Protein 6XGP (pdb70)

Sequence (657 aa):
LYTTYQLLEVQRKLKTLPAFFLQWFPRQINFQEDMIAFDKVIQDVTRVAPFVAPNVQGRVIKESGYNTKTFKPAYVKPKHVIDPNMIIPRIAQRRDRVIAYLLMKHRAMHENTWEWMAAQAAQYGYVDVQGQDYPLVRVDFGRDAALTMTTDWTAAGVTLMDMIADLRDGQRLVSDKSMSGTVIRDYVFGGDAWDQFVKVGGKELWGKDGLMDSTNVTRLWDDVEGVQYMGELVGAGRMRIWVNTQKYRDQEQFLMKQKAVMGISSAIEGVRCFGAILDKGAGYQALDYFPKMWDQEDPSVEYLMSQGAPLMVPADPNASFLLTVMSLYTTYQLLEVQRKLKTLPAFFLQWFPRQINFQEDMIAFDKVIQDVTRVAPFVAPNVQGRVIKESGYNTKTFKPAYVKPKHVIDPNMIIPRSIAQRRDRVIAYLLMKHRAMHENTWEWMAAQAAQYGYVDVQGQDYPLVRVDFGRDAALTMTTDWTAAGVTLMDMIADLRDGQRLVSDKSMSGTVIRDYVFGGDAWDQFVKVGGKELWGKDGLMDSTNVTRLWDDVEGVQYMGELVGAGRMRIWVNTQKYRDQDQEQFLMKQKAVMGISSAIEGVRCFGAILDKGAGYQALDYFPKMWDQEDPSVEYLMSQGAPLMVPADPNASFLLTVMS

Nearest PDB structures (foldseek):
  6xgp-assembly2_B  TM=1.003E+00  e=5.594E-76  Bacteriophage sp.
  6xgp-assembly1_A  TM=9.980E-01  e=1.077E-72  Bacteriophage sp.
  8vji-assembly1_F  TM=7.699E-01  e=3.061E-51  Chivirus chi
  8vji-assembly1_G  TM=7.759E-01  e=3.727E-49  Chivirus chi
  6xgq-assembly1_A  TM=7.649E-01  e=3.892E-51  Bacteriophage sp.

Structure (mmCIF, N/CA/C/O backbone):
data_6XGP
#
_entry.id   6XGP
#
_cell.length_a   54.396
_cell.length_b   91.994
_cell.length_c   89.032
_cell.angle_alpha   90.000
_cell.angle_beta   102.420
_cell.angle_gamma   90.000
#
_symmetry.space_group_name_H-M   'P 1 21 1'
#
loop_
_entity.id
_entity.type
_entity.pdbx_description
1 polymer 'YSD1_17 major capsid protein'
2 water water
#
loop_
_atom_site.group_PDB
_atom_site.id
_atom_site.type_symbol
_atom_site.label_atom_id
_atom_site.label_alt_id
_atom_site.label_comp_id
_atom_site.label_asym_id
_atom_site.label_entity_id
_atom_site.label_seq_id
_atom_site.pdbx_PDB_ins_code
_atom_site.Cartn_x
_atom_site.Cartn_y
_atom_site.Cartn_z
_atom_site.occupancy
_atom_site.B_iso_or_equiv
_atom_site.auth_seq_id
_atom_site.auth_comp_id
_atom_site.auth_asym_id
_atom_site.auth_atom_id
_atom_site.pdbx_PDB_model_num
ATOM 1 N N . LEU A 1 4 ? -77.551 9.501 79.051 1.00 36.71 4 LEU A N 1
ATOM 2 C CA . LEU A 1 4 ? -78.159 9.252 77.743 1.00 35.89 4 LEU A CA 1
ATOM 3 C C . LEU A 1 4 ? -77.974 7.815 77.328 1.00 39.79 4 LEU A C 1
ATOM 4 O O . LEU A 1 4 ? -77.004 7.168 77.737 1.00 38.94 4 LEU A O 1
ATOM 9 N N . TYR A 1 5 ? -78.867 7.342 76.440 1.00 36.71 5 TYR A N 1
ATOM 10 C CA . TYR A 1 5 ? -78.769 5.992 75.873 1.00 36.28 5 TYR A CA 1
ATOM 11 C C . TYR A 1 5 ? -78.445 6.007 74.385 1.00 38.55 5 TYR A C 1
ATOM 12 O O . TYR A 1 5 ? -78.909 6.883 73.632 1.00 37.02 5 TYR A O 1
ATOM 21 N N . THR A 1 6 ? -77.609 5.032 73.972 1.00 35.42 6 THR A N 1
ATOM 22 C CA . THR A 1 6 ? -77.197 4.827 72.577 1.00 34.69 6 THR A CA 1
ATOM 23 C C . THR A 1 6 ? -78.363 4.207 71.811 1.00 39.33 6 THR A C 1
ATOM 24 O O . THR A 1 6 ? -79.255 3.612 72.431 1.00 39.88 6 THR A O 1
ATOM 28 N N . THR A 1 7 ? -78.349 4.329 70.462 1.00 35.49 7 THR A N 1
ATOM 29 C CA . THR A 1 7 ? -79.354 3.744 69.581 1.00 34.69 7 THR A CA 1
ATOM 30 C C . THR A 1 7 ? -79.476 2.253 69.881 1.00 38.47 7 THR A C 1
ATOM 31 O O . THR A 1 7 ? -80.596 1.783 70.076 1.00 39.37 7 THR A O 1
ATOM 35 N N . TYR A 1 8 ? -78.329 1.542 69.997 1.00 34.00 8 TYR A N 1
ATOM 36 C CA . TYR A 1 8 ? -78.289 0.116 70.308 1.00 33.97 8 TYR A CA 1
ATOM 37 C C . TYR A 1 8 ? -79.066 -0.232 71.585 1.00 36.91 8 TYR A C 1
ATOM 38 O O . TYR A 1 8 ? -79.946 -1.083 71.529 1.00 37.85 8 TYR A O 1
ATOM 47 N N . GLN A 1 9 ? -78.869 0.549 72.680 1.00 31.33 9 GLN A N 1
ATOM 48 C CA . GLN A 1 9 ? -79.556 0.413 73.981 1.00 29.30 9 GLN A CA 1
ATOM 49 C C . GLN A 1 9 ? -81.031 0.747 73.895 1.00 32.47 9 GLN A C 1
ATOM 50 O O . GLN A 1 9 ? -81.823 0.147 74.627 1.00 33.98 9 GLN A O 1
ATOM 56 N N . LEU A 1 10 ? -81.405 1.743 73.056 1.00 26.09 10 LEU A N 1
ATOM 57 C CA . LEU A 1 10 ? -82.806 2.133 72.860 1.00 23.80 10 LEU A CA 1
ATOM 58 C C . LEU A 1 10 ? -83.577 1.105 71.957 1.00 27.11 10 LEU A C 1
ATOM 59 O O . LEU A 1 10 ? -84.790 0.894 72.119 1.00 25.84 10 LEU A O 1
ATOM 64 N N . LEU A 1 11 ? -82.850 0.441 71.049 1.00 23.25 11 LEU A N 1
ATOM 65 C CA . LEU A 1 11 ? -83.396 -0.600 70.191 1.00 22.87 11 LEU A CA 1
ATOM 66 C C . LEU A 1 11 ? -83.681 -1.882 70.995 1.00 27.99 11 LEU A C 1
ATOM 67 O O . LEU A 1 11 ? -84.657 -2.581 70.695 1.00 27.38 11 LEU A O 1
ATOM 72 N N . GLU A 1 12 ? -82.848 -2.175 72.032 1.00 23.75 12 GLU A N 1
ATOM 73 C CA . GLU A 1 12 ? -83.030 -3.346 72.903 1.00 22.34 12 GLU A CA 1
ATOM 74 C C . GLU A 1 12 ? -84.368 -3.279 73.625 1.00 27.43 12 GLU A C 1
ATOM 75 O O . GLU A 1 12 ? -85.114 -4.263 73.652 1.00 27.41 12 GLU A O 1
ATOM 81 N N . VAL A 1 13 ? -84.716 -2.091 74.102 1.00 25.66 13 VAL A N 1
ATOM 82 C CA . VAL A 1 13 ? -85.985 -1.820 74.780 1.00 26.88 13 VAL A CA 1
ATOM 83 C C . VAL A 1 13 ? -87.162 -1.831 73.781 1.00 32.23 13 VAL A C 1
ATOM 84 O O . VAL A 1 13 ? -88.131 -2.582 73.973 1.00 33.53 13 VAL A O 1
ATOM 88 N N . GLN A 1 14 ? -87.046 -0.995 72.721 1.00 28.51 14 GLN A N 1
ATOM 89 C CA . GLN A 1 14 ? -88.019 -0.805 71.634 1.00 27.81 14 GLN A CA 1
ATOM 90 C C . GLN A 1 14 ? -88.429 -2.093 70.967 1.00 32.69 14 GLN A C 1
ATOM 91 O O . GLN A 1 14 ? -89.616 -2.279 70.756 1.00 31.66 14 GLN A O 1
ATOM 97 N N . ARG A 1 15 ? -87.454 -2.987 70.652 1.00 31.18 15 ARG A N 1
ATOM 98 C CA . ARG A 1 15 ? -87.663 -4.270 69.966 1.00 31.35 15 ARG A CA 1
ATOM 99 C C . ARG A 1 15 ? -88.052 -5.482 70.859 1.00 36.73 15 ARG A C 1
ATOM 100 O O . ARG A 1 15 ? -88.536 -6.465 70.310 1.00 36.15 15 ARG A O 1
ATOM 108 N N . LYS A 1 16 ? -87.849 -5.416 72.201 1.00 36.03 16 LYS A N 1
ATOM 109 C CA . LYS A 1 16 ? -88.130 -6.504 73.180 1.00 38.27 16 LYS A CA 1
ATOM 110 C C . LYS A 1 16 ? -89.579 -7.008 73.291 1.00 47.44 16 LYS A C 1
ATOM 111 O O . LYS A 1 16 ? -89.802 -8.223 73.435 1.00 47.91 16 LYS A O 1
ATOM 113 N N . LEU A 1 17 ? -90.551 -6.083 73.302 1.00 46.65 17 LEU A N 1
ATOM 114 C CA . LEU A 1 17 ? -91.962 -6.438 73.460 1.00 47.48 17 LEU A CA 1
ATOM 115 C C . LEU A 1 17 ? -92.600 -6.903 72.167 1.00 52.63 17 LEU A C 1
ATOM 116 O O . LEU A 1 17 ? -92.078 -6.619 71.087 1.00 52.80 17 LEU A O 1
ATOM 121 N N . LYS A 1 18 ? -93.729 -7.639 72.274 1.00 48.61 18 LYS A N 1
ATOM 122 C CA . LYS A 1 18 ? -94.519 -8.130 71.143 1.00 46.93 18 LYS A CA 1
ATOM 123 C C . LYS A 1 18 ? -95.655 -7.144 70.869 1.00 49.93 18 LYS A C 1
ATOM 124 O O . LYS A 1 18 ? -96.270 -6.636 71.818 1.00 50.10 18 LYS A O 1
ATOM 126 N N . THR A 1 19 ? -95.904 -6.838 69.573 1.00 44.27 19 THR A N 1
ATOM 127 C CA . THR A 1 19 ? -96.982 -5.934 69.139 1.00 42.30 19 THR A CA 1
ATOM 128 C C . THR A 1 19 ? -97.998 -6.717 68.330 1.00 44.32 19 THR A C 1
ATOM 129 O O . THR A 1 19 ? -97.613 -7.563 67.521 1.00 46.33 19 THR A O 1
ATOM 133 N N . LEU A 1 20 ? -99.296 -6.452 68.563 1.00 36.93 20 LEU A N 1
ATOM 134 C CA . LEU A 1 20 ? -100.421 -7.119 67.901 1.00 35.59 20 LEU A CA 1
ATOM 135 C C . LEU A 1 20 ? -100.213 -7.265 66.404 1.00 38.04 20 LEU A C 1
ATOM 136 O O . LEU A 1 20 ? -99.765 -6.319 65.767 1.00 37.87 20 LEU A O 1
ATOM 141 N N . PRO A 1 21 ? -100.468 -8.464 65.831 1.00 34.12 21 PRO A N 1
ATOM 142 C CA . PRO A 1 21 ? -100.217 -8.665 64.389 1.00 32.97 21 PRO A CA 1
ATOM 143 C C . PRO A 1 21 ? -100.912 -7.677 63.459 1.00 35.92 21 PRO A C 1
ATOM 144 O O . PRO A 1 21 ? -102.051 -7.265 63.704 1.00 37.34 21 PRO A O 1
ATOM 148 N N . ALA A 1 22 ? -100.165 -7.229 62.449 1.00 29.28 22 ALA A N 1
ATOM 149 C CA . ALA A 1 22 ? -100.643 -6.377 61.375 1.00 26.75 22 ALA A CA 1
ATOM 150 C C . ALA A 1 22 ? -101.347 -7.320 60.387 1.00 29.57 22 ALA A C 1
ATOM 151 O O . ALA A 1 22 ? -100.808 -8.403 60.050 1.00 30.71 22 ALA A O 1
ATOM 153 N N . PHE A 1 23 ? -102.553 -6.921 59.939 1.00 22.27 23 PHE A N 1
ATOM 154 C CA . PHE A 1 23 ? -103.343 -7.724 59.028 1.00 20.02 23 PHE A CA 1
ATOM 155 C C . PHE A 1 23 ? -102.832 -7.767 57.571 1.00 25.57 23 PHE A C 1
ATOM 156 O O . PHE A 1 23 ? -102.495 -8.845 57.067 1.00 23.73 23 PHE A O 1
ATOM 164 N N . PHE A 1 24 ? -102.784 -6.610 56.897 1.00 24.31 24 PHE A N 1
ATOM 165 C CA . PHE A 1 24 ? -102.374 -6.502 55.484 1.00 25.05 24 PHE A CA 1
ATOM 166 C C . PHE A 1 24 ? -100.919 -6.841 55.162 1.00 29.17 24 PHE A C 1
ATOM 167 O O . PHE A 1 24 ? -100.660 -7.360 54.076 1.00 27.29 24 PHE A O 1
ATOM 175 N N . LEU A 1 25 ? -99.978 -6.534 56.102 1.00 26.60 25 LEU A N 1
ATOM 176 C CA . LEU A 1 25 ? -98.541 -6.809 56.012 1.00 25.50 25 LEU A CA 1
ATOM 177 C C . LEU A 1 25 ? -98.213 -8.296 55.981 1.00 31.83 25 LEU A C 1
ATOM 178 O O . LEU A 1 25 ? -97.085 -8.630 55.633 1.00 34.50 25 LEU A O 1
ATOM 183 N N . GLN A 1 26 ? -99.163 -9.197 56.352 1.00 26.52 26 GLN A N 1
ATOM 184 C CA . GLN A 1 26 ? -98.967 -10.658 56.300 1.00 24.90 26 GLN A CA 1
ATOM 185 C C . GLN A 1 26 ? -98.598 -11.109 54.867 1.00 29.28 26 GLN A C 1
ATOM 186 O O . GLN A 1 26 ? -97.964 -12.156 54.676 1.00 30.55 26 GLN A O 1
ATOM 192 N N . TRP A 1 27 ? -98.995 -10.291 53.882 1.00 24.45 27 TRP A N 1
ATOM 193 C CA . TRP A 1 27 ? -98.702 -10.446 52.465 1.00 24.89 27 TRP A CA 1
ATOM 194 C C . TRP A 1 27 ? -97.416 -9.695 52.051 1.00 28.66 27 TRP A C 1
ATOM 195 O O . TRP A 1 27 ? -96.967 -9.808 50.904 1.00 29.34 27 TRP A O 1
ATOM 206 N N . PHE A 1 28 ? -96.789 -9.006 53.001 1.00 22.32 28 PHE A N 1
ATOM 207 C CA . PHE A 1 28 ? -95.537 -8.320 52.744 1.00 21.75 28 PHE A CA 1
ATOM 208 C C . PHE A 1 28 ? -94.480 -9.005 53.618 1.00 29.27 28 PHE A C 1
ATOM 209 O O . PHE A 1 28 ? -93.995 -8.388 54.556 1.00 28.67 28 PHE A O 1
ATOM 217 N N . PRO A 1 29 ? -94.139 -10.306 53.396 1.00 30.80 29 PRO A N 1
ATOM 218 C CA . PRO A 1 29 ? -93.190 -10.959 54.322 1.00 31.13 29 PRO A CA 1
ATOM 219 C C . PRO A 1 29 ? -91.729 -10.661 54.079 1.00 37.31 29 PRO A C 1
ATOM 220 O O . PRO A 1 29 ? -90.931 -10.815 55.005 1.00 38.31 29 PRO A O 1
ATOM 224 N N . ARG A 1 30 ? -91.374 -10.276 52.846 1.00 34.06 30 ARG A N 1
ATOM 225 C CA . ARG A 1 30 ? -89.995 -9.973 52.475 1.00 34.12 30 ARG A CA 1
ATOM 226 C C . ARG A 1 30 ? -89.631 -8.579 52.966 1.00 37.13 30 ARG A C 1
ATOM 227 O O . ARG A 1 30 ? -90.523 -7.770 53.183 1.00 36.16 30 ARG A O 1
ATOM 235 N N . GLN A 1 31 ? -88.326 -8.295 53.133 1.00 34.23 31 GLN A N 1
ATOM 236 C CA . GLN A 1 31 ? -87.833 -6.980 53.571 1.00 33.05 31 GLN A CA 1
ATOM 237 C C . GLN A 1 31 ? -86.452 -6.631 52.982 1.00 34.86 31 GLN A C 1
ATOM 238 O O . GLN A 1 31 ? -85.532 -7.455 52.968 1.00 33.35 31 GLN A O 1
ATOM 244 N N . ILE A 1 32 ? -86.326 -5.398 52.497 1.00 30.56 32 ILE A N 1
ATOM 245 C CA . ILE A 1 32 ? -85.055 -4.892 52.002 1.00 29.78 32 ILE A CA 1
ATOM 246 C C . ILE A 1 32 ? -84.745 -3.585 52.707 1.00 31.15 32 ILE A C 1
ATOM 247 O O . ILE A 1 32 ? -85.478 -2.613 52.582 1.00 27.37 32 ILE A O 1
ATOM 252 N N . ASN A 1 33 ? -83.647 -3.584 53.464 1.00 31.15 33 ASN A N 1
ATOM 253 C CA . ASN A 1 33 ? -83.123 -2.404 54.125 1.00 31.34 33 ASN A CA 1
ATOM 254 C C . ASN A 1 33 ? -82.015 -1.862 53.213 1.00 38.20 33 ASN A C 1
ATOM 255 O O . ASN A 1 33 ? -80.882 -2.367 53.223 1.00 39.57 33 ASN A O 1
ATOM 260 N N . PHE A 1 34 ? -82.383 -0.907 52.340 1.00 34.69 34 PHE A N 1
ATOM 261 C CA . PHE A 1 34 ? -81.477 -0.298 51.362 1.00 35.44 34 PHE A CA 1
ATOM 262 C C . PHE A 1 34 ? -80.309 0.435 52.036 1.00 43.80 34 PHE A C 1
ATOM 263 O O . PHE A 1 34 ? -80.479 0.952 53.144 1.00 44.46 34 PHE A O 1
ATOM 271 N N . GLN A 1 35 ? -79.114 0.427 51.407 1.00 42.23 35 GLN A N 1
ATOM 272 C CA . GLN A 1 35 ? -77.904 1.029 51.989 1.00 42.69 35 GLN A CA 1
ATOM 273 C C . GLN A 1 35 ? -77.765 2.558 51.869 1.00 46.09 35 GLN A C 1
ATOM 274 O O . GLN A 1 35 ? -77.137 3.181 52.733 1.00 43.72 35 GLN A O 1
ATOM 280 N N . GLU A 1 36 ? -78.360 3.160 50.817 1.00 43.75 36 GLU A N 1
ATOM 281 C CA . GLU A 1 36 ? -78.366 4.613 50.620 1.00 43.49 36 GLU A CA 1
ATOM 282 C C . GLU A 1 36 ? -79.785 5.198 50.841 1.00 46.90 36 GLU A C 1
ATOM 283 O O . GLU A 1 36 ? -80.657 4.497 51.365 1.00 46.11 36 GLU A O 1
ATOM 289 N N . ASP A 1 37 ? -79.996 6.484 50.482 1.00 43.44 37 ASP A N 1
ATOM 290 C CA . ASP A 1 37 ? -81.259 7.220 50.648 1.00 43.45 37 ASP A CA 1
ATOM 291 C C . ASP A 1 37 ? -82.401 6.789 49.702 1.00 45.77 37 ASP A C 1
ATOM 292 O O . ASP A 1 37 ? -83.568 7.122 49.951 1.00 44.72 37 ASP A O 1
ATOM 297 N N . MET A 1 38 ? -82.053 6.060 48.626 1.00 41.27 38 MET A N 1
ATOM 298 C CA . MET A 1 38 ? -82.959 5.603 47.571 1.00 40.77 38 MET A CA 1
ATOM 299 C C . MET A 1 38 ? -83.376 4.138 47.683 1.00 39.33 38 MET A C 1
ATOM 300 O O . MET A 1 38 ? -82.602 3.298 48.151 1.00 36.18 38 MET A O 1
ATOM 305 N N . ILE A 1 39 ? -84.580 3.837 47.149 1.00 35.22 39 ILE A N 1
ATOM 306 C CA . ILE A 1 39 ? -85.194 2.503 47.042 1.00 34.91 39 ILE A CA 1
ATOM 307 C C . ILE A 1 39 ? -85.155 2.127 45.551 1.00 37.76 39 ILE A C 1
ATOM 308 O O . ILE A 1 39 ? -85.564 2.930 44.724 1.00 36.30 39 ILE A O 1
ATOM 313 N N . ALA A 1 40 ? -84.657 0.929 45.214 1.00 35.39 40 ALA A N 1
ATOM 314 C CA . ALA A 1 40 ? -84.570 0.468 43.830 1.00 35.57 40 ALA A CA 1
ATOM 315 C C . ALA A 1 40 ? -85.631 -0.590 43.578 1.00 42.66 40 ALA A C 1
ATOM 316 O O . ALA A 1 40 ? -85.612 -1.652 44.207 1.00 42.52 40 ALA A O 1
ATOM 318 N N . PHE A 1 41 ? -86.576 -0.276 42.674 1.00 41.78 41 PHE A N 1
ATOM 319 C CA . PHE A 1 41 ? -87.679 -1.152 42.285 1.00 42.72 41 PHE A CA 1
ATOM 320 C C . PHE A 1 41 ? -87.192 -2.339 41.477 1.00 50.93 41 PHE A C 1
ATOM 321 O O . PHE A 1 41 ? -87.794 -3.407 41.558 1.00 49.54 41 PHE A O 1
ATOM 329 N N . ASP A 1 42 ? -86.067 -2.165 40.738 1.00 52.18 42 ASP A N 1
ATOM 330 C CA . ASP A 1 42 ? -85.410 -3.228 39.969 1.00 53.38 42 ASP A CA 1
ATOM 331 C C . ASP A 1 42 ? -84.981 -4.382 40.903 1.00 54.38 42 ASP A C 1
ATOM 332 O O . ASP A 1 42 ? -84.914 -5.531 40.464 1.00 54.37 42 ASP A O 1
ATOM 337 N N . LYS A 1 43 ? -84.745 -4.071 42.196 1.00 48.46 43 LYS A N 1
ATOM 338 C CA . LYS A 1 43 ? -84.393 -5.035 43.239 1.00 47.46 43 LYS A CA 1
ATOM 339 C C . LYS A 1 43 ? -85.657 -5.590 43.963 1.00 51.30 43 LYS A C 1
ATOM 340 O O . LYS A 1 43 ? -85.519 -6.397 44.886 1.00 50.30 43 LYS A O 1
ATOM 346 N N . VAL A 1 44 ? -86.886 -5.163 43.542 1.00 47.77 44 VAL A N 1
ATOM 347 C CA . VAL A 1 44 ? -88.148 -5.587 44.176 1.00 47.37 44 VAL A CA 1
ATOM 348 C C . VAL A 1 44 ? -89.184 -6.192 43.192 1.00 52.32 44 VAL A C 1
ATOM 349 O O . VAL A 1 44 ? -89.620 -7.332 43.381 1.00 51.42 44 VAL A O 1
ATOM 353 N N . ILE A 1 45 ? -89.613 -5.395 42.188 1.00 48.89 45 ILE A N 1
ATOM 354 C CA . ILE A 1 45 ? -90.641 -5.759 41.211 1.00 47.93 45 ILE A CA 1
ATOM 355 C C . ILE A 1 45 ? -90.172 -6.834 40.234 1.00 56.26 45 ILE A C 1
ATOM 356 O O . ILE A 1 45 ? -89.077 -6.725 39.684 1.00 56.56 45 ILE A O 1
ATOM 361 N N . GLN A 1 46 ? -91.006 -7.884 40.054 1.00 56.14 46 GLN A N 1
ATOM 362 C CA . GLN A 1 46 ? -90.789 -9.048 39.183 1.00 57.51 46 GLN A CA 1
ATOM 363 C C . GLN A 1 46 ? -90.948 -8.733 37.693 1.00 64.84 46 GLN A C 1
ATOM 364 O O . GLN A 1 46 ? -90.069 -9.097 36.913 1.00 66.24 46 GLN A O 1
ATOM 370 N N . ASP A 1 47 ? -92.076 -8.107 37.286 1.00 62.42 47 ASP A N 1
ATOM 371 C CA . ASP A 1 47 ? -92.363 -7.770 35.883 1.00 63.15 47 ASP A CA 1
ATOM 372 C C . ASP A 1 47 ? -91.355 -6.747 35.355 1.00 66.95 47 ASP A C 1
ATOM 373 O O . ASP A 1 47 ? -91.372 -5.589 35.779 1.00 66.01 47 ASP A O 1
ATOM 378 N N . VAL A 1 48 ? -90.486 -7.184 34.416 1.00 64.01 48 VAL A N 1
ATOM 379 C CA . VAL A 1 48 ? -89.416 -6.376 33.809 1.00 63.80 48 VAL A CA 1
ATOM 380 C C . VAL A 1 48 ? -89.921 -5.117 33.047 1.00 71.39 48 VAL A C 1
ATOM 381 O O . VAL A 1 48 ? -89.132 -4.207 32.759 1.00 71.52 48 VAL A O 1
ATOM 385 N N . THR A 1 49 ? -91.241 -5.041 32.777 1.00 69.75 49 THR A N 1
ATOM 386 C CA . THR A 1 49 ? -91.871 -3.882 32.130 1.00 70.07 49 THR A CA 1
ATOM 387 C C . THR A 1 49 ? -92.419 -2.914 33.190 1.00 73.87 49 THR A C 1
ATOM 388 O O . THR A 1 49 ? -92.478 -1.703 32.962 1.00 73.45 49 THR A O 1
ATOM 390 N N . ARG A 1 50 ? -92.822 -3.467 34.345 1.00 70.87 50 ARG A N 1
ATOM 391 C CA . ARG A 1 50 ? -93.398 -2.739 35.476 1.00 70.91 50 ARG A CA 1
ATOM 392 C C . ARG A 1 50 ? -92.359 -2.337 36.565 1.00 73.00 50 ARG A C 1
ATOM 393 O O . ARG A 1 50 ? -92.761 -1.884 37.643 1.00 72.96 50 ARG A O 1
ATOM 401 N N . VAL A 1 51 ? -91.030 -2.484 36.283 1.00 67.51 51 VAL A N 1
ATOM 402 C CA . VAL A 1 51 ? -89.947 -2.124 37.231 1.00 66.23 51 VAL A CA 1
ATOM 403 C C . VAL A 1 51 ? -89.773 -0.599 37.392 1.00 68.60 51 VAL A C 1
ATOM 404 O O . VAL A 1 51 ? -89.002 -0.145 38.246 1.00 68.05 51 VAL A O 1
ATOM 408 N N . ALA A 1 52 ? -90.486 0.182 36.562 1.00 63.68 52 ALA A N 1
ATOM 409 C CA . ALA A 1 52 ? -90.458 1.632 36.607 1.00 62.87 52 ALA A CA 1
ATOM 410 C C . ALA A 1 52 ? -91.858 2.170 36.932 1.00 64.75 52 ALA A C 1
ATOM 411 O O . ALA A 1 52 ? -92.575 2.584 36.011 1.00 65.58 52 ALA A O 1
ATOM 413 N N . PRO A 1 53 ? -92.271 2.182 38.233 1.00 57.58 53 PRO A N 1
ATOM 414 C CA . PRO A 1 53 ? -93.598 2.714 38.585 1.00 55.54 53 PRO A CA 1
ATOM 415 C C . PRO A 1 53 ? -93.742 4.193 38.271 1.00 55.15 53 PRO A C 1
ATOM 416 O O . PRO A 1 53 ? -92.748 4.919 38.222 1.00 54.82 53 PRO A O 1
ATOM 420 N N . PHE A 1 54 ? -94.984 4.633 38.072 1.00 49.21 54 PHE A N 1
ATOM 421 C CA . PHE A 1 54 ? -95.292 6.025 37.782 1.00 47.65 54 PHE A CA 1
ATOM 422 C C . PHE A 1 54 ? -95.517 6.805 39.074 1.00 51.36 54 PHE A C 1
ATOM 423 O O . PHE A 1 54 ? -96.414 6.459 39.849 1.00 52.38 54 PHE A O 1
ATOM 431 N N . VAL A 1 55 ? -94.677 7.840 39.316 1.00 46.04 55 VAL A N 1
ATOM 432 C CA . VAL A 1 55 ? -94.732 8.710 40.506 1.00 44.89 55 VAL A CA 1
ATOM 433 C C . VAL A 1 55 ? -95.143 10.140 40.090 1.00 50.39 55 VAL A C 1
ATOM 434 O O . VAL A 1 55 ? -94.468 10.761 39.269 1.00 52.14 55 VAL A O 1
ATOM 438 N N . ALA A 1 56 ? -96.251 10.646 40.644 1.00 45.83 56 ALA A N 1
ATOM 439 C CA . ALA A 1 56 ? -96.788 11.971 40.315 1.00 46.18 56 ALA A CA 1
ATOM 440 C C . ALA A 1 56 ? -97.305 12.697 41.560 1.00 52.48 56 ALA A C 1
ATOM 441 O O . ALA A 1 56 ? -97.816 12.046 42.461 1.00 52.68 56 ALA A O 1
ATOM 443 N N . PRO A 1 57 ? -97.242 14.027 41.658 1.00 51.23 57 PRO A N 1
ATOM 444 C CA . PRO A 1 57 ? -97.759 14.679 42.875 1.00 51.47 57 PRO A CA 1
ATOM 445 C C . PRO A 1 57 ? -99.280 14.594 43.019 1.00 56.38 57 PRO A C 1
ATOM 446 O O . PRO A 1 57 ? -100.001 14.773 42.036 1.00 56.35 57 PRO A O 1
ATOM 450 N N . ASN A 1 58 ? -99.766 14.280 44.234 1.00 53.67 58 ASN A N 1
ATOM 451 C CA . ASN A 1 58 ? -101.205 14.220 44.519 1.00 53.93 58 ASN A CA 1
ATOM 452 C C . ASN A 1 58 ? -101.592 15.565 45.150 1.00 59.98 58 ASN A C 1
ATOM 453 O O . ASN A 1 58 ? -101.340 15.796 46.344 1.00 60.15 58 ASN A O 1
ATOM 458 N N . VAL A 1 59 ? -102.087 16.496 44.304 1.00 57.12 59 VAL A N 1
ATOM 459 C CA . VAL A 1 59 ? -102.446 17.841 44.748 1.00 57.39 59 VAL A CA 1
ATOM 460 C C . VAL A 1 59 ? -103.956 18.005 44.889 1.00 61.26 59 VAL A C 1
ATOM 461 O O . VAL A 1 59 ? -104.681 17.899 43.896 1.00 61.03 59 VAL A O 1
ATOM 465 N N . GLN A 1 60 ? -104.408 18.258 46.145 1.00 57.40 60 GLN A N 1
ATOM 466 C CA . GLN A 1 60 ? -105.803 18.432 46.561 1.00 57.40 60 GLN A CA 1
ATOM 467 C C . GLN A 1 60 ? -106.695 17.242 46.146 1.00 64.27 60 GLN A C 1
ATOM 468 O O . GLN A 1 60 ? -107.806 17.409 45.628 1.00 63.73 60 GLN A O 1
ATOM 474 N N . GLY A 1 61 ? -106.171 16.041 46.369 1.00 62.94 61 GLY A N 1
ATOM 475 C CA . GLY A 1 61 ? -106.844 14.796 46.021 1.00 62.98 61 GLY A CA 1
ATOM 476 C C . GLY A 1 61 ? -106.614 14.346 44.591 1.00 67.09 61 GLY A C 1
ATOM 477 O O . GLY A 1 61 ? -10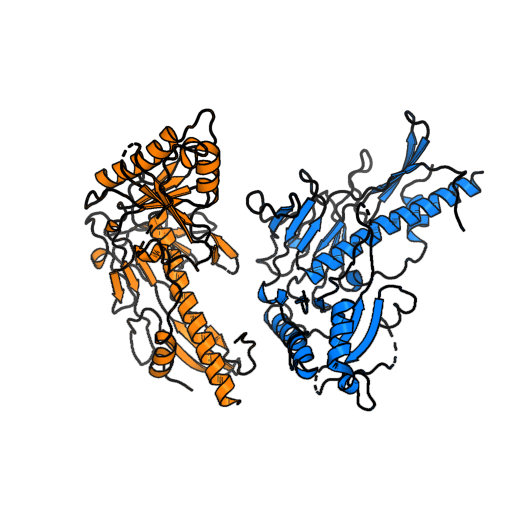6.637 13.146 44.316 1.00 66.88 61 GLY A O 1
ATOM 478 N N . ARG A 1 62 ? -106.395 15.305 43.667 1.00 63.59 62 ARG A N 1
ATOM 479 C CA . ARG A 1 62 ? -106.170 15.045 42.243 1.00 63.02 62 ARG A CA 1
ATOM 480 C C . ARG A 1 62 ? -104.711 14.732 41.943 1.00 66.00 62 ARG A C 1
ATOM 481 O O . ARG A 1 62 ? -103.814 15.462 42.378 1.00 66.81 62 ARG A O 1
ATOM 483 N N . VAL A 1 63 ? -104.487 13.651 41.185 1.00 60.65 63 VAL A N 1
ATOM 484 C CA . VAL A 1 63 ? -103.167 13.188 40.767 1.00 60.31 63 VAL A CA 1
ATOM 485 C C . VAL A 1 63 ? -102.720 14.071 39.614 1.00 64.28 63 VAL A C 1
ATOM 486 O O . VAL A 1 63 ? -103.395 14.113 38.579 1.00 64.15 63 VAL A O 1
ATOM 490 N N . ILE A 1 64 ? -101.596 14.780 39.789 1.00 60.51 64 ILE A N 1
ATOM 491 C CA . ILE A 1 64 ? -101.064 15.655 38.736 1.00 60.28 64 ILE A CA 1
ATOM 492 C C . ILE A 1 64 ? -100.091 14.848 37.850 1.00 63.55 64 ILE A C 1
ATOM 493 O O . ILE A 1 64 ? -98.872 14.965 37.987 1.00 63.03 64 ILE A O 1
ATOM 498 N N . LYS A 1 65 ? -100.657 14.011 36.955 1.00 59.63 65 LYS A N 1
ATOM 499 C CA . LYS A 1 65 ? -99.935 13.123 36.039 1.00 59.30 65 LYS A CA 1
ATOM 500 C C . LYS A 1 65 ? -98.923 13.840 35.131 1.00 62.48 65 LYS A C 1
ATOM 501 O O . LYS A 1 65 ? -97.873 13.269 34.825 1.00 62.59 65 LYS A O 1
ATOM 507 N N . GLU A 1 66 ? -99.254 15.077 34.697 1.00 57.84 66 GLU A N 1
ATOM 508 C CA . GLU A 1 66 ? -98.452 15.953 33.828 1.00 57.20 66 GLU A CA 1
ATOM 509 C C . GLU A 1 66 ? -97.031 16.145 34.380 1.00 60.91 66 GLU A C 1
ATOM 510 O O . GLU A 1 66 ? -96.063 15.902 33.653 1.00 61.71 66 GLU A O 1
ATOM 516 N N . SER A 1 67 ? -96.915 16.518 35.681 1.00 55.40 67 SER A N 1
ATOM 517 C CA . SER A 1 67 ? -95.637 16.707 36.388 1.00 54.40 67 SER A CA 1
ATOM 518 C C . SER A 1 67 ? -95.080 15.389 37.003 1.00 55.54 67 SER A C 1
ATOM 519 O O . SER A 1 67 ? -94.228 15.407 37.906 1.00 52.32 67 SER A O 1
ATOM 522 N N . GLY A 1 68 ? -95.557 14.266 36.460 1.00 52.94 68 GLY A N 1
ATOM 523 C CA . GLY A 1 68 ? -95.179 12.920 36.873 1.00 52.96 68 GLY A CA 1
ATOM 524 C C . GLY A 1 68 ? -94.227 12.230 35.921 1.00 57.16 68 GLY A C 1
ATOM 525 O O . GLY A 1 68 ? -94.093 12.626 34.760 1.00 57.24 68 GLY A O 1
ATOM 526 N N . TYR A 1 69 ? -93.568 11.172 36.411 1.00 53.51 69 TYR A N 1
ATOM 527 C CA . TYR A 1 69 ? -92.593 10.384 35.653 1.00 52.70 69 TYR A CA 1
ATOM 528 C C . TYR A 1 69 ? -92.539 8.925 36.087 1.00 56.62 69 TYR A C 1
ATOM 529 O O . TYR A 1 69 ? -93.056 8.558 37.142 1.00 56.75 69 TYR A O 1
ATOM 538 N N . ASN A 1 70 ? -91.939 8.089 35.250 1.00 52.09 70 ASN A N 1
ATOM 539 C CA . ASN A 1 70 ? -91.707 6.690 35.559 1.00 50.93 70 ASN A CA 1
ATOM 540 C C . ASN A 1 70 ? -90.302 6.680 36.116 1.00 53.37 70 ASN A C 1
ATOM 541 O O . ASN A 1 70 ? -89.452 7.428 35.626 1.00 53.42 70 ASN A O 1
ATOM 546 N N . THR A 1 71 ? -90.069 5.917 37.185 1.00 48.87 71 THR A N 1
ATOM 547 C CA . THR A 1 71 ? -88.756 5.869 37.828 1.00 48.13 71 THR A CA 1
ATOM 548 C C . THR A 1 71 ? -88.431 4.492 38.357 1.00 51.87 71 THR A C 1
ATOM 549 O O . THR A 1 71 ? -89.271 3.864 38.998 1.00 51.57 71 THR A O 1
ATOM 553 N N . LYS A 1 72 ? -87.200 4.039 38.107 1.00 47.68 72 LYS A N 1
ATOM 554 C CA . LYS A 1 72 ? -86.701 2.749 38.555 1.00 47.66 72 LYS A CA 1
ATOM 555 C C . LYS A 1 72 ? -86.323 2.835 40.038 1.00 53.55 72 LYS A C 1
ATOM 556 O O . LYS A 1 72 ? -86.230 1.803 40.707 1.00 54.25 72 LYS A O 1
ATOM 562 N N . THR A 1 73 ? -86.130 4.074 40.546 1.00 50.14 73 THR A N 1
ATOM 563 C CA . THR A 1 73 ? -85.699 4.392 41.912 1.00 49.46 73 THR A CA 1
ATOM 564 C C . THR A 1 73 ? -86.592 5.441 42.645 1.00 52.53 73 THR A C 1
ATOM 565 O O . THR A 1 73 ? -87.112 6.368 42.013 1.00 54.59 73 THR A O 1
ATOM 569 N N . PHE A 1 74 ? -86.753 5.294 43.978 1.00 44.28 74 PHE A N 1
ATOM 570 C CA . PHE A 1 74 ? -87.587 6.188 44.793 1.00 41.65 74 PHE A CA 1
ATOM 571 C C . PHE A 1 74 ? -86.878 6.650 46.048 1.00 41.85 74 PHE A C 1
ATOM 572 O O . PHE A 1 74 ? -86.193 5.851 46.672 1.00 40.50 74 PHE A O 1
ATOM 580 N N . LYS A 1 75 ? -87.078 7.927 46.439 1.00 37.96 75 LYS A N 1
ATOM 581 C CA . LYS A 1 75 ? -86.526 8.482 47.676 1.00 37.79 75 LYS A CA 1
ATOM 582 C C . LYS A 1 75 ? -87.652 8.546 48.734 1.00 41.58 75 LYS A C 1
ATOM 583 O O . LYS A 1 75 ? -88.471 9.468 48.705 1.00 41.99 75 LYS A O 1
ATOM 589 N N . PRO A 1 76 ? -87.729 7.572 49.661 1.00 37.99 76 PRO A N 1
ATOM 590 C CA . PRO A 1 76 ? -88.808 7.604 50.660 1.00 37.58 76 PRO A CA 1
ATOM 591 C C . PRO A 1 76 ? -88.631 8.693 51.709 1.00 40.09 76 PRO A C 1
ATOM 592 O O . PRO A 1 76 ? -87.516 8.918 52.191 1.00 40.52 76 PRO A O 1
ATOM 596 N N . ALA A 1 77 ? -89.729 9.387 52.032 1.00 34.60 77 ALA A N 1
ATOM 597 C CA . ALA A 1 77 ? -89.749 10.443 53.031 1.00 33.66 77 ALA A CA 1
ATOM 598 C C . ALA A 1 77 ? -89.655 9.832 54.430 1.00 37.48 77 ALA A C 1
ATOM 599 O O . ALA A 1 77 ? -90.193 8.750 54.658 1.00 36.71 77 ALA A O 1
ATOM 601 N N . TYR A 1 78 ? -88.938 10.504 55.346 1.00 34.15 78 TYR A N 1
ATOM 602 C CA . TYR A 1 78 ? -88.706 10.087 56.731 1.00 33.34 78 TYR A CA 1
ATOM 603 C C . TYR A 1 78 ? -89.987 10.146 57.575 1.00 36.15 78 TYR A C 1
ATOM 604 O O . TYR A 1 78 ? -90.689 11.160 57.543 1.00 36.55 78 TYR A O 1
ATOM 613 N N . VAL A 1 79 ? -90.271 9.069 58.337 1.00 30.36 79 VAL A N 1
ATOM 614 C CA . VAL A 1 79 ? -91.373 8.996 59.294 1.00 29.23 79 VAL A CA 1
ATOM 615 C C . VAL A 1 79 ? -90.595 9.340 60.579 1.00 35.51 79 VAL A C 1
ATOM 616 O O . VAL A 1 79 ? -89.693 8.583 60.951 1.00 35.62 79 VAL A O 1
ATOM 620 N N . LYS A 1 80 ? -90.825 10.532 61.172 1.00 32.19 80 LYS A N 1
ATOM 621 C CA . LYS A 1 80 ? -90.002 10.922 62.320 1.00 30.81 80 LYS A CA 1
ATOM 622 C C . LYS A 1 80 ? -90.659 11.408 63.654 1.00 33.06 80 LYS A C 1
ATOM 623 O O . LYS A 1 80 ? -90.344 12.503 64.119 1.00 30.98 80 LYS A O 1
ATOM 629 N N . PRO A 1 81 ? -91.420 10.549 64.381 1.00 32.20 81 PRO A N 1
ATOM 630 C CA . PRO A 1 81 ? -91.950 10.975 65.705 1.00 32.99 81 PRO A CA 1
ATOM 631 C C . PRO A 1 81 ? -90.870 11.470 66.689 1.00 37.28 81 PRO A C 1
ATOM 632 O O . PRO A 1 81 ? -89.862 10.797 66.874 1.00 35.97 81 PRO A O 1
ATOM 636 N N . LYS A 1 82 ? -91.054 12.682 67.255 1.00 34.16 82 LYS A N 1
ATOM 637 C CA . LYS A 1 82 ? -90.120 13.264 68.220 1.00 34.02 82 LYS A CA 1
ATOM 638 C C . LYS A 1 82 ? -90.872 13.761 69.440 1.00 40.43 82 LYS A C 1
ATOM 639 O O . LYS A 1 82 ? -91.791 14.569 69.306 1.00 41.79 82 LYS A O 1
ATOM 645 N N . HIS A 1 83 ? -90.490 13.265 70.626 1.00 37.64 83 HIS A N 1
ATOM 646 C CA . HIS A 1 83 ? -91.129 13.599 71.901 1.00 37.49 83 HIS A CA 1
ATOM 647 C C . HIS A 1 83 ? -90.135 13.982 72.979 1.00 41.94 83 HIS A C 1
ATOM 648 O O . HIS A 1 83 ? -89.040 13.430 73.047 1.00 40.86 83 HIS A O 1
ATOM 655 N N . VAL A 1 84 ? -90.531 14.923 73.832 1.00 40.48 84 VAL A N 1
ATOM 656 C CA . VAL A 1 84 ? -89.745 15.380 74.981 1.00 41.19 84 VAL A CA 1
ATOM 657 C C . VAL A 1 84 ? -89.806 14.254 76.020 1.00 47.22 84 VAL A C 1
ATOM 658 O O . VAL A 1 84 ? -90.877 13.673 76.244 1.00 46.64 84 VAL A O 1
ATOM 662 N N . ILE A 1 85 ? -88.659 13.950 76.655 1.00 46.21 85 ILE A N 1
ATOM 663 C CA . ILE A 1 85 ? -88.626 12.934 77.701 1.00 46.28 85 ILE A CA 1
ATOM 664 C C . ILE A 1 85 ? -88.846 13.630 79.034 1.00 52.40 85 ILE A C 1
ATOM 665 O O . ILE A 1 85 ? -87.927 14.274 79.553 1.00 52.63 85 ILE A O 1
ATOM 670 N N . ASP A 1 86 ? -90.087 13.557 79.549 1.00 49.28 86 ASP A N 1
ATOM 671 C CA . ASP A 1 86 ? -90.425 14.141 80.839 1.00 49.71 86 ASP A CA 1
ATOM 672 C C . ASP A 1 86 ? -90.567 13.003 81.850 1.00 58.67 86 ASP A C 1
ATOM 673 O O . ASP A 1 86 ? -91.505 12.209 81.705 1.00 59.38 86 ASP A O 1
ATOM 678 N N . PRO A 1 87 ? -89.673 12.906 82.883 1.00 56.83 87 PRO A N 1
ATOM 679 C CA . PRO A 1 87 ? -89.805 11.814 83.881 1.00 57.00 87 PRO A CA 1
ATOM 680 C C . PRO A 1 87 ? -91.132 11.820 84.659 1.00 61.65 87 PRO A C 1
ATOM 681 O O . PRO A 1 87 ? -91.604 10.765 85.103 1.00 62.04 87 PRO A O 1
ATOM 685 N N . ASN A 1 88 ? -91.752 13.010 84.771 1.00 57.33 88 ASN A N 1
ATOM 686 C CA . ASN A 1 88 ? -93.014 13.244 85.464 1.00 56.74 88 ASN A CA 1
ATOM 687 C C . ASN A 1 88 ? -94.252 12.924 84.604 1.00 60.26 88 ASN A C 1
ATOM 688 O O . ASN A 1 88 ? -95.369 13.185 85.044 1.00 59.99 88 ASN A O 1
ATOM 693 N N . MET A 1 89 ? -94.063 12.334 83.406 1.00 56.41 89 MET A N 1
ATOM 694 C CA . MET A 1 89 ? -95.153 12.027 82.477 1.00 55.89 89 MET A CA 1
ATOM 695 C C . MET A 1 89 ? -96.187 11.029 83.007 1.00 61.38 89 MET A C 1
ATOM 696 O O . MET A 1 89 ? -95.831 10.051 83.667 1.00 59.84 89 MET A O 1
ATOM 701 N N . ILE A 1 90 ? -97.470 11.289 82.682 1.00 60.76 90 ILE A N 1
ATOM 702 C CA . ILE A 1 90 ? -98.631 10.474 83.048 1.00 61.71 90 ILE A CA 1
ATOM 703 C C . ILE A 1 90 ? -98.696 9.235 82.148 1.00 65.55 90 ILE A C 1
ATOM 704 O O . ILE A 1 90 ? -98.968 9.348 80.943 1.00 65.13 90 ILE A O 1
ATOM 709 N N . ILE A 1 91 ? -98.420 8.053 82.742 1.00 62.73 91 ILE A N 1
ATOM 710 C CA . ILE A 1 91 ? -98.427 6.745 82.065 1.00 62.53 91 ILE A CA 1
ATOM 711 C C . ILE A 1 91 ? -99.427 5.811 82.771 1.00 66.48 91 ILE A C 1
ATOM 712 O O . ILE A 1 91 ? -99.306 5.612 83.976 1.00 65.59 91 ILE A O 1
ATOM 717 N N . PRO A 1 92 ? -100.403 5.228 82.030 1.00 64.47 92 PRO A N 1
ATOM 718 C CA . PRO A 1 92 ? -101.411 4.351 82.671 1.00 64.16 92 PRO A CA 1
ATOM 719 C C . PRO A 1 92 ? -100.963 2.991 83.243 1.00 66.79 92 PRO A C 1
ATOM 720 O O . PRO A 1 92 ? -101.746 2.396 83.988 1.00 66.80 92 PRO A O 1
ATOM 724 N N . ARG A 1 93 ? -99.740 2.490 82.907 1.00 61.73 93 ARG A N 1
ATOM 725 C CA . ARG A 1 93 ? -99.193 1.186 83.340 1.00 72.40 93 ARG A CA 1
ATOM 726 C C . ARG A 1 93 ? -100.090 0.011 82.945 1.00 90.16 93 ARG A C 1
ATOM 727 O O . ARG A 1 93 ? -99.867 -0.627 81.922 1.00 57.19 93 ARG A O 1
ATOM 729 N N . ILE A 1 106 ? -85.781 8.450 90.638 1.00 55.03 109 ILE A N 1
ATOM 730 C CA . ILE A 1 106 ? -86.091 9.333 89.529 1.00 55.60 109 ILE A CA 1
ATOM 731 C C . ILE A 1 106 ? -85.739 8.637 88.216 1.00 63.05 109 ILE A C 1
ATOM 732 O O . ILE A 1 106 ? -86.594 8.541 87.337 1.00 64.02 109 ILE A O 1
ATOM 737 N N . ALA A 1 107 ? -84.482 8.155 88.084 1.00 60.15 110 ALA A N 1
ATOM 738 C CA . ALA A 1 107 ? -83.937 7.481 86.897 1.00 59.41 110 ALA A CA 1
ATOM 739 C C . ALA A 1 107 ? -84.758 6.272 86.464 1.00 62.35 110 ALA A C 1
ATOM 740 O O . ALA A 1 107 ? -84.794 5.961 85.273 1.00 63.06 110 ALA A O 1
ATOM 742 N N . GLN A 1 108 ? -85.406 5.598 87.434 1.00 56.58 111 GLN A N 1
ATOM 743 C CA . GLN A 1 108 ? -86.285 4.444 87.239 1.00 55.00 111 GLN A CA 1
ATOM 744 C C . GLN A 1 108 ? -87.501 4.900 86.424 1.00 56.75 111 GLN A C 1
ATOM 745 O O . GLN A 1 108 ? -87.911 4.204 85.492 1.00 56.45 111 GLN A O 1
ATOM 751 N N . ARG A 1 109 ? -88.060 6.094 86.768 1.00 51.22 112 ARG A N 1
ATOM 752 C CA . ARG A 1 109 ? -89.231 6.692 86.101 1.00 49.75 112 ARG A CA 1
ATOM 753 C C . ARG A 1 109 ? -88.862 7.230 84.725 1.00 50.35 112 ARG A C 1
ATOM 754 O O . ARG A 1 109 ? -89.649 7.087 83.791 1.00 49.47 112 ARG A O 1
ATOM 762 N N . ARG A 1 110 ? -87.652 7.827 84.603 1.00 44.84 113 ARG A N 1
ATOM 763 C CA . ARG A 1 110 ? -87.080 8.330 83.355 1.00 43.37 113 ARG A CA 1
ATOM 764 C C . ARG A 1 110 ? -87.085 7.181 82.329 1.00 44.25 113 ARG A C 1
ATOM 765 O O . ARG A 1 110 ? -87.720 7.319 81.293 1.00 43.86 113 ARG A O 1
ATOM 773 N N . ASP A 1 111 ? -86.462 6.031 82.656 1.00 39.56 114 ASP A N 1
ATOM 774 C CA . ASP A 1 111 ? -86.407 4.817 81.821 1.00 38.75 114 ASP A CA 1
ATOM 775 C C . ASP A 1 111 ? -87.787 4.309 81.407 1.00 41.26 114 ASP A C 1
ATOM 776 O O . ASP A 1 111 ? -87.969 3.916 80.258 1.00 41.83 114 ASP A O 1
ATOM 781 N N . ARG A 1 112 ? -88.752 4.335 82.345 1.00 36.05 115 ARG A N 1
ATOM 782 C CA . ARG A 1 112 ? -90.146 3.957 82.149 1.00 34.88 115 ARG A CA 1
ATOM 783 C C . ARG A 1 112 ? -90.838 4.875 81.117 1.00 37.36 115 ARG A C 1
ATOM 784 O O . ARG A 1 112 ? -91.668 4.416 80.329 1.00 37.50 115 ARG A O 1
ATOM 792 N N . VAL A 1 113 ? -90.466 6.156 81.107 1.00 33.37 116 VAL A N 1
ATOM 793 C CA . VAL A 1 113 ? -91.011 7.161 80.182 1.00 32.55 116 VAL A CA 1
ATOM 794 C C . VAL A 1 113 ? -90.506 6.850 78.781 1.00 35.46 116 VAL A C 1
ATOM 795 O O . VAL A 1 113 ? -91.314 6.712 77.865 1.00 34.68 116 VAL A O 1
ATOM 799 N N . ILE A 1 114 ? -89.166 6.695 78.648 1.00 32.64 117 ILE A N 1
ATOM 800 C CA . ILE A 1 114 ? -88.404 6.353 77.433 1.00 31.57 117 ILE A CA 1
ATOM 801 C C . ILE A 1 114 ? -89.006 5.114 76.748 1.00 33.14 117 ILE A C 1
ATOM 802 O O . ILE A 1 114 ? -89.292 5.165 75.564 1.00 33.67 117 ILE A O 1
ATOM 807 N N . ALA A 1 115 ? -89.252 4.052 77.512 1.00 28.73 118 ALA A N 1
ATOM 808 C CA . ALA A 1 115 ? -89.832 2.785 77.051 1.00 28.56 118 ALA A CA 1
ATOM 809 C C . ALA A 1 115 ? -91.260 2.956 76.496 1.00 34.27 118 ALA A C 1
ATOM 810 O O . ALA A 1 115 ? -91.587 2.337 75.475 1.00 34.52 118 ALA A O 1
ATOM 812 N N . TYR A 1 116 ? -92.097 3.797 77.153 1.00 29.65 119 TYR A N 1
ATOM 813 C CA . TYR A 1 116 ? -93.466 4.081 76.712 1.00 29.11 119 TYR A CA 1
ATOM 814 C C . TYR A 1 116 ? -93.405 4.859 75.388 1.00 33.27 119 TYR A C 1
ATOM 815 O O . TYR A 1 116 ? -94.111 4.517 74.435 1.00 32.34 119 TYR A O 1
ATOM 824 N N . LEU A 1 117 ? -92.524 5.894 75.333 1.00 30.14 120 LEU A N 1
ATOM 825 C CA . LEU A 1 117 ? -92.303 6.738 74.163 1.00 29.56 120 LEU A CA 1
ATOM 826 C C . LEU A 1 117 ? -91.776 5.923 72.984 1.00 30.41 120 LEU A C 1
ATOM 827 O O . LEU A 1 117 ? -92.250 6.097 71.862 1.00 31.98 120 LEU A O 1
ATOM 832 N N . LEU A 1 118 ? -90.805 5.040 73.237 1.00 22.66 121 LEU A N 1
ATOM 833 C CA . LEU A 1 118 ? -90.214 4.151 72.246 1.00 20.79 121 LEU A CA 1
ATOM 834 C C . LEU A 1 118 ? -91.278 3.231 71.654 1.00 25.62 121 LEU A C 1
ATOM 835 O O . LEU A 1 118 ? -91.254 3.022 70.444 1.00 25.59 121 LEU A O 1
ATOM 840 N N . MET A 1 119 ? -92.203 2.699 72.492 1.00 23.82 122 MET A N 1
ATOM 841 C CA . MET A 1 119 ? -93.346 1.853 72.108 1.00 25.90 122 MET A CA 1
ATOM 842 C C . MET A 1 119 ? -94.343 2.650 71.232 1.00 32.11 122 MET A C 1
ATOM 843 O O . MET A 1 119 ? -94.823 2.137 70.220 1.00 32.35 122 MET A O 1
ATOM 848 N N . LYS A 1 120 ? -94.657 3.887 71.634 1.00 28.81 123 LYS A N 1
ATOM 849 C CA . LYS A 1 120 ? -95.530 4.792 70.887 1.00 29.03 123 LYS A CA 1
ATOM 850 C C . LYS A 1 120 ? -94.936 5.107 69.488 1.00 32.20 123 LYS A C 1
ATOM 851 O O . LYS A 1 120 ? -95.674 5.142 68.501 1.00 31.87 123 LYS A O 1
ATOM 857 N N . HIS A 1 121 ? -93.602 5.324 69.415 1.00 28.29 124 HIS A N 1
ATOM 858 C CA . HIS A 1 121 ? -92.854 5.588 68.177 1.00 28.21 124 HIS A CA 1
ATOM 859 C C . HIS A 1 121 ? -92.849 4.384 67.250 1.00 30.35 124 HIS A C 1
ATOM 860 O O . HIS A 1 121 ? -93.073 4.552 66.051 1.00 31.34 124 HIS A O 1
ATOM 867 N N . ARG A 1 122 ? -92.544 3.183 67.801 1.00 23.10 125 ARG A N 1
ATOM 868 C CA . ARG A 1 122 ? -92.524 1.910 67.097 1.00 22.23 125 ARG A CA 1
ATOM 869 C C . ARG A 1 122 ? -93.925 1.638 66.503 1.00 29.47 125 ARG A C 1
ATOM 870 O O . ARG A 1 122 ? -94.020 1.162 65.378 1.00 29.82 125 ARG A O 1
ATOM 878 N N . ALA A 1 123 ? -95.003 1.990 67.240 1.00 27.75 126 ALA A N 1
ATOM 879 C CA . ALA A 1 123 ? -96.400 1.851 66.803 1.00 27.94 126 ALA A CA 1
ATOM 880 C C . ALA A 1 123 ? -96.681 2.777 65.630 1.00 32.58 126 ALA A C 1
ATOM 881 O O . ALA A 1 123 ? -97.324 2.340 64.680 1.00 32.32 126 ALA A O 1
ATOM 883 N N . MET A 1 124 ? -96.180 4.043 65.684 1.00 30.18 127 MET A N 1
ATOM 884 C CA . MET A 1 124 ? -96.340 5.024 64.602 1.00 31.21 127 MET A CA 1
ATOM 885 C C . MET A 1 124 ? -95.698 4.530 63.294 1.00 30.87 127 MET A C 1
ATOM 886 O O . MET A 1 124 ? -96.310 4.663 62.233 1.00 29.54 127 MET A O 1
ATOM 891 N N . HIS A 1 125 ? -94.521 3.860 63.383 1.00 24.57 128 HIS A N 1
ATOM 892 C CA . HIS A 1 125 ? -93.858 3.276 62.219 1.00 23.35 128 HIS A CA 1
ATOM 893 C C . HIS A 1 125 ? -94.625 2.038 61.739 1.00 30.03 128 HIS A C 1
ATOM 894 O O . HIS A 1 125 ? -94.890 1.928 60.547 1.00 31.88 128 HIS A O 1
ATOM 901 N N . GLU A 1 126 ? -95.022 1.139 62.655 1.00 25.76 129 GLU A N 1
ATOM 902 C CA . GLU A 1 126 ? -95.705 -0.118 62.332 1.00 25.24 129 GLU A CA 1
ATOM 903 C C . GLU A 1 126 ? -97.041 0.066 61.635 1.00 29.44 129 GLU A C 1
ATOM 904 O O . GLU A 1 126 ? -97.316 -0.607 60.635 1.00 30.89 129 GLU A O 1
ATOM 910 N N . ASN A 1 127 ? -97.847 0.995 62.139 1.00 25.28 130 ASN A N 1
ATOM 911 C CA . ASN A 1 127 ? -99.146 1.373 61.578 1.00 24.81 130 ASN A CA 1
ATOM 912 C C . ASN A 1 127 ? -98.966 2.042 60.208 1.00 25.67 130 ASN A C 1
ATOM 913 O O . ASN A 1 127 ? -99.840 1.918 59.353 1.00 24.49 130 ASN A O 1
ATOM 918 N N . THR A 1 128 ? -97.847 2.789 60.013 1.00 22.27 131 THR A N 1
ATOM 919 C CA . THR A 1 128 ? -97.539 3.409 58.714 1.00 21.65 131 THR A CA 1
ATOM 920 C C . THR A 1 128 ? -97.288 2.307 57.687 1.00 24.22 131 THR A C 1
ATOM 921 O O . THR A 1 128 ? -97.770 2.414 56.570 1.00 24.03 131 THR A O 1
ATOM 925 N N . TRP A 1 129 ? -96.530 1.263 58.068 1.00 20.61 132 TRP A N 1
ATOM 926 C CA . TRP A 1 129 ? -96.239 0.134 57.191 1.00 22.10 132 TRP A CA 1
ATOM 927 C C . TRP A 1 129 ? -97.544 -0.541 56.787 1.00 29.32 132 TRP A C 1
ATOM 928 O O . TRP A 1 129 ? -97.781 -0.684 55.599 1.00 29.93 132 TRP A O 1
ATOM 939 N N . GLU A 1 130 ? -98.431 -0.858 57.774 1.00 27.53 133 GLU A N 1
ATOM 940 C CA . GLU A 1 130 ? -99.754 -1.479 57.605 1.00 26.44 133 GLU A CA 1
ATOM 941 C C . GLU A 1 130 ? -100.652 -0.706 56.656 1.00 33.29 133 GLU A C 1
ATOM 942 O O . GLU A 1 130 ? -101.193 -1.320 55.728 1.00 33.33 133 GLU A O 1
ATOM 948 N N . TRP A 1 131 ? -100.794 0.640 56.843 1.00 31.40 134 TRP A N 1
ATOM 949 C CA . TRP A 1 131 ? -101.621 1.423 55.916 1.00 31.76 134 TRP A CA 1
ATOM 950 C C . TRP A 1 131 ? -101.079 1.473 54.481 1.00 34.93 134 TRP A C 1
ATOM 951 O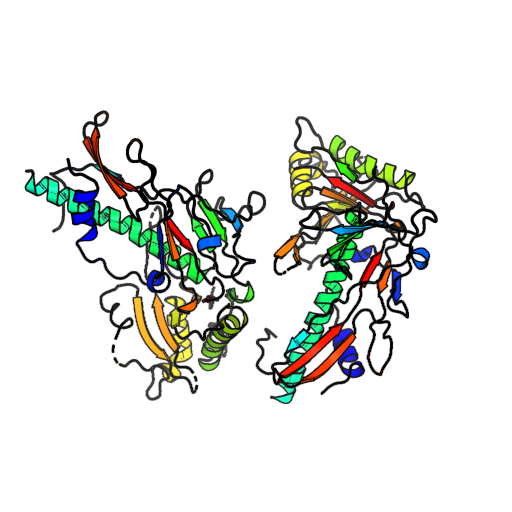 O . TRP A 1 131 ? -101.862 1.498 53.530 1.00 35.53 134 TRP A O 1
ATOM 962 N N . MET A 1 132 ? -99.742 1.437 54.331 1.00 29.38 135 MET A N 1
ATOM 963 C CA . MET A 1 132 ? -99.055 1.419 53.039 1.00 27.20 135 MET A CA 1
ATOM 964 C C . MET A 1 132 ? -99.259 0.055 52.383 1.00 29.50 135 MET A C 1
ATOM 965 O O . MET A 1 132 ? -99.450 -0.014 51.173 1.00 30.49 135 MET A O 1
ATOM 970 N N . ALA A 1 133 ? -99.316 -1.009 53.195 1.00 25.10 136 ALA A N 1
ATOM 971 C CA . ALA A 1 133 ? -99.609 -2.383 52.756 1.00 24.28 136 ALA A CA 1
ATOM 972 C C . ALA A 1 133 ? -101.052 -2.448 52.230 1.00 27.62 136 ALA A C 1
ATOM 973 O O . ALA A 1 133 ? -101.250 -2.841 51.078 1.00 27.23 136 ALA A O 1
ATOM 975 N N . ALA A 1 134 ? -102.036 -1.967 53.043 1.00 25.09 137 ALA A N 1
ATOM 976 C CA . ALA A 1 134 ? -103.475 -1.864 52.736 1.00 24.97 137 ALA A CA 1
ATOM 977 C C . ALA A 1 134 ? -103.737 -1.205 51.372 1.00 30.36 137 ALA A C 1
ATOM 978 O O . ALA A 1 134 ? -104.469 -1.772 50.546 1.00 29.15 137 ALA A O 1
ATOM 980 N N . GLN A 1 135 ? -103.087 -0.043 51.127 1.00 27.81 138 GLN A N 1
ATOM 981 C CA . GLN A 1 135 ? -103.221 0.739 49.893 1.00 28.80 138 GLN A CA 1
ATOM 982 C C . GLN A 1 135 ? -102.572 0.033 48.686 1.00 34.47 138 GLN A C 1
ATOM 983 O O . GLN A 1 135 ? -103.180 -0.026 47.612 1.00 36.26 138 GLN A O 1
ATOM 989 N N . ALA A 1 136 ? -101.340 -0.492 48.859 1.00 27.91 139 ALA A N 1
ATOM 990 C CA . ALA A 1 136 ? -100.631 -1.175 47.790 1.00 26.52 139 ALA A CA 1
ATOM 991 C C . ALA A 1 136 ? -101.401 -2.415 47.331 1.00 34.89 139 ALA A C 1
ATOM 992 O O . ALA A 1 136 ? -101.622 -2.578 46.121 1.00 36.00 139 ALA A O 1
ATOM 994 N N . ALA A 1 137 ? -101.862 -3.257 48.293 1.00 32.30 140 ALA A N 1
ATOM 995 C CA . ALA A 1 137 ? -102.609 -4.487 47.995 1.00 31.36 140 ALA A CA 1
ATOM 996 C C . ALA A 1 137 ? -103.998 -4.205 47.366 1.00 34.71 140 ALA A C 1
ATOM 997 O O . ALA A 1 137 ? -104.294 -4.756 46.304 1.00 33.97 140 ALA A O 1
ATOM 999 N N . GLN A 1 138 ? -104.827 -3.318 48.002 1.00 29.87 141 GLN A N 1
ATOM 1000 C CA . GLN A 1 138 ? -106.178 -2.935 47.567 1.00 27.84 141 GLN A CA 1
ATOM 1001 C C . GLN A 1 138 ? -106.195 -2.246 46.183 1.00 32.49 141 GLN A C 1
ATOM 1002 O O . GLN A 1 138 ? -106.995 -2.612 45.325 1.00 30.37 141 GLN A O 1
ATOM 1008 N N . TYR A 1 139 ? -105.363 -1.201 45.999 1.00 30.73 142 TYR A N 1
ATOM 1009 C CA . TYR A 1 139 ? -105.409 -0.373 44.792 1.00 30.43 142 TYR A CA 1
ATOM 1010 C C . TYR A 1 139 ? -104.320 -0.562 43.724 1.00 34.12 142 TYR A C 1
ATOM 1011 O O . TYR A 1 139 ? -104.548 -0.213 42.566 1.00 35.08 142 TYR A O 1
ATOM 1020 N N . GLY A 1 140 ? -103.168 -1.091 44.112 1.00 29.18 143 GLY A N 1
ATOM 1021 C CA . GLY A 1 140 ? -102.033 -1.286 43.217 1.00 29.15 143 GLY A CA 1
ATOM 1022 C C . GLY A 1 140 ? -101.134 -0.061 43.183 1.00 35.01 143 GLY A C 1
ATOM 1023 O O . GLY A 1 140 ? -100.135 -0.036 42.459 1.00 35.85 143 GLY A O 1
ATOM 1024 N N . TYR A 1 141 ? -101.500 0.968 43.972 1.00 31.13 144 TYR A N 1
ATOM 1025 C CA . TYR A 1 141 ? -100.811 2.250 44.141 1.00 30.61 144 TYR A CA 1
ATOM 1026 C C . TYR A 1 141 ? -100.883 2.717 45.586 1.00 35.90 144 TYR A C 1
ATOM 1027 O O . TYR A 1 141 ? -101.844 2.393 46.287 1.00 36.30 144 TYR A O 1
ATOM 1036 N N . VAL A 1 142 ? -99.914 3.533 46.016 1.00 32.59 145 VAL A N 1
ATOM 1037 C CA . VAL A 1 142 ? -99.923 4.074 47.370 1.00 32.36 145 VAL A CA 1
ATOM 1038 C C . VAL A 1 142 ? -99.636 5.572 47.418 1.00 38.82 145 VAL A C 1
ATOM 1039 O O . VAL A 1 142 ? -98.669 6.043 46.819 1.00 39.96 145 VAL A O 1
ATOM 1043 N N . ASP A 1 143 ? -100.495 6.320 48.108 1.00 35.70 146 ASP A N 1
ATOM 1044 C CA . ASP A 1 143 ? -100.305 7.745 48.301 1.00 35.60 146 ASP A CA 1
ATOM 1045 C C . ASP A 1 143 ? -99.452 7.930 49.535 1.00 39.60 146 ASP A C 1
ATOM 1046 O O . ASP A 1 143 ? -99.814 7.470 50.604 1.00 38.74 146 ASP A O 1
ATOM 1051 N N . VAL A 1 144 ? -98.255 8.514 49.346 1.00 37.05 147 VAL A N 1
ATOM 1052 C CA . VAL A 1 144 ? -97.231 8.737 50.369 1.00 36.40 147 VAL A CA 1
ATOM 1053 C C . VAL A 1 144 ? -96.748 10.186 50.378 1.00 40.63 147 VAL A C 1
ATOM 1054 O O . VAL A 1 144 ? -97.095 10.953 49.491 1.00 40.26 147 VAL A O 1
ATOM 1058 N N . GLN A 1 145 ? -95.887 10.527 51.347 1.00 37.70 148 GLN A N 1
ATOM 1059 C CA . GLN A 1 145 ? -95.259 11.833 51.483 1.00 37.52 148 GLN A CA 1
ATOM 1060 C C . GLN A 1 145 ? -94.156 11.946 50.420 1.00 41.69 148 GLN A C 1
ATOM 1061 O O . GLN A 1 145 ? -93.391 10.993 50.215 1.00 41.04 148 GLN A O 1
ATOM 1067 N N . GLY A 1 146 ? -94.103 13.100 49.756 1.00 37.94 149 GLY A N 1
ATOM 1068 C CA . GLY A 1 146 ? -93.126 13.374 48.712 1.00 37.93 149 GLY A CA 1
ATOM 1069 C C . GLY A 1 146 ? -91.920 14.117 49.231 1.00 44.65 149 GLY A C 1
ATOM 1070 O O . GLY A 1 146 ? -91.825 14.389 50.431 1.00 44.81 149 GLY A O 1
ATOM 1071 N N . GLN A 1 147 ? -90.978 14.443 48.329 1.00 43.16 150 GLN A N 1
ATOM 1072 C CA . GLN A 1 147 ? -89.752 15.169 48.682 1.00 42.84 150 GLN A CA 1
ATOM 1073 C C . GLN A 1 147 ? -89.922 16.679 48.506 1.00 47.22 150 GLN A C 1
ATOM 1074 O O . GLN A 1 147 ? -89.448 17.455 49.345 1.00 45.87 150 GLN A O 1
ATOM 1080 N N . ASP A 1 148 ? -90.612 17.085 47.429 1.00 46.17 151 ASP A N 1
ATOM 1081 C CA . ASP A 1 148 ? -90.909 18.494 47.164 1.00 47.82 151 ASP A CA 1
ATOM 1082 C C . ASP A 1 148 ? -92.413 18.788 47.329 1.00 54.82 151 ASP A C 1
ATOM 1083 O O . ASP A 1 148 ? -92.787 19.941 47.545 1.00 54.95 151 ASP A O 1
ATOM 1088 N N . TYR A 1 149 ? -93.265 17.734 47.246 1.00 53.04 152 TYR A N 1
ATOM 1089 C CA . TYR A 1 149 ? -94.723 17.809 47.399 1.00 53.00 152 TYR A CA 1
ATOM 1090 C C . TYR A 1 149 ? -95.150 17.129 48.688 1.00 56.28 152 TYR A C 1
ATOM 1091 O O . TYR A 1 149 ? -94.534 16.131 49.048 1.00 56.49 152 TYR A O 1
ATOM 1100 N N . PRO A 1 150 ? -96.197 17.612 49.403 1.00 51.53 153 PRO A N 1
ATOM 1101 C CA . PRO A 1 150 ? -96.585 16.949 50.667 1.00 50.04 153 PRO A CA 1
ATOM 1102 C C . PRO A 1 150 ? -97.092 15.515 50.488 1.00 49.89 153 PRO A C 1
ATOM 1103 O O . PRO A 1 150 ? -96.982 14.683 51.398 1.00 50.16 153 PRO A O 1
ATOM 1107 N N . LEU A 1 151 ? -97.653 15.236 49.309 1.00 42.52 154 LEU A N 1
ATOM 1108 C CA . LEU A 1 151 ? -98.183 13.931 48.976 1.00 40.52 154 LEU A CA 1
ATOM 1109 C C . LEU A 1 151 ? -98.012 13.622 47.502 1.00 40.86 154 LEU A C 1
ATOM 1110 O O . LEU A 1 151 ? -98.330 14.453 46.655 1.00 39.02 154 LEU A O 1
ATOM 1115 N N . VAL A 1 152 ? -97.497 12.416 47.210 1.00 36.53 155 VAL A N 1
ATOM 1116 C CA . VAL A 1 152 ? -97.289 11.868 45.863 1.00 35.77 155 VAL A CA 1
ATOM 1117 C C . VAL A 1 152 ? -97.901 10.465 45.772 1.00 39.52 155 VAL A C 1
ATOM 1118 O O . VAL A 1 152 ? -97.991 9.771 46.781 1.00 40.34 155 VAL A O 1
ATOM 1122 N N . ARG A 1 153 ? -98.306 10.050 44.571 1.00 35.77 156 ARG A N 1
ATOM 1123 C CA . ARG A 1 153 ? -98.839 8.715 44.308 1.00 35.39 156 ARG A CA 1
ATOM 1124 C C . ARG A 1 153 ? -97.777 7.904 43.585 1.00 40.93 156 ARG A C 1
ATOM 1125 O O . ARG A 1 153 ? -97.261 8.358 42.556 1.00 40.25 156 ARG A O 1
ATOM 1133 N N . VAL A 1 154 ? -97.480 6.690 44.116 1.00 38.16 157 VAL A N 1
ATOM 1134 C CA . VAL A 1 154 ? -96.552 5.722 43.540 1.00 38.31 157 VAL A CA 1
ATOM 1135 C C . VAL A 1 154 ? -97.469 4.651 42.931 1.00 44.98 157 VAL A C 1
ATOM 1136 O O . VAL A 1 154 ? -98.052 3.871 43.682 1.00 46.27 157 VAL A O 1
ATOM 1140 N N . ASP A 1 155 ? -97.662 4.656 41.593 1.00 41.55 158 ASP A N 1
ATOM 1141 C CA . ASP A 1 155 ? -98.537 3.683 40.915 1.00 41.36 158 ASP A CA 1
ATOM 1142 C C . ASP A 1 155 ? -97.701 2.485 40.477 1.00 43.99 158 ASP A C 1
ATOM 1143 O O . ASP A 1 155 ? -96.821 2.651 39.638 1.00 44.76 158 ASP A O 1
ATOM 1148 N N . PHE A 1 156 ? -97.972 1.283 41.029 1.00 37.98 159 PHE A N 1
ATOM 1149 C CA . PHE A 1 156 ? -97.206 0.063 40.696 1.00 36.07 159 PHE A CA 1
ATOM 1150 C C . PHE A 1 156 ? -97.656 -0.656 39.415 1.00 42.22 159 PHE A C 1
ATOM 1151 O O . PHE A 1 156 ? -97.090 -1.695 39.070 1.00 42.04 159 PHE A O 1
ATOM 1159 N N . GLY A 1 157 ? -98.634 -0.081 38.720 1.00 40.16 160 GLY A N 1
ATOM 1160 C CA . GLY A 1 157 ? -99.130 -0.557 37.438 1.00 40.63 160 GLY A CA 1
ATOM 1161 C C . GLY A 1 157 ? -99.843 -1.886 37.424 1.00 47.03 160 GLY A C 1
ATOM 1162 O O . GLY A 1 157 ? -99.545 -2.734 36.576 1.00 46.97 160 GLY A O 1
ATOM 1163 N N . ARG A 1 158 ? -100.813 -2.071 38.329 1.00 44.65 161 ARG A N 1
ATOM 1164 C CA . ARG A 1 158 ? -101.601 -3.306 38.350 1.00 44.12 161 ARG A CA 1
ATOM 1165 C C . ARG A 1 158 ? -102.570 -3.234 37.169 1.00 51.47 161 ARG A C 1
ATOM 1166 O O . ARG A 1 158 ? -103.079 -2.143 36.880 1.00 51.56 161 ARG A O 1
ATOM 1174 N N . ASP A 1 159 ? -102.790 -4.374 36.460 1.00 48.98 162 ASP A N 1
ATOM 1175 C CA . ASP A 1 159 ? -103.698 -4.432 35.312 1.00 48.86 162 ASP A CA 1
ATOM 1176 C C . ASP A 1 159 ? -105.041 -3.803 35.672 1.00 55.09 162 ASP A C 1
ATOM 1177 O O . ASP A 1 159 ? -105.588 -4.092 36.745 1.00 55.90 162 ASP A O 1
ATOM 1182 N N . ALA A 1 160 ? -105.522 -2.874 34.816 1.00 52.40 163 ALA A N 1
ATOM 1183 C CA . ALA A 1 160 ? -106.787 -2.139 34.998 1.00 52.36 163 ALA A CA 1
ATOM 1184 C C . ALA A 1 160 ? -108.034 -3.042 35.087 1.00 55.30 163 ALA A C 1
ATOM 1185 O O . ALA A 1 160 ? -109.057 -2.606 35.624 1.00 54.96 163 ALA A O 1
ATOM 1187 N N . ALA A 1 161 ? -107.935 -4.308 34.589 1.00 51.01 164 ALA A N 1
ATOM 1188 C CA . ALA A 1 161 ? -109.014 -5.304 34.654 1.00 49.73 164 ALA A CA 1
ATOM 1189 C C . ALA A 1 161 ? -109.167 -5.846 36.081 1.00 51.09 164 ALA A C 1
ATOM 1190 O O . ALA A 1 161 ? -110.203 -6.446 36.399 1.00 51.19 164 ALA A O 1
ATOM 1192 N N . LEU A 1 162 ? -108.133 -5.622 36.939 1.00 43.57 165 LEU A N 1
ATOM 1193 C CA . LEU A 1 162 ? -108.103 -6.071 38.333 1.00 40.86 165 LEU A CA 1
ATOM 1194 C C . LEU A 1 162 ? -108.720 -5.084 39.326 1.00 43.11 165 LEU A C 1
ATOM 1195 O O . LEU A 1 162 ? -108.715 -5.326 40.526 1.00 41.23 165 LEU A O 1
ATOM 1200 N N . THR A 1 163 ? -109.328 -4.011 38.800 1.00 41.75 166 THR A N 1
ATOM 1201 C CA . THR A 1 163 ? -110.078 -2.999 39.552 1.00 42.25 166 THR A CA 1
ATOM 1202 C C . THR A 1 163 ? -111.485 -2.990 38.946 1.00 47.45 166 THR A C 1
ATOM 1203 O O . THR A 1 163 ? -111.735 -2.362 37.907 1.00 47.98 166 THR A O 1
ATOM 1207 N N . MET A 1 164 ? -112.371 -3.770 39.575 1.00 42.94 167 MET A N 1
ATOM 1208 C CA . MET A 1 164 ? -113.723 -4.014 39.126 1.00 42.25 167 MET A CA 1
ATOM 1209 C C . MET A 1 164 ? -114.790 -3.263 39.906 1.00 46.51 167 MET A C 1
ATOM 1210 O O . MET A 1 164 ? -114.536 -2.691 40.965 1.00 44.78 167 MET A O 1
ATOM 1215 N N . THR A 1 165 ? -115.997 -3.270 39.340 1.00 44.59 168 THR A N 1
ATOM 1216 C CA . THR A 1 165 ? -117.204 -2.657 39.852 1.00 44.62 168 THR A CA 1
ATOM 1217 C C . THR A 1 165 ? -118.343 -3.571 39.471 1.00 49.42 168 THR A C 1
ATOM 1218 O O . THR A 1 165 ? -118.381 -4.077 38.344 1.00 50.38 168 THR A O 1
ATOM 1222 N N . THR A 1 166 ? -119.235 -3.810 40.432 1.00 45.19 169 THR A N 1
ATOM 1223 C CA . THR A 1 166 ? -120.476 -4.577 40.323 1.00 45.28 169 THR A CA 1
ATOM 1224 C C . THR A 1 166 ? -121.492 -3.981 41.316 1.00 50.76 169 THR A C 1
ATOM 1225 O O . THR A 1 166 ? -121.123 -3.127 42.133 1.00 50.52 169 THR A O 1
ATOM 1229 N N . ASP A 1 167 ? -122.755 -4.416 41.245 1.00 48.11 170 ASP A N 1
ATOM 1230 C CA . ASP A 1 167 ? -123.781 -3.912 42.156 1.00 48.34 170 ASP A CA 1
ATOM 1231 C C . ASP A 1 167 ? -124.551 -5.033 42.871 1.00 51.47 170 ASP A C 1
ATOM 1232 O O . ASP A 1 167 ? -125.596 -5.492 42.397 1.00 51.02 170 ASP A O 1
ATOM 1237 N N . TRP A 1 168 ? -124.045 -5.422 44.052 1.00 46.10 171 TRP A N 1
ATOM 1238 C CA . TRP A 1 168 ? -124.645 -6.459 44.864 1.00 45.06 171 TRP A CA 1
ATOM 1239 C C . TRP A 1 168 ? -126.003 -6.047 45.458 1.00 48.25 171 TRP A C 1
ATOM 1240 O O . TRP A 1 168 ? -126.715 -6.888 46.019 1.00 46.82 171 TRP A O 1
ATOM 1251 N N . THR A 1 169 ? -126.387 -4.768 45.283 1.00 45.02 172 THR A N 1
ATOM 1252 C CA . THR A 1 169 ? -127.680 -4.253 45.738 1.00 45.15 172 THR A CA 1
ATOM 1253 C C . THR A 1 169 ? -128.753 -4.288 44.633 1.00 52.49 172 THR A C 1
ATOM 1254 O O . THR A 1 169 ? -129.884 -3.894 44.902 1.00 53.54 172 THR A O 1
ATOM 1258 N N . ALA A 1 170 ? -128.410 -4.738 43.403 1.00 50.97 173 ALA A N 1
ATOM 1259 C CA . ALA A 1 170 ? -129.358 -4.816 42.283 1.00 52.20 173 ALA A CA 1
ATOM 1260 C C . ALA A 1 170 ? -130.399 -5.934 42.485 1.00 59.94 173 ALA A C 1
ATOM 1261 O O . ALA A 1 170 ? -130.158 -6.872 43.257 1.00 61.48 173 ALA A O 1
ATOM 1263 N N . ALA A 1 171 ? -131.557 -5.822 41.813 1.00 56.64 174 ALA A N 1
ATOM 1264 C CA . ALA A 1 171 ? -132.639 -6.797 41.940 1.00 57.01 174 ALA A CA 1
ATOM 1265 C C . ALA A 1 171 ? -132.291 -8.164 41.357 1.00 60.90 174 ALA A C 1
ATOM 1266 O O . ALA A 1 171 ? -131.698 -8.256 40.275 1.00 61.01 174 ALA A O 1
ATOM 1268 N N . GLY A 1 172 ? -132.658 -9.206 42.093 1.00 56.98 175 GLY A N 1
ATOM 1269 C CA . GLY A 1 172 ? -132.456 -10.592 41.686 1.00 57.18 175 GLY A CA 1
ATOM 1270 C C . GLY A 1 172 ? -131.052 -11.149 41.815 1.00 60.73 175 GLY A C 1
ATOM 1271 O O . GLY A 1 172 ? -130.795 -12.256 41.329 1.00 60.00 175 GLY A O 1
ATOM 1272 N N . VAL A 1 173 ? -130.131 -10.389 42.464 1.00 56.65 176 VAL A N 1
ATOM 1273 C CA . VAL A 1 173 ? -128.747 -10.824 42.718 1.00 55.31 176 VAL A CA 1
ATOM 1274 C C . VAL A 1 173 ? -128.823 -11.973 43.750 1.00 58.98 176 VAL A C 1
ATOM 1275 O O . VAL A 1 173 ? -129.608 -11.899 44.706 1.00 59.14 176 VAL A O 1
ATOM 1279 N N . THR A 1 174 ? -128.059 -13.049 43.515 1.00 54.11 177 THR A N 1
ATOM 1280 C CA . THR A 1 174 ? -128.049 -14.254 44.352 1.00 53.20 177 THR A CA 1
ATOM 1281 C C . THR A 1 174 ? -126.636 -14.499 44.865 1.00 56.26 177 THR A C 1
ATOM 1282 O O . THR A 1 174 ? -125.698 -13.866 44.365 1.00 57.10 177 THR A O 1
ATOM 1286 N N . LEU A 1 175 ? -126.475 -15.437 45.826 1.00 49.89 178 LEU A N 1
ATOM 1287 C CA . LEU A 1 175 ? -125.180 -15.818 46.387 1.00 48.29 178 LEU A CA 1
ATOM 1288 C C . LEU A 1 175 ? -124.286 -16.415 45.308 1.00 51.07 178 LEU A C 1
ATOM 1289 O O . LEU A 1 175 ? -123.114 -16.072 45.241 1.00 51.30 178 LEU A O 1
ATOM 1294 N N . MET A 1 176 ? -124.854 -17.237 44.423 1.00 47.24 179 MET A N 1
ATOM 1295 C CA . MET A 1 176 ? -124.128 -17.841 43.296 1.00 46.71 179 MET A CA 1
ATOM 1296 C C . MET A 1 176 ? -123.537 -16.803 42.325 1.00 44.91 179 MET A C 1
ATOM 1297 O O . MET A 1 176 ? -122.461 -17.033 41.752 1.00 42.80 179 MET A O 1
ATOM 1302 N N . ASP A 1 177 ? -124.228 -15.646 42.192 1.00 38.18 180 ASP A N 1
ATOM 1303 C CA . ASP A 1 177 ? -123.816 -14.500 41.390 1.00 36.04 180 ASP A CA 1
ATOM 1304 C C . ASP A 1 177 ? -122.670 -13.755 42.056 1.00 36.69 180 ASP A C 1
ATOM 1305 O O . ASP A 1 177 ? -121.760 -13.309 41.351 1.00 36.72 180 ASP A O 1
ATOM 1310 N N . MET A 1 178 ? -122.740 -13.579 43.401 1.00 29.38 181 MET A N 1
ATOM 1311 C CA . MET A 1 178 ? -121.730 -12.890 44.202 1.00 27.30 181 MET A CA 1
ATOM 1312 C C . MET A 1 178 ? -120.405 -13.658 44.238 1.00 29.34 181 MET A C 1
ATOM 1313 O O . MET A 1 178 ? -119.334 -13.044 44.119 1.00 28.44 181 MET A O 1
ATOM 1318 N N . ILE A 1 179 ? -120.481 -14.995 44.355 1.00 24.97 182 ILE A N 1
ATOM 1319 C CA . ILE A 1 179 ? -119.320 -15.881 44.379 1.00 25.75 182 ILE A CA 1
ATOM 1320 C C . ILE A 1 179 ? -118.684 -15.874 42.994 1.00 37.53 182 ILE A C 1
ATOM 1321 O O . ILE A 1 179 ? -117.458 -15.908 42.878 1.00 37.58 182 ILE A O 1
ATOM 1326 N N . ALA A 1 180 ? -119.516 -15.796 41.938 1.00 39.71 183 ALA A N 1
ATOM 1327 C CA . ALA A 1 180 ? -119.030 -15.749 40.557 1.00 40.54 183 ALA A CA 1
ATOM 1328 C C . ALA A 1 180 ? -118.274 -14.462 40.269 1.00 45.41 183 ALA A C 1
ATOM 1329 O O . ALA A 1 180 ? -117.338 -14.505 39.480 1.00 46.81 183 ALA A O 1
ATOM 1331 N N . ASP A 1 181 ? -118.639 -13.330 40.927 1.00 41.03 184 ASP A N 1
ATOM 1332 C CA . ASP A 1 181 ? -117.930 -12.039 40.793 1.00 40.29 184 ASP A CA 1
ATOM 1333 C C . ASP A 1 181 ? -116.535 -12.190 41.392 1.00 45.95 184 ASP A C 1
ATOM 1334 O O . ASP A 1 181 ? -115.537 -11.806 40.769 1.00 45.64 184 ASP A O 1
ATOM 1339 N N . LEU A 1 182 ? -116.478 -12.816 42.588 1.00 43.20 185 LEU A N 1
ATOM 1340 C CA . LEU A 1 182 ? -115.247 -13.102 43.311 1.00 43.00 185 LEU A CA 1
ATOM 1341 C C . LEU A 1 182 ? -114.366 -14.033 42.473 1.00 50.09 185 LEU A C 1
ATOM 1342 O O . LEU A 1 182 ? -113.238 -13.651 42.162 1.00 52.16 185 LEU A O 1
ATOM 1347 N N . ARG A 1 183 ? -114.933 -15.158 41.978 1.00 45.58 186 ARG A N 1
ATOM 1348 C CA . ARG A 1 183 ? -114.258 -16.151 41.132 1.00 44.68 186 ARG A CA 1
ATOM 1349 C C . ARG A 1 183 ? -113.690 -15.579 39.818 1.00 45.52 186 ARG A C 1
ATOM 1350 O O . ARG A 1 183 ? -112.629 -16.028 39.378 1.00 44.96 186 ARG A O 1
ATOM 1358 N N . ASP A 1 184 ? -114.380 -14.579 39.207 1.00 40.42 187 ASP A N 1
ATOM 1359 C CA . ASP A 1 184 ? -113.925 -13.882 37.985 1.00 39.79 187 ASP A CA 1
ATOM 1360 C C . ASP A 1 184 ? -112.615 -13.189 38.275 1.00 43.00 187 ASP A C 1
ATOM 1361 O O . ASP A 1 184 ? -111.674 -13.318 37.487 1.00 42.84 187 ASP A O 1
ATOM 1366 N N . GLY A 1 185 ? -112.586 -12.493 39.423 1.00 38.62 188 GLY A N 1
ATOM 1367 C CA . GLY A 1 185 ? -111.432 -11.781 39.946 1.00 37.82 188 GLY A CA 1
ATOM 1368 C C . GLY A 1 185 ? -110.229 -12.679 40.132 1.00 42.51 188 GLY A C 1
ATOM 1369 O O . GLY A 1 185 ? -109.132 -12.285 39.735 1.00 44.05 188 GLY A O 1
ATOM 1370 N N . GLN A 1 186 ? -110.411 -13.894 40.723 1.00 37.99 189 GLN A N 1
ATOM 1371 C CA . GLN A 1 186 ? -109.297 -14.830 40.920 1.00 38.54 189 GLN A CA 1
ATOM 1372 C C . GLN A 1 186 ? -108.842 -15.463 39.617 1.00 45.47 189 GLN A C 1
ATOM 1373 O O . GLN A 1 186 ? -107.658 -15.788 39.467 1.00 45.41 189 GLN A O 1
ATOM 1379 N N . ARG A 1 187 ? -109.789 -15.665 38.674 1.00 44.13 190 ARG A N 1
ATOM 1380 C CA . ARG A 1 187 ? -109.448 -16.198 37.351 1.00 43.91 190 ARG A CA 1
ATOM 1381 C C . ARG A 1 187 ? -108.700 -15.147 36.527 1.00 47.28 190 ARG A C 1
ATOM 1382 O O . ARG A 1 187 ? -107.728 -15.498 35.869 1.00 46.96 190 ARG A O 1
ATOM 1390 N N . LEU A 1 188 ? -109.070 -13.849 36.656 1.00 43.18 191 LEU A N 1
ATOM 1391 C CA . LEU A 1 188 ? -108.356 -12.733 36.014 1.00 42.33 191 LEU A CA 1
ATOM 1392 C C . LEU A 1 188 ? -106.965 -12.585 36.619 1.00 47.37 191 LEU A C 1
ATOM 1393 O O . LEU A 1 188 ? -106.051 -12.192 35.905 1.00 48.39 191 LEU A O 1
ATOM 1398 N N . VAL A 1 189 ? -106.809 -12.866 37.938 1.00 43.31 192 VAL A N 1
ATOM 1399 C CA . VAL A 1 189 ? -105.514 -12.817 38.629 1.00 42.84 192 VAL A CA 1
ATOM 1400 C C . VAL A 1 189 ? -104.655 -13.960 38.068 1.00 46.86 192 VAL A C 1
ATOM 1401 O O . VAL A 1 189 ? -103.527 -13.716 37.661 1.00 46.14 192 VAL A O 1
ATOM 1405 N N . SER A 1 190 ? -105.220 -15.169 37.946 1.00 45.06 193 SER A N 1
ATOM 1406 C CA . SER A 1 190 ? -104.511 -16.310 37.355 1.00 46.36 193 SER A CA 1
ATOM 1407 C C . SER A 1 190 ? -103.947 -15.974 35.935 1.00 51.55 193 SER A C 1
ATOM 1408 O O . SER A 1 190 ? -102.781 -16.263 35.649 1.00 49.91 193 SER A O 1
ATOM 1411 N N . ASP A 1 191 ? -104.752 -15.275 35.110 1.00 50.53 194 ASP A N 1
ATOM 1412 C CA . ASP A 1 191 ? -104.415 -14.835 33.751 1.00 51.65 194 ASP A CA 1
ATOM 1413 C C . ASP A 1 191 ? -103.369 -13.722 33.695 1.00 57.48 194 ASP A C 1
ATOM 1414 O O . ASP A 1 191 ? -102.498 -13.746 32.822 1.00 57.88 194 ASP A O 1
ATOM 1419 N N . LYS A 1 192 ? -103.508 -12.712 34.572 1.00 55.04 195 LYS A N 1
ATOM 1420 C CA . LYS A 1 192 ? -102.675 -11.505 34.587 1.00 54.81 195 LYS A CA 1
ATOM 1421 C C . LYS A 1 192 ? -101.424 -11.535 35.484 1.00 61.32 195 LYS A C 1
ATOM 1422 O O . LYS A 1 192 ? -100.499 -10.743 35.249 1.00 61.12 195 LYS A O 1
ATOM 1428 N N . SER A 1 193 ? -101.379 -12.433 36.495 1.00 58.95 196 SER A N 1
ATOM 1429 C CA . SER A 1 193 ? -100.234 -12.523 37.404 1.00 59.03 196 SER A CA 1
ATOM 1430 C C . SER A 1 193 ? -99.103 -13.324 36.805 1.00 64.93 196 SER A C 1
ATOM 1431 O O . SER A 1 193 ? -99.343 -14.159 35.934 1.00 64.94 196 SER A O 1
ATOM 1434 N N . MET A 1 194 ? -97.870 -13.088 37.293 1.00 63.27 197 MET A N 1
ATOM 1435 C CA . MET A 1 194 ? -96.663 -13.786 36.845 1.00 63.94 197 MET A CA 1
ATOM 1436 C C . MET A 1 194 ? -96.798 -15.289 37.059 1.00 65.52 197 MET A C 1
ATOM 1437 O O . MET A 1 194 ? -96.764 -16.046 36.085 1.00 66.30 197 MET A O 1
ATOM 1442 N N . SER A 1 195 ? -97.020 -15.704 38.322 1.00 58.48 198 SER A N 1
ATOM 1443 C CA . SER A 1 195 ? -97.144 -17.097 38.748 1.00 56.37 198 SER A CA 1
ATOM 1444 C C . SER A 1 195 ? -98.402 -17.813 38.261 1.00 58.53 198 SER A C 1
ATOM 1445 O O . SER A 1 195 ? -98.333 -18.999 37.946 1.00 58.73 198 SER A O 1
ATOM 1448 N N . GLY A 1 196 ? -99.534 -17.115 38.245 1.00 52.75 199 GLY A N 1
ATOM 1449 C CA . GLY A 1 196 ? -100.826 -17.687 37.882 1.00 51.24 199 GLY A CA 1
ATOM 1450 C C . GLY A 1 196 ? -101.498 -18.380 39.052 1.00 53.78 199 GLY A C 1
ATOM 1451 O O . GLY A 1 196 ? -102.290 -19.307 38.857 1.00 53.91 199 GLY A O 1
ATOM 1452 N N . THR A 1 197 ? -101.181 -17.927 40.282 1.00 49.72 200 THR A N 1
ATOM 1453 C CA . THR A 1 197 ? -101.677 -18.446 41.561 1.00 48.69 200 THR A CA 1
ATOM 1454 C C . THR A 1 197 ? -103.180 -18.317 41.675 1.00 49.99 200 THR A C 1
ATOM 1455 O O . THR A 1 197 ? -103.762 -17.307 41.261 1.00 50.73 200 THR A O 1
ATOM 1459 N N . VAL A 1 198 ? -103.798 -19.340 42.265 1.00 43.40 201 VAL A N 1
ATOM 1460 C CA . VAL A 1 198 ? -105.226 -19.362 42.524 1.00 41.84 201 VAL A CA 1
ATOM 1461 C C . VAL A 1 198 ? -105.470 -18.706 43.900 1.00 44.28 201 VAL A C 1
ATOM 1462 O O . VAL A 1 198 ? -104.931 -19.181 44.906 1.00 43.80 201 VAL A O 1
ATOM 1466 N N . ILE A 1 199 ? -106.225 -17.575 43.921 1.00 39.12 202 ILE A N 1
ATOM 1467 C CA . ILE A 1 199 ? -106.562 -16.832 45.139 1.00 37.78 202 ILE A CA 1
ATOM 1468 C C . ILE A 1 199 ? -107.475 -17.691 46.000 1.00 45.13 202 ILE A C 1
ATOM 1469 O O . ILE A 1 199 ? -108.446 -18.269 45.495 1.00 46.99 202 ILE A O 1
ATOM 1474 N N . ARG A 1 200 ? -107.161 -17.781 47.298 1.00 40.90 203 ARG A N 1
ATOM 1475 C CA . ARG A 1 200 ? -107.975 -18.504 48.266 1.00 39.37 203 ARG A CA 1
ATOM 1476 C C . ARG A 1 200 ? -108.415 -17.608 49.455 1.00 39.49 203 ARG A C 1
ATOM 1477 O O . ARG A 1 200 ? -109.193 -18.074 50.272 1.00 38.56 203 ARG A O 1
ATOM 1485 N N . ASP A 1 201 ? -107.949 -16.325 49.528 1.00 34.29 204 ASP A N 1
ATOM 1486 C CA . ASP A 1 201 ? -108.267 -15.327 50.581 1.00 32.92 204 ASP A CA 1
ATOM 1487 C C . ASP A 1 201 ? -109.021 -14.128 50.016 1.00 32.87 204 ASP A C 1
ATOM 1488 O O . ASP A 1 201 ? -108.632 -13.590 48.979 1.00 30.97 204 ASP A O 1
ATOM 1493 N N . TYR A 1 202 ? -110.131 -13.748 50.670 1.00 29.52 205 TYR A N 1
ATOM 1494 C CA . TYR A 1 202 ? -111.032 -12.669 50.233 1.00 30.00 205 TYR A CA 1
ATOM 1495 C C . TYR A 1 202 ? -111.364 -11.750 51.401 1.00 33.91 205 TYR A C 1
ATOM 1496 O O . TYR A 1 202 ? -112.200 -12.075 52.231 1.00 34.36 205 TYR A O 1
ATOM 1505 N N . VAL A 1 203 ? -110.686 -10.621 51.475 1.00 30.31 206 VAL A N 1
ATOM 1506 C CA . VAL A 1 203 ? -110.869 -9.639 52.540 1.00 30.49 206 VAL A CA 1
ATOM 1507 C C . VAL A 1 203 ? -112.026 -8.723 52.165 1.00 36.56 206 VAL A C 1
ATOM 1508 O O . VAL A 1 203 ? -111.920 -7.957 51.208 1.00 38.58 206 VAL A O 1
ATOM 1512 N N . PHE A 1 204 ? -113.130 -8.827 52.900 1.00 32.01 207 PHE A N 1
ATOM 1513 C CA . PHE A 1 204 ? -114.327 -8.015 52.708 1.00 31.17 207 PHE A CA 1
ATOM 1514 C C . PHE A 1 204 ? -114.283 -6.794 53.628 1.00 34.14 207 PHE A C 1
ATOM 1515 O O . PHE A 1 204 ? -113.888 -6.904 54.789 1.00 35.00 207 PHE A O 1
ATOM 1523 N N . GLY A 1 205 ? -114.755 -5.661 53.137 1.00 28.42 208 GLY A N 1
ATOM 1524 C CA . GLY A 1 205 ? -114.986 -4.498 53.974 1.00 28.05 208 GLY A CA 1
ATOM 1525 C C . GLY A 1 205 ? -116.303 -4.787 54.681 1.00 32.88 208 GLY A C 1
ATOM 1526 O O . GLY A 1 205 ? -117.044 -5.661 54.229 1.00 34.05 208 GLY A O 1
ATOM 1527 N N . GLY A 1 206 ? -116.591 -4.095 55.784 1.00 29.02 209 GLY A N 1
ATOM 1528 C CA . GLY A 1 206 ? -117.803 -4.289 56.586 1.00 29.22 209 GLY A CA 1
ATOM 1529 C C . GLY A 1 206 ? -119.148 -4.174 55.884 1.00 35.00 209 GLY A C 1
ATOM 1530 O O . GLY A 1 206 ? -120.065 -4.944 56.191 1.00 33.27 209 GLY A O 1
ATOM 1531 N N . ASP A 1 207 ? -119.279 -3.205 54.929 1.00 33.39 210 ASP A N 1
ATOM 1532 C CA . ASP A 1 207 ? -120.507 -2.966 54.150 1.00 33.21 210 ASP A CA 1
ATOM 1533 C C . ASP A 1 207 ? -120.726 -4.036 53.088 1.00 37.54 210 ASP A C 1
ATOM 1534 O O . ASP A 1 207 ? -121.874 -4.423 52.864 1.00 38.41 210 ASP A O 1
ATOM 1539 N N . ALA A 1 208 ? -119.625 -4.506 52.438 1.00 32.76 211 ALA A N 1
ATOM 1540 C CA . ALA A 1 208 ? -119.589 -5.574 51.429 1.00 32.05 211 ALA A CA 1
ATOM 1541 C C . ALA A 1 208 ? -119.987 -6.898 52.089 1.00 38.20 211 ALA A C 1
ATOM 1542 O O . ALA A 1 208 ? -120.760 -7.677 51.511 1.00 38.50 211 ALA A O 1
ATOM 1544 N N . TRP A 1 209 ? -119.455 -7.144 53.314 1.00 34.07 212 TRP A N 1
ATOM 1545 C CA . TRP A 1 209 ? -119.755 -8.335 54.100 1.00 32.28 212 TRP A CA 1
ATOM 1546 C C . TRP A 1 209 ? -121.235 -8.346 54.463 1.00 35.96 212 TRP A C 1
ATOM 1547 O O . TRP A 1 209 ? -121.914 -9.311 54.136 1.00 36.61 212 TRP A O 1
ATOM 1558 N N . ASP A 1 210 ? -121.747 -7.238 55.053 1.00 31.64 213 ASP A N 1
ATOM 1559 C CA . ASP A 1 210 ? -123.164 -7.054 55.398 1.00 30.50 213 ASP A CA 1
ATOM 1560 C C . ASP A 1 210 ? -124.058 -7.249 54.163 1.00 34.73 213 ASP A C 1
ATOM 1561 O O . ASP A 1 210 ? -125.138 -7.818 54.263 1.00 34.32 213 ASP A O 1
ATOM 1566 N N . GLN A 1 211 ? -123.557 -6.836 52.992 1.00 32.24 214 GLN A N 1
ATOM 1567 C CA . GLN A 1 211 ? -124.263 -6.996 51.734 1.00 32.60 214 GLN A CA 1
ATOM 1568 C C . GLN A 1 211 ? -124.278 -8.457 51.351 1.00 37.60 214 GLN A C 1
ATOM 1569 O O . GLN A 1 211 ? -125.362 -8.977 51.090 1.00 39.47 214 GLN A O 1
ATOM 1575 N N . PHE A 1 212 ? -123.095 -9.126 51.358 1.00 31.71 215 PHE A N 1
ATOM 1576 C CA . PHE A 1 212 ? -122.928 -10.552 51.040 1.00 30.28 215 PHE A CA 1
ATOM 1577 C C . PHE A 1 212 ? -123.799 -11.418 51.967 1.00 31.96 215 PHE A C 1
ATOM 1578 O O . PHE A 1 212 ? -124.351 -12.409 51.504 1.00 32.40 215 PHE A O 1
ATOM 1586 N N . VAL A 1 213 ? -123.972 -11.009 53.246 1.00 27.05 216 VAL A N 1
ATOM 1587 C CA . VAL A 1 213 ? -124.828 -11.696 54.224 1.00 26.96 216 VAL A CA 1
ATOM 1588 C C . VAL A 1 213 ? -126.323 -11.356 54.038 1.00 35.67 216 VAL A C 1
ATOM 1589 O O . VAL A 1 213 ? -127.178 -12.208 54.319 1.00 36.94 216 VAL A O 1
ATOM 1593 N N . LYS A 1 214 ? -126.644 -10.135 53.551 1.00 32.39 217 LYS A N 1
ATOM 1594 C CA . LYS A 1 214 ? -128.036 -9.745 53.284 1.00 32.41 217 LYS A CA 1
ATOM 1595 C C . LYS A 1 214 ? -128.608 -10.637 52.177 1.00 38.11 217 LYS A C 1
ATOM 1596 O O . LYS A 1 214 ? -129.712 -11.160 52.329 1.00 40.17 217 LYS A O 1
ATOM 1602 N N . VAL A 1 215 ? -127.835 -10.843 51.099 1.00 33.91 218 VAL A N 1
ATOM 1603 C CA . VAL A 1 215 ? -128.187 -11.633 49.918 1.00 34.78 218 VAL A CA 1
ATOM 1604 C C . VAL A 1 215 ? -128.033 -13.143 50.144 1.00 41.60 218 VAL A C 1
ATOM 1605 O O . VAL A 1 215 ? -128.939 -13.898 49.776 1.00 42.40 218 VAL A O 1
ATOM 1609 N N . GLY A 1 216 ? -126.880 -13.550 50.693 1.00 38.42 219 GLY A N 1
ATOM 1610 C CA . GLY A 1 216 ? -126.499 -14.935 50.958 1.00 38.09 219 GLY A CA 1
ATOM 1611 C C . GLY A 1 216 ? -127.246 -15.685 52.046 1.00 43.02 219 GLY A C 1
ATOM 1612 O O . GLY A 1 216 ? -127.316 -16.912 51.993 1.00 43.45 219 GLY A O 1
ATOM 1613 N N . GLY A 1 217 ? -127.767 -14.963 53.034 1.00 40.63 220 GLY A N 1
ATOM 1614 C CA . GLY A 1 217 ? -128.526 -15.478 54.185 1.00 41.25 220 GLY A CA 1
ATOM 1615 C C . GLY A 1 217 ? -128.549 -16.980 54.480 1.00 43.74 220 GLY A C 1
ATOM 1616 O O . GLY A 1 217 ? -127.568 -17.536 54.988 1.00 44.00 220 GLY A O 1
ATOM 1617 N N . LYS A 1 218 ? -129.695 -17.629 54.194 1.00 37.37 221 LYS A N 1
ATOM 1618 C CA . LYS A 1 218 ? -129.970 -19.062 54.381 1.00 36.72 221 LYS A CA 1
ATOM 1619 C C . LYS A 1 218 ? -128.933 -19.972 53.659 1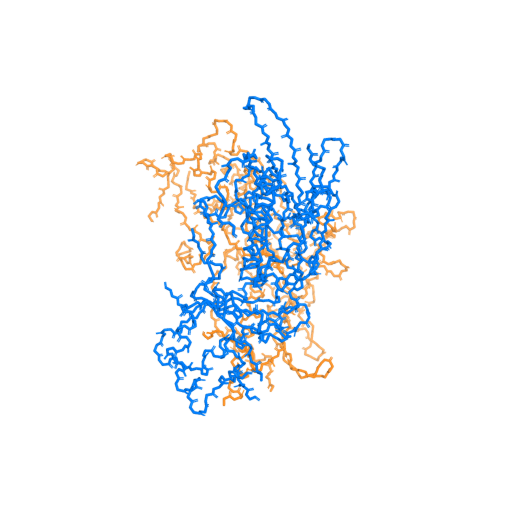.00 39.21 221 LYS A C 1
ATOM 1620 O O . LYS A 1 218 ? -128.409 -20.919 54.265 1.00 37.04 221 LYS A O 1
ATOM 1626 N N . GLU A 1 219 ? -128.628 -19.649 52.386 1.00 36.05 222 GLU A N 1
ATOM 1627 C CA . GLU A 1 219 ? -127.695 -20.360 51.516 1.00 36.82 222 GLU A CA 1
ATOM 1628 C C . GLU A 1 219 ? -126.246 -20.284 52.043 1.00 41.72 222 GLU A C 1
ATOM 1629 O O . GLU A 1 219 ? -125.417 -21.131 51.674 1.00 42.57 222 GLU A O 1
ATOM 1635 N N . LEU A 1 220 ? -125.937 -19.276 52.900 1.00 35.55 223 LEU A N 1
ATOM 1636 C CA . LEU A 1 220 ? -124.594 -19.043 53.428 1.00 33.05 223 LEU A CA 1
ATOM 1637 C C . LEU A 1 220 ? -124.410 -19.533 54.856 1.00 35.63 223 LEU A C 1
ATOM 1638 O O . LEU A 1 220 ? -123.435 -20.236 55.144 1.00 36.08 223 LEU A O 1
ATOM 1643 N N . TRP A 1 221 ? -125.336 -19.190 55.745 1.00 30.45 224 TRP A N 1
ATOM 1644 C CA . TRP A 1 221 ? -125.220 -19.546 57.163 1.00 30.75 224 TRP A CA 1
ATOM 1645 C C . TRP A 1 221 ? -126.249 -20.536 57.715 1.00 34.42 224 TRP A C 1
ATOM 1646 O O . TRP A 1 221 ? -126.191 -20.838 58.914 1.00 34.99 224 TRP A O 1
ATOM 1657 N N . GLY A 1 222 ? -127.156 -21.028 56.866 1.00 29.49 225 GLY A N 1
ATOM 1658 C CA . GLY A 1 222 ? -128.214 -21.945 57.274 1.00 29.92 225 GLY A CA 1
ATOM 1659 C C . GLY A 1 222 ? -127.766 -23.360 57.591 1.00 37.81 225 GLY A C 1
ATOM 1660 O O . GLY A 1 222 ? -126.560 -23.634 57.651 1.00 39.88 225 GLY A O 1
ATOM 1661 N N . LYS A 1 223 ? -128.738 -24.291 57.770 1.00 32.91 226 LYS A N 1
ATOM 1662 C CA . LYS A 1 223 ? -128.493 -25.703 58.107 1.00 31.26 226 LYS A CA 1
ATOM 1663 C C . LYS A 1 223 ? -127.544 -26.423 57.120 1.00 37.67 226 LYS A C 1
ATOM 1664 O O . LYS A 1 223 ? -126.806 -27.342 57.520 1.00 37.14 226 LYS A O 1
ATOM 1670 N N . ASP A 1 224 ? -127.568 -25.976 55.835 1.00 36.47 227 ASP A N 1
ATOM 1671 C CA . ASP A 1 224 ? -126.765 -26.483 54.717 1.00 37.11 227 ASP A CA 1
ATOM 1672 C C . ASP A 1 224 ? -125.930 -25.344 54.119 1.00 41.63 227 ASP A C 1
ATOM 1673 O O . ASP A 1 224 ? -125.682 -25.296 52.901 1.00 42.39 227 ASP A O 1
ATOM 1678 N N . GLY A 1 225 ? -125.490 -24.444 54.995 1.00 37.11 228 GLY A N 1
ATOM 1679 C CA . GLY A 1 225 ? -124.673 -23.304 54.621 1.00 36.78 228 GLY A CA 1
ATOM 1680 C C . GLY A 1 225 ? -123.399 -23.673 53.882 1.00 39.22 228 GLY A C 1
ATOM 1681 O O . GLY A 1 225 ? -122.909 -24.809 53.973 1.00 37.05 228 GLY A O 1
ATOM 1682 N N . LEU A 1 226 ? -122.877 -22.703 53.113 1.00 35.33 229 LEU A N 1
ATOM 1683 C CA . LEU A 1 226 ? -121.641 -22.856 52.363 1.00 34.20 229 LEU A CA 1
ATOM 1684 C C . LEU A 1 226 ? -120.437 -22.558 53.266 1.00 38.00 229 LEU A C 1
ATOM 1685 O O . LEU A 1 226 ? -119.354 -23.098 53.056 1.00 36.85 229 LEU A O 1
ATOM 1690 N N . MET A 1 227 ? -120.651 -21.736 54.306 1.00 35.67 230 MET A N 1
ATOM 1691 C CA . MET A 1 227 ? -119.631 -21.369 55.286 1.00 35.25 230 MET A CA 1
ATOM 1692 C C . MET A 1 227 ? -119.267 -22.530 56.200 1.00 43.05 230 MET A C 1
ATOM 1693 O O . MET A 1 227 ? -120.133 -23.107 56.855 1.00 41.78 230 MET A O 1
ATOM 1698 N N . ASP A 1 228 ? -117.974 -22.862 56.245 1.00 44.58 231 ASP A N 1
ATOM 1699 C CA . ASP A 1 228 ? -117.407 -23.885 57.125 1.00 46.25 231 ASP A CA 1
ATOM 1700 C C . ASP A 1 228 ? -116.669 -23.079 58.213 1.00 51.99 231 ASP A C 1
ATOM 1701 O O . ASP A 1 228 ? -115.496 -22.734 58.056 1.00 51.46 231 ASP A O 1
ATOM 1706 N N . SER A 1 229 ? -117.417 -22.704 59.269 1.00 50.30 232 SER A N 1
ATOM 1707 C CA . SER A 1 229 ? -117.021 -21.882 60.426 1.00 50.32 232 SER A CA 1
ATOM 1708 C C . SER A 1 229 ? -115.987 -22.536 61.378 1.00 56.54 232 SER A C 1
ATOM 1709 O O . SER A 1 229 ? -115.368 -21.826 62.179 1.00 57.50 232 SER A O 1
ATOM 1712 N N . THR A 1 230 ? -115.804 -23.870 61.286 1.00 53.24 233 THR A N 1
ATOM 1713 C CA . THR A 1 230 ? -114.912 -24.678 62.132 1.00 85.31 233 THR A CA 1
ATOM 1714 C C . THR A 1 230 ? -113.449 -24.192 62.167 1.00 132.59 233 THR A C 1
ATOM 1715 O O . THR A 1 230 ? -112.614 -24.615 61.371 1.00 104.95 233 THR A O 1
ATOM 1719 N N . ASN A 1 237 ? -101.464 -21.616 61.315 1.00 57.28 240 ASN A N 1
ATOM 1720 C CA . ASN A 1 237 ? -102.518 -21.299 62.286 1.00 57.43 240 ASN A CA 1
ATOM 1721 C C . ASN A 1 237 ? -102.886 -19.782 62.253 1.00 61.22 240 ASN A C 1
ATOM 1722 O O . ASN A 1 237 ? -103.443 -19.269 63.230 1.00 61.68 240 ASN A O 1
ATOM 1727 N N . VAL A 1 238 ? -102.600 -19.094 61.100 1.00 56.21 241 VAL A N 1
ATOM 1728 C CA . VAL A 1 238 ? -102.835 -17.663 60.763 1.00 55.44 241 VAL A CA 1
ATOM 1729 C C . VAL A 1 238 ? -104.286 -17.134 60.933 1.00 58.21 241 VAL A C 1
ATOM 1730 O O . VAL A 1 238 ? -104.482 -15.920 61.069 1.00 57.17 241 VAL A O 1
ATOM 1734 N N . THR A 1 239 ? -105.283 -18.047 60.925 1.00 53.04 242 THR A N 1
ATOM 1735 C CA . THR A 1 239 ? -106.707 -17.748 61.042 1.00 51.40 242 THR A CA 1
ATOM 1736 C C . THR A 1 239 ? -107.164 -17.513 62.483 1.00 54.16 242 THR A C 1
ATOM 1737 O O . THR A 1 239 ? -108.214 -16.902 62.679 1.00 54.52 242 THR A O 1
ATOM 1741 N N . ARG A 1 240 ? -106.375 -17.960 63.490 1.00 49.68 243 ARG A N 1
ATOM 1742 C CA . ARG A 1 240 ? -106.697 -17.808 64.917 1.00 49.03 243 ARG A CA 1
ATOM 1743 C C . ARG A 1 240 ? -105.825 -16.769 65.652 1.00 55.36 243 ARG A C 1
ATOM 1744 O O . ARG A 1 240 ? -105.939 -16.610 66.871 1.00 56.04 243 ARG A O 1
ATOM 1752 N N . LEU A 1 241 ? -104.993 -16.021 64.914 1.00 52.15 244 LEU A N 1
ATOM 1753 C CA . LEU A 1 241 ? -104.125 -15.003 65.523 1.00 51.48 244 LEU A CA 1
ATOM 1754 C C . LEU A 1 241 ? -104.857 -13.668 65.658 1.00 52.45 244 LEU A C 1
ATOM 1755 O O . LEU A 1 241 ? -104.275 -12.696 66.153 1.00 52.14 244 LEU A O 1
ATOM 1760 N N . TRP A 1 242 ? -106.120 -13.615 65.183 1.00 46.92 245 TRP A N 1
ATOM 1761 C CA . TRP A 1 242 ? -106.916 -12.384 65.129 1.00 46.72 245 TRP A CA 1
ATOM 1762 C C . TRP A 1 242 ? -108.077 -12.321 66.104 1.00 51.64 245 TRP A C 1
ATOM 1763 O O . TRP A 1 242 ? -108.889 -11.393 66.042 1.00 51.06 245 TRP A O 1
ATOM 1774 N N . ASP A 1 243 ? -108.142 -13.294 67.012 1.00 50.19 246 ASP A N 1
ATOM 1775 C CA . ASP A 1 243 ? -109.198 -13.442 68.022 1.00 50.54 246 ASP A CA 1
ATOM 1776 C C . ASP A 1 243 ? -109.312 -12.186 68.874 1.00 53.14 246 ASP A C 1
ATOM 1777 O O . ASP A 1 243 ? -110.418 -11.681 69.054 1.00 53.95 246 ASP A O 1
ATOM 1782 N N . ASP A 1 244 ? -108.163 -11.640 69.322 1.00 47.57 247 ASP A N 1
ATOM 1783 C CA . ASP A 1 244 ? -108.090 -10.440 70.152 1.00 46.08 247 ASP A CA 1
ATOM 1784 C C . ASP A 1 244 ? -107.791 -9.158 69.366 1.00 48.43 247 ASP A C 1
ATOM 1785 O O . ASP A 1 244 ? -107.374 -8.153 69.949 1.00 48.59 247 ASP A O 1
ATOM 1790 N N . VAL A 1 245 ? -108.048 -9.175 68.050 1.00 43.67 248 VAL A N 1
ATOM 1791 C CA . VAL A 1 245 ? -107.812 -8.026 67.187 1.00 42.24 248 VAL A CA 1
ATOM 1792 C C . VAL A 1 245 ? -109.143 -7.421 66.760 1.00 44.65 248 VAL A C 1
ATOM 1793 O O . VAL A 1 245 ? -109.937 -8.101 66.108 1.00 45.40 248 VAL A O 1
ATOM 1797 N N . GLU A 1 246 ? -109.405 -6.165 67.174 1.00 39.44 249 GLU A N 1
ATOM 1798 C CA . GLU A 1 246 ? -110.620 -5.424 66.825 1.00 39.15 249 GLU A CA 1
ATOM 1799 C C . GLU A 1 246 ? -110.423 -4.876 65.419 1.00 39.21 249 GLU A C 1
ATOM 1800 O O . GLU A 1 246 ? -109.420 -4.214 65.129 1.00 36.58 249 GLU A O 1
ATOM 1806 N N . GLY A 1 247 ? -111.372 -5.200 64.557 1.00 34.77 250 GLY A N 1
ATOM 1807 C CA . GLY A 1 247 ? -111.347 -4.808 63.157 1.00 33.90 250 GLY A CA 1
ATOM 1808 C C . GLY A 1 247 ? -111.179 -5.988 62.221 1.00 34.12 250 GLY A C 1
ATOM 1809 O O . GLY A 1 247 ? -111.713 -5.964 61.121 1.00 35.34 250 GLY A O 1
ATOM 1810 N N . VAL A 1 248 ? -110.445 -7.019 62.644 1.00 26.52 251 VAL A N 1
ATOM 1811 C CA . VAL A 1 248 ? -110.207 -8.229 61.866 1.00 26.08 251 VAL A CA 1
ATOM 1812 C C . VAL A 1 248 ? -111.077 -9.346 62.438 1.00 33.41 251 VAL A C 1
ATOM 1813 O O . VAL A 1 248 ? -111.127 -9.543 63.672 1.00 34.06 251 VAL A O 1
ATOM 1817 N N . GLN A 1 249 ? -111.710 -10.112 61.524 1.00 30.22 252 GLN A N 1
ATOM 1818 C CA . GLN A 1 249 ? -112.578 -11.257 61.784 1.00 28.85 252 GLN A CA 1
ATOM 1819 C C . GLN A 1 249 ? -112.348 -12.313 60.697 1.00 32.48 252 GLN A C 1
ATOM 1820 O O . GLN A 1 249 ? -112.573 -12.041 59.522 1.00 32.45 252 GLN A O 1
ATOM 1826 N N . TYR A 1 250 ? -111.926 -13.518 61.090 1.00 28.97 253 TYR A N 1
ATOM 1827 C CA . TYR A 1 250 ? -111.824 -14.638 60.176 1.00 28.65 253 TYR A CA 1
ATOM 1828 C C . TYR A 1 250 ? -113.186 -15.332 60.264 1.00 34.13 253 TYR A C 1
ATOM 1829 O O . TYR A 1 250 ? -113.580 -15.773 61.353 1.00 32.66 253 TYR A O 1
ATOM 1838 N N . MET A 1 251 ? -113.908 -15.402 59.120 1.00 31.79 254 MET A N 1
ATOM 1839 C CA . MET A 1 251 ? -115.267 -15.957 59.038 1.00 31.16 254 MET A CA 1
ATOM 1840 C C . MET A 1 251 ? -115.393 -17.444 58.759 1.00 36.66 254 MET A C 1
ATOM 1841 O O . MET A 1 251 ? -116.438 -18.021 59.018 1.00 36.18 254 MET A O 1
ATOM 1846 N N . GLY A 1 252 ? -114.352 -18.039 58.201 1.00 35.97 255 GLY A N 1
ATOM 1847 C CA . GLY A 1 252 ? -114.313 -19.440 57.802 1.00 35.99 255 GLY A CA 1
ATOM 1848 C C . GLY A 1 252 ? -114.034 -19.594 56.319 1.00 42.09 255 GLY A C 1
ATOM 1849 O O . GLY A 1 252 ? -113.797 -18.605 55.608 1.00 41.69 255 GLY A O 1
ATOM 1850 N N . GLU A 1 253 ? -114.027 -20.841 55.847 1.00 39.02 256 GLU A N 1
ATOM 1851 C CA . GLU A 1 253 ? -113.819 -21.118 54.444 1.00 38.94 256 GLU A CA 1
ATOM 1852 C C . GLU A 1 253 ? -115.190 -21.308 53.834 1.00 45.11 256 GLU A C 1
ATOM 1853 O O . GLU A 1 253 ? -116.036 -21.995 54.411 1.00 43.58 256 GLU A O 1
ATOM 1859 N N . LEU A 1 254 ? -115.419 -20.669 52.686 1.00 45.25 257 LEU A N 1
ATOM 1860 C CA . LEU A 1 254 ? -116.644 -20.793 51.903 1.00 46.80 257 LEU A CA 1
ATOM 1861 C C . LEU A 1 254 ? -116.467 -22.041 51.030 1.00 56.66 257 LEU A C 1
ATOM 1862 O O . LEU A 1 254 ? -115.654 -22.036 50.105 1.00 56.88 257 LEU A O 1
ATOM 1867 N N . VAL A 1 255 ? -117.186 -23.125 51.359 1.00 57.17 258 VAL A N 1
ATOM 1868 C CA . VAL A 1 255 ? -117.089 -24.407 50.653 1.00 57.88 258 VAL A CA 1
ATOM 1869 C C . VAL A 1 255 ? -117.787 -24.357 49.297 1.00 64.61 258 VAL A C 1
ATOM 1870 O O . VAL A 1 255 ? -118.983 -24.082 49.232 1.00 63.63 258 VAL A O 1
ATOM 1874 N N . GLY A 1 256 ? -117.001 -24.603 48.244 1.00 64.59 259 GLY A N 1
ATOM 1875 C CA . GLY A 1 256 ? -117.423 -24.640 46.846 1.00 65.64 259 GLY A CA 1
ATOM 1876 C C . GLY A 1 256 ? -116.949 -25.890 46.122 1.00 72.25 259 GLY A C 1
ATOM 1877 O O . GLY A 1 256 ? -115.763 -26.251 46.203 1.00 71.79 259 GLY A O 1
ATOM 1878 N N . ALA A 1 257 ? -117.897 -26.554 45.398 1.00 69.73 260 ALA A N 1
ATOM 1879 C CA . ALA A 1 257 ? -117.734 -27.794 44.615 1.00 89.70 260 ALA A CA 1
ATOM 1880 C C . ALA A 1 257 ? -116.566 -27.789 43.613 1.00 86.66 260 ALA A C 1
ATOM 1881 O O . ALA A 1 257 ? -116.082 -28.856 43.221 1.00 31.86 260 ALA A O 1
ATOM 1883 N N . GLY A 1 261 ? -113.307 -25.283 45.192 1.00 55.55 264 GLY A N 1
ATOM 1884 C CA . GLY A 1 261 ? -112.539 -24.102 45.569 1.00 55.46 264 GLY A CA 1
ATOM 1885 C C . GLY A 1 261 ? -112.999 -23.478 46.875 1.00 58.38 264 GLY A C 1
ATOM 1886 O O . GLY A 1 261 ? -113.882 -22.614 46.862 1.00 58.70 264 GLY A O 1
ATOM 1887 N N . ARG A 1 262 ? -112.403 -23.914 48.021 1.00 52.17 265 ARG A N 1
ATOM 1888 C CA . ARG A 1 262 ? -112.756 -23.442 49.372 1.00 50.46 265 ARG A CA 1
ATOM 1889 C C . ARG A 1 262 ? -112.103 -22.106 49.747 1.00 50.64 265 ARG A C 1
ATOM 1890 O O . ARG A 1 262 ? -110.965 -22.071 50.225 1.00 51.70 265 ARG A O 1
ATOM 1892 N N . MET A 1 263 ? -112.849 -21.009 49.519 1.00 42.11 266 MET A N 1
ATOM 1893 C CA . MET A 1 263 ? -112.473 -19.608 49.741 1.00 39.65 266 MET A CA 1
ATOM 1894 C C . MET A 1 263 ? -112.322 -19.229 51.229 1.00 36.67 266 MET A C 1
ATOM 1895 O O . MET A 1 263 ? -113.264 -19.457 51.965 1.00 35.37 266 MET A O 1
ATOM 1900 N N . ARG A 1 264 ? -111.199 -18.569 51.654 1.00 29.85 267 ARG A N 1
ATOM 1901 C CA . ARG A 1 264 ? -111.022 -18.062 53.033 1.00 28.01 267 ARG A CA 1
ATOM 1902 C C . ARG A 1 264 ? -111.592 -16.653 53.117 1.00 31.54 267 ARG A C 1
ATOM 1903 O O . ARG A 1 264 ? -111.141 -15.759 52.386 1.00 29.57 267 ARG A O 1
ATOM 1911 N N . ILE A 1 265 ? -112.619 -16.474 54.000 1.00 28.30 268 ILE A N 1
ATOM 1912 C CA . ILE A 1 265 ? -113.354 -15.226 54.183 1.00 26.53 268 ILE A CA 1
ATOM 1913 C C . ILE A 1 265 ? -112.871 -14.432 55.357 1.00 28.23 268 ILE A C 1
ATOM 1914 O O . ILE A 1 265 ? -112.982 -14.875 56.494 1.00 28.13 268 ILE A O 1
ATOM 1919 N N . TRP A 1 266 ? -112.443 -13.214 55.069 1.00 24.79 269 TRP A N 1
ATOM 1920 C CA . TRP A 1 266 ? -111.928 -12.245 56.015 1.00 24.81 269 TRP A CA 1
ATOM 1921 C C . TRP A 1 266 ? -112.805 -11.015 55.942 1.00 29.20 269 TRP A C 1
ATOM 1922 O O . TRP A 1 266 ? -113.270 -10.656 54.858 1.00 30.24 269 TRP A O 1
ATOM 1933 N N . VAL A 1 267 ? -113.057 -10.382 57.095 1.00 24.08 270 VAL A N 1
ATOM 1934 C CA . VAL A 1 267 ? -113.819 -9.134 57.186 1.00 22.99 270 VAL A CA 1
ATOM 1935 C C . VAL A 1 267 ? -112.919 -8.130 57.920 1.00 30.40 270 VAL A C 1
ATOM 1936 O O . VAL A 1 267 ? -112.421 -8.449 59.005 1.00 31.55 270 VAL A O 1
ATOM 1940 N N . ASN A 1 268 ? -112.655 -6.960 57.298 1.00 26.32 271 ASN A N 1
ATOM 1941 C CA . ASN A 1 268 ? -111.805 -5.936 57.889 1.00 26.21 271 ASN A CA 1
ATOM 1942 C C . ASN A 1 268 ? -112.577 -4.647 58.104 1.00 30.78 271 ASN A C 1
ATOM 1943 O O . ASN A 1 268 ? -113.082 -4.042 57.160 1.00 28.37 271 ASN A O 1
ATOM 1948 N N . THR A 1 269 ? -112.666 -4.244 59.379 1.00 30.47 272 THR A N 1
ATOM 1949 C CA . THR A 1 269 ? -113.353 -3.051 59.874 1.00 30.69 272 THR A CA 1
ATOM 1950 C C . THR A 1 269 ? -112.424 -2.194 60.706 1.00 34.25 272 THR A C 1
ATOM 1951 O O . THR A 1 269 ? -112.888 -1.372 61.500 1.00 35.77 272 THR A O 1
ATOM 1955 N N . GLN A 1 270 ? -111.109 -2.342 60.474 1.00 29.09 273 GLN A N 1
ATOM 1956 C CA . GLN A 1 270 ? -110.061 -1.618 61.179 1.00 27.58 273 GLN A CA 1
ATOM 1957 C C . GLN A 1 270 ? -109.975 -0.188 60.761 1.00 33.66 273 GLN A C 1
ATOM 1958 O O . GLN A 1 270 ? -110.094 0.124 59.588 1.00 33.49 273 GLN A O 1
ATOM 1964 N N . LYS A 1 271 ? -109.745 0.681 61.733 1.00 34.00 274 LYS A N 1
ATOM 1965 C CA . LYS A 1 271 ? -109.594 2.123 61.537 1.00 35.53 274 LYS A CA 1
ATOM 1966 C C . LYS A 1 271 ? -108.203 2.562 61.973 1.00 42.45 274 LYS A C 1
ATOM 1967 O O . LYS A 1 271 ? -107.578 1.937 62.840 1.00 41.22 274 LYS A O 1
ATOM 1973 N N . TYR A 1 272 ? -107.729 3.630 61.360 1.00 41.67 275 TYR A N 1
ATOM 1974 C CA . TYR A 1 272 ? -106.435 4.223 61.650 1.00 42.16 275 TYR A CA 1
ATOM 1975 C C . TYR A 1 272 ? -106.611 5.734 61.724 1.00 48.00 275 TYR A C 1
ATOM 1976 O O . TYR A 1 272 ? -107.697 6.218 61.414 1.00 46.33 275 TYR A O 1
ATOM 1985 N N . ARG A 1 273 ? -105.580 6.474 62.143 1.00 47.76 276 ARG A N 1
ATOM 1986 C CA . ARG A 1 273 ? -105.719 7.919 62.224 1.00 49.50 276 ARG A CA 1
ATOM 1987 C C . ARG A 1 273 ? -104.917 8.751 61.209 1.00 57.56 276 ARG A C 1
ATOM 1988 O O . ARG A 1 273 ? -103.718 8.509 60.989 1.00 57.90 276 ARG A O 1
ATOM 1996 N N . ASP A 1 274 ? -105.630 9.699 60.559 1.00 54.96 277 ASP A N 1
ATOM 1997 C CA . ASP A 1 274 ? -105.109 10.710 59.642 1.00 55.31 277 ASP A CA 1
ATOM 1998 C C . ASP A 1 274 ? -105.138 12.013 60.449 1.00 61.20 277 ASP A C 1
ATOM 1999 O O . ASP A 1 274 ? -106.020 12.171 61.298 1.00 62.27 277 ASP A O 1
ATOM 2001 N N . GLN A 1 275 ? -104.186 12.931 60.210 1.00 57.48 278 GLN A N 1
ATOM 2002 C CA . GLN A 1 275 ? -104.105 14.224 60.914 1.00 71.29 278 GLN A CA 1
ATOM 2003 C C . GLN A 1 275 ? -105.248 15.187 60.542 1.00 92.15 278 GLN A C 1
ATOM 2004 O O . GLN A 1 275 ? -106.424 14.889 60.738 1.00 53.15 278 GLN A O 1
ATOM 2010 N N . GLU A 1 279 ? -109.361 9.853 61.479 1.00 46.55 282 GLU A N 1
ATOM 2011 C CA . GLU A 1 279 ? -109.653 8.415 61.598 1.00 46.28 282 GLU A CA 1
ATOM 2012 C C . GLU A 1 279 ? -110.361 7.901 60.363 1.00 47.84 282 GLU A C 1
ATOM 2013 O O . GLU A 1 279 ? -111.441 8.393 60.025 1.00 46.79 282 GLU A O 1
ATOM 2019 N N . GLN A 1 280 ? -109.729 6.937 59.669 1.00 42.87 283 GLN A N 1
ATOM 2020 C CA . GLN A 1 280 ? -110.247 6.337 58.428 1.00 41.75 283 GLN A CA 1
ATOM 2021 C C . GLN A 1 280 ? -110.152 4.795 58.460 1.00 41.27 283 GLN A C 1
ATOM 2022 O O . GLN A 1 280 ? -109.429 4.234 59.284 1.00 38.99 283 GLN A O 1
ATOM 2028 N N . PHE A 1 281 ? -110.893 4.121 57.564 1.00 35.78 284 PHE A N 1
ATOM 2029 C CA . PHE A 1 281 ? -110.870 2.668 57.419 1.00 34.21 284 PHE A CA 1
ATOM 2030 C C . PHE A 1 281 ? -109.675 2.236 56.570 1.00 37.20 284 PHE A C 1
ATOM 2031 O O . PHE A 1 281 ? -109.434 2.782 55.480 1.00 38.10 284 PHE A O 1
ATOM 2039 N N . LEU A 1 282 ? -108.962 1.232 57.065 1.00 30.77 285 LEU A N 1
ATOM 2040 C CA . LEU A 1 282 ? -107.812 0.629 56.428 1.00 30.32 285 LEU A CA 1
ATOM 2041 C C . LEU A 1 282 ? -108.215 -0.031 55.089 1.00 36.59 285 LEU A C 1
ATOM 2042 O O . LEU A 1 282 ? -107.519 0.133 54.071 1.00 37.83 285 LEU A O 1
ATOM 2047 N N . MET A 1 283 ? -109.362 -0.739 55.092 1.00 32.13 286 MET A N 1
ATOM 2048 C CA . MET A 1 283 ? -109.920 -1.445 53.945 1.00 31.30 286 MET A CA 1
ATOM 2049 C C . MET A 1 283 ? -111.113 -0.671 53.423 1.00 34.64 286 MET A C 1
ATOM 2050 O O . MET A 1 283 ? -111.884 -0.147 54.223 1.00 34.70 286 MET A O 1
ATOM 2055 N N . LYS A 1 284 ? -111.277 -0.609 52.083 1.00 30.25 287 LYS A N 1
ATOM 2056 C CA . LYS A 1 284 ? -112.417 0.028 51.433 1.00 28.58 287 LYS A CA 1
ATOM 2057 C C . LYS A 1 284 ? -113.626 -0.789 51.879 1.00 32.24 287 LYS A C 1
ATOM 2058 O O . LYS A 1 284 ? -113.700 -1.992 51.619 1.00 31.78 287 LYS A O 1
ATOM 2064 N N . GLN A 1 285 ? -114.511 -0.154 52.642 1.00 29.21 288 GLN A N 1
ATOM 2065 C CA . GLN A 1 285 ? -115.676 -0.769 53.274 1.00 28.03 288 GLN A CA 1
ATOM 2066 C C . GLN A 1 285 ? -116.717 -1.353 52.351 1.00 33.57 288 GLN A C 1
ATOM 2067 O O . GLN A 1 285 ? -117.292 -2.396 52.683 1.00 32.31 288 GLN A O 1
ATOM 2073 N N . LYS A 1 286 ? -116.954 -0.688 51.193 1.00 30.60 289 LYS A N 1
ATOM 2074 C CA . LYS A 1 286 ? -117.921 -1.109 50.177 1.00 29.31 289 LYS A CA 1
ATOM 2075 C C . LYS A 1 286 ? -117.312 -1.974 49.051 1.00 32.42 289 LYS A C 1
ATOM 2076 O O . LYS A 1 286 ? -117.931 -2.179 48.006 1.00 32.03 289 LYS A O 1
ATOM 2082 N N . ALA A 1 287 ? -116.140 -2.566 49.325 1.00 29.28 290 ALA A N 1
ATOM 2083 C CA . ALA A 1 287 ? -115.408 -3.414 48.387 1.00 28.30 290 ALA A CA 1
ATOM 2084 C C . ALA A 1 287 ? -114.854 -4.703 48.998 1.00 28.54 290 ALA A C 1
ATOM 2085 O O . ALA A 1 287 ? -114.735 -4.819 50.223 1.00 27.50 290 ALA A O 1
ATOM 2087 N N . VAL A 1 288 ? -114.463 -5.659 48.113 1.00 23.38 291 VAL A N 1
ATOM 2088 C CA . VAL A 1 288 ? -113.849 -6.942 48.475 1.00 22.55 291 VAL A CA 1
ATOM 2089 C C . VAL A 1 288 ? -112.499 -7.061 47.770 1.00 27.58 291 VAL A C 1
ATOM 2090 O O . VAL A 1 288 ? -112.420 -6.910 46.548 1.00 28.36 291 VAL A O 1
ATOM 2094 N N . MET A 1 289 ? -111.431 -7.325 48.538 1.00 24.82 292 MET A N 1
ATOM 2095 C CA . MET A 1 289 ? -110.114 -7.537 47.972 1.00 25.01 292 MET A CA 1
ATOM 2096 C C . MET A 1 289 ? -109.789 -9.031 47.990 1.00 31.29 292 MET A C 1
ATOM 2097 O O . MET A 1 289 ? -109.995 -9.699 49.002 1.00 31.65 292 MET A O 1
ATOM 2102 N N . GLY A 1 290 ? -109.308 -9.532 46.858 1.00 27.65 293 GLY A N 1
ATOM 2103 C CA . GLY A 1 290 ? -108.846 -10.901 46.688 1.00 26.38 293 GLY A CA 1
ATOM 2104 C C . GLY A 1 290 ? -107.349 -10.829 46.644 1.00 28.42 293 GLY A C 1
ATOM 2105 O O . GLY A 1 290 ? -106.799 -9.973 45.956 1.00 28.79 293 GLY A O 1
ATOM 2106 N N . ILE A 1 291 ? -106.677 -11.691 47.388 1.00 24.75 294 ILE A N 1
ATOM 2107 C CA . ILE A 1 291 ? -105.221 -11.644 47.496 1.00 22.67 294 ILE A CA 1
ATOM 2108 C C . ILE A 1 291 ? -104.607 -13.015 47.623 1.00 32.66 294 ILE A C 1
ATOM 2109 O O . ILE A 1 291 ? -105.198 -13.935 48.191 1.00 32.06 294 ILE A O 1
ATOM 2114 N N . SER A 1 292 ? -103.396 -13.126 47.085 1.00 34.84 295 SER A N 1
ATOM 2115 C CA . SER A 1 292 ? -102.574 -14.333 47.079 1.00 36.40 295 SER A CA 1
ATOM 2116 C C . SER A 1 292 ? -101.246 -14.023 47.759 1.00 43.39 295 SER A C 1
ATOM 2117 O O . SER A 1 292 ? -100.858 -12.863 47.835 1.00 43.81 295 SER A O 1
ATOM 2120 N N . SER A 1 293 ? -100.537 -15.063 48.215 1.00 42.14 296 SER A N 1
ATOM 2121 C CA . SER A 1 293 ? -99.210 -14.975 48.835 1.00 42.31 296 SER A CA 1
ATOM 2122 C C . SER A 1 293 ? -98.165 -14.594 47.766 1.00 45.60 296 SER A C 1
ATOM 2123 O O . SER A 1 293 ? -97.087 -14.101 48.103 1.00 45.12 296 SER A O 1
ATOM 2126 N N . ALA A 1 294 ? -98.518 -14.804 46.476 1.00 41.99 297 ALA A N 1
ATOM 2127 C CA . ALA A 1 294 ? -97.715 -14.502 45.283 1.00 41.51 297 ALA A CA 1
ATOM 2128 C C . ALA A 1 294 ? -97.474 -13.020 45.066 1.00 42.98 297 ALA A C 1
ATOM 2129 O O . ALA A 1 294 ? -96.617 -12.667 44.249 1.00 42.69 297 ALA A O 1
ATOM 2131 N N . ILE A 1 295 ? -98.209 -12.147 45.799 1.00 38.32 298 ILE A N 1
ATOM 2132 C CA . ILE A 1 295 ? -97.997 -10.697 45.766 1.00 37.48 298 ILE A CA 1
ATOM 2133 C C . ILE A 1 295 ? -96.555 -10.430 46.199 1.00 38.07 298 ILE A C 1
ATOM 2134 O O . ILE A 1 295 ? -95.911 -9.533 45.665 1.00 36.26 298 ILE A O 1
ATOM 2139 N N . GLU A 1 296 ? -96.043 -11.309 47.101 1.00 35.28 299 GLU A N 1
ATOM 2140 C CA . GLU A 1 296 ? -94.693 -11.376 47.664 1.00 35.38 299 GLU A CA 1
ATOM 2141 C C . GLU A 1 296 ? -94.144 -9.992 47.945 1.00 37.04 299 GLU A C 1
ATOM 2142 O O . GLU A 1 296 ? -93.024 -9.660 47.575 1.00 37.84 299 GLU A O 1
ATOM 2148 N N . GLY A 1 297 ? -95.002 -9.187 48.557 1.00 31.37 300 GLY A N 1
ATOM 2149 C CA . GLY A 1 297 ? -94.757 -7.804 48.903 1.00 29.83 300 GLY A CA 1
ATOM 2150 C C . GLY A 1 297 ? -93.504 -7.664 49.721 1.00 31.23 300 GLY A C 1
ATOM 2151 O O . GLY A 1 297 ? -93.171 -8.537 50.522 1.00 30.51 300 GLY A O 1
ATOM 2152 N N . VAL A 1 298 ? -92.781 -6.582 49.474 1.00 26.22 301 VAL A N 1
ATOM 2153 C CA . VAL A 1 298 ? -91.523 -6.322 50.133 1.00 24.40 301 VAL A CA 1
ATOM 2154 C C . VAL A 1 298 ? -91.623 -5.009 50.901 1.00 26.90 301 VAL A C 1
ATOM 2155 O O . VAL A 1 298 ? -92.026 -3.986 50.328 1.00 25.88 301 VAL A O 1
ATOM 2159 N N . ARG A 1 299 ? -91.267 -5.059 52.200 1.00 22.85 302 ARG A N 1
ATOM 2160 C CA . ARG A 1 299 ? -91.166 -3.904 53.087 1.00 23.80 302 ARG A CA 1
ATOM 2161 C C . ARG A 1 299 ? -89.818 -3.269 52.736 1.00 31.96 302 ARG A C 1
ATOM 2162 O O . ARG A 1 299 ? -88.769 -3.808 53.099 1.00 31.73 302 ARG A O 1
ATOM 2170 N N . CYS A 1 300 ? -89.841 -2.184 51.957 1.00 31.15 303 CYS A N 1
ATOM 2171 C CA . CYS A 1 300 ? -88.623 -1.482 51.537 1.00 31.77 303 CYS A CA 1
ATOM 2172 C C . CYS A 1 300 ? -88.325 -0.304 52.467 1.00 36.48 303 CYS A C 1
ATOM 2173 O O . CYS A 1 300 ? -89.247 0.421 52.869 1.00 37.52 303 CYS A O 1
ATOM 2176 N N . PHE A 1 301 ? -87.044 -0.124 52.817 1.00 30.60 304 PHE A N 1
ATOM 2177 C CA . PHE A 1 301 ? -86.632 0.944 53.714 1.00 30.14 304 PHE A CA 1
ATOM 2178 C C . PHE A 1 301 ? -85.380 1.660 53.267 1.00 37.41 304 PHE A C 1
ATOM 2179 O O . PHE A 1 301 ? -84.339 1.036 53.087 1.00 37.75 304 PHE A O 1
ATOM 2187 N N . GLY A 1 302 ? -85.471 2.975 53.169 1.00 36.68 305 GLY A N 1
ATOM 2188 C CA . GLY A 1 302 ? -84.332 3.821 52.853 1.00 37.04 305 GLY A CA 1
ATOM 2189 C C . GLY A 1 302 ? -83.414 3.896 54.050 1.00 42.85 305 GLY A C 1
ATOM 2190 O O . GLY A 1 302 ? -83.843 3.628 55.181 1.00 40.01 305 GLY A O 1
ATOM 2191 N N . ALA A 1 303 ? -82.124 4.229 53.807 1.00 42.82 306 ALA A N 1
ATOM 2192 C CA . ALA A 1 303 ? -81.166 4.364 54.904 1.00 42.67 306 ALA A CA 1
ATOM 2193 C C . ALA A 1 303 ? -81.283 5.749 55.489 1.00 46.59 306 ALA A C 1
ATOM 2194 O O . ALA A 1 303 ? -81.496 6.721 54.762 1.00 45.08 306 ALA A O 1
ATOM 2196 N N . ILE A 1 304 ? -81.199 5.826 56.815 1.00 45.08 307 ILE A N 1
ATOM 2197 C CA . ILE A 1 304 ? -81.307 7.081 57.542 1.00 45.15 307 ILE A CA 1
ATOM 2198 C C . ILE A 1 304 ? -79.929 7.697 57.704 1.00 51.71 307 ILE A C 1
ATOM 2199 O O . ILE A 1 304 ? -79.078 7.166 58.421 1.00 51.77 307 ILE A O 1
ATOM 2204 N N . LEU A 1 305 ? -79.717 8.815 57.020 1.00 50.35 308 LEU A N 1
ATOM 2205 C CA . LEU A 1 305 ? -78.467 9.543 57.079 1.00 50.72 308 LEU A CA 1
ATOM 2206 C C . LEU A 1 305 ? -78.223 10.098 58.485 1.00 53.94 308 LEU A C 1
ATOM 2207 O O . LEU A 1 305 ? -79.102 10.742 59.060 1.00 53.51 308 LEU A O 1
ATOM 2212 N N . ASP A 1 306 ? -77.051 9.783 59.043 1.00 50.70 309 ASP A N 1
ATOM 2213 C CA . ASP A 1 306 ? -76.588 10.247 60.346 1.00 52.03 309 ASP A CA 1
ATOM 2214 C C . ASP A 1 306 ? -75.304 11.039 60.097 1.00 61.43 309 A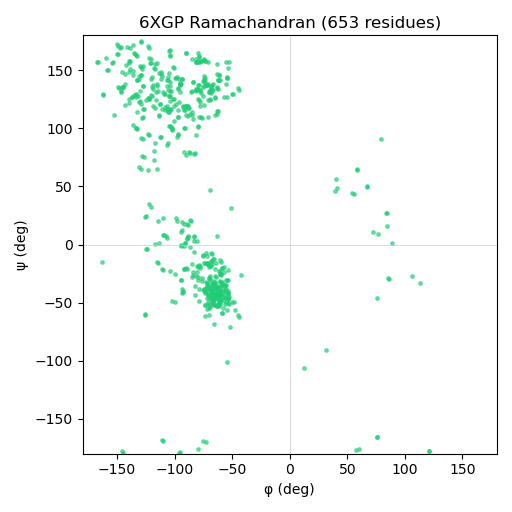SP A C 1
ATOM 2215 O O . ASP A 1 306 ? -74.465 10.575 59.315 1.00 63.95 309 ASP A O 1
ATOM 2220 N N . LYS A 1 307 ? -75.161 12.243 60.720 1.00 57.86 310 LYS A N 1
ATOM 2221 C CA . LYS A 1 307 ? -74.026 13.180 60.552 1.00 56.97 310 LYS A CA 1
ATOM 2222 C C . LYS A 1 307 ? -72.643 12.526 60.594 1.00 60.41 310 LYS A C 1
ATOM 2223 O O . LYS A 1 307 ? -71.922 12.572 59.595 1.00 59.58 310 LYS A O 1
ATOM 2229 N N . GLY A 1 308 ? -72.316 11.885 61.714 1.00 57.97 311 GLY A N 1
ATOM 2230 C CA . GLY A 1 308 ? -71.031 11.221 61.906 1.00 58.11 311 GLY A CA 1
ATOM 2231 C C . GLY A 1 308 ? -70.997 9.744 61.566 1.00 62.53 311 GLY A C 1
ATOM 2232 O O . GLY A 1 308 ? -70.021 9.277 60.968 1.00 62.78 311 GLY A O 1
ATOM 2233 N N . ALA A 1 309 ? -72.060 8.994 61.950 1.00 58.01 312 ALA A N 1
ATOM 2234 C CA . ALA A 1 309 ? -72.174 7.535 61.767 1.00 56.80 312 ALA A CA 1
ATOM 2235 C C . ALA A 1 309 ? -72.471 7.042 60.343 1.00 57.38 312 ALA A C 1
ATOM 2236 O O . ALA A 1 309 ? -72.400 5.834 60.094 1.00 56.53 312 ALA A O 1
ATOM 2238 N N . GLY A 1 310 ? -72.789 7.970 59.438 1.00 51.61 313 GLY A N 1
ATOM 2239 C CA . GLY A 1 310 ? -73.135 7.661 58.057 1.00 50.17 313 GLY A CA 1
ATOM 2240 C C . GLY A 1 310 ? -74.539 7.098 57.950 1.00 51.47 313 GLY A C 1
ATOM 2241 O O . GLY A 1 310 ? -75.318 7.178 58.907 1.00 50.88 313 GLY A O 1
ATOM 2242 N N . TYR A 1 311 ? -74.873 6.510 56.792 1.00 45.61 314 TYR A N 1
ATOM 2243 C CA . TYR A 1 311 ? -76.190 5.917 56.566 1.00 44.16 314 TYR A CA 1
ATOM 2244 C C . TYR A 1 311 ? -76.489 4.743 57.501 1.00 45.77 314 TYR A C 1
ATOM 2245 O O . TYR A 1 311 ? -75.642 3.877 57.702 1.00 43.98 314 TYR A O 1
ATOM 2254 N N . GLN A 1 312 ? -77.705 4.718 58.060 1.00 42.89 315 GLN A N 1
ATOM 2255 C CA . GLN A 1 312 ? -78.188 3.639 58.922 1.00 42.30 315 GLN A CA 1
ATOM 2256 C C . GLN A 1 312 ? -79.340 2.921 58.199 1.00 45.10 315 GLN A C 1
ATOM 2257 O O . GLN A 1 312 ? -80.391 3.516 57.971 1.00 43.27 315 GLN A O 1
ATOM 2263 N N . ALA A 1 313 ? -79.108 1.665 57.786 1.00 42.38 316 ALA A N 1
ATOM 2264 C CA . ALA A 1 313 ? -80.106 0.856 57.102 1.00 42.49 316 ALA A CA 1
ATOM 2265 C C . ALA A 1 313 ? -80.961 0.129 58.141 1.00 44.62 316 ALA A C 1
ATOM 2266 O O . ALA A 1 313 ? -80.708 -1.038 58.451 1.00 44.74 316 ALA A O 1
ATOM 2268 N N . LEU A 1 314 ? -81.938 0.854 58.726 1.00 39.30 317 LEU A N 1
ATOM 2269 C CA . LEU A 1 314 ? -82.855 0.331 59.750 1.00 37.70 317 LEU A CA 1
ATOM 2270 C C . LEU A 1 314 ? -84.331 0.629 59.420 1.00 41.15 317 LEU A C 1
ATOM 2271 O O . LEU A 1 314 ? -84.602 1.624 58.737 1.00 40.68 317 LEU A O 1
ATOM 2276 N N . ASP A 1 315 ? -85.290 -0.205 59.928 1.00 35.70 318 ASP A N 1
ATOM 2277 C CA . ASP A 1 315 ? -86.730 0.040 59.729 1.00 34.42 318 ASP A CA 1
ATOM 2278 C C . ASP A 1 315 ? -87.212 1.254 60.582 1.00 38.05 318 ASP A C 1
ATOM 2279 O O . ASP A 1 315 ? -88.061 2.030 60.149 1.00 37.36 318 ASP A O 1
ATOM 2284 N N . TYR A 1 316 ? -86.647 1.401 61.790 1.00 34.08 319 TYR A N 1
ATOM 2285 C CA . TYR A 1 316 ? -86.786 2.565 62.675 1.00 33.20 319 TYR A CA 1
ATOM 2286 C C . TYR A 1 316 ? -85.461 2.780 63.367 1.00 35.97 319 TYR A C 1
ATOM 2287 O O . TYR A 1 316 ? -84.697 1.838 63.621 1.00 34.99 319 TYR A O 1
ATOM 2296 N N . PHE A 1 317 ? -85.157 4.020 63.624 1.00 32.95 320 PHE A N 1
ATOM 2297 C CA . PHE A 1 317 ? -83.890 4.328 64.222 1.00 32.65 320 PHE A CA 1
ATOM 2298 C C . PHE A 1 317 ? -84.028 5.309 65.393 1.00 35.77 320 PHE A C 1
ATOM 2299 O O . PHE A 1 317 ? -84.159 6.512 65.158 1.00 36.51 320 PHE A O 1
ATOM 2307 N N . PRO A 1 318 ? -84.011 4.805 66.667 1.00 30.22 321 PRO A N 1
ATOM 2308 C CA . PRO A 1 318 ? -84.131 5.707 67.834 1.00 29.81 321 PRO A CA 1
ATOM 2309 C C . PRO A 1 318 ? -82.870 6.506 68.214 1.00 33.46 321 PRO A C 1
ATOM 2310 O O . PRO A 1 318 ? -81.779 5.958 68.366 1.00 32.69 321 PRO A O 1
ATOM 2314 N N . LYS A 1 319 ? -83.052 7.810 68.400 1.00 31.24 322 LYS A N 1
ATOM 2315 C CA . LYS A 1 319 ? -81.985 8.709 68.806 1.00 32.25 322 LYS A CA 1
ATOM 2316 C C . LYS A 1 319 ? -82.453 9.627 69.944 1.00 37.67 322 LYS A C 1
ATOM 2317 O O . LYS A 1 319 ? -83.491 10.283 69.850 1.00 37.41 322 LYS A O 1
ATOM 2323 N N . MET A 1 320 ? -81.648 9.677 70.998 1.00 34.33 323 MET A N 1
ATOM 2324 C CA . MET A 1 320 ? -81.848 10.473 72.192 1.00 33.63 323 MET A CA 1
ATOM 2325 C C . MET A 1 320 ? -80.760 11.548 72.275 1.00 39.23 323 MET A C 1
ATOM 2326 O O . MET A 1 320 ? -79.613 11.312 71.842 1.00 39.59 323 MET A O 1
ATOM 2331 N N . TRP A 1 321 ? -81.111 12.721 72.849 1.00 35.91 324 TRP A N 1
ATOM 2332 C CA . TRP A 1 321 ? -80.173 13.829 73.035 1.00 36.77 324 TRP A CA 1
ATOM 2333 C C . TRP A 1 321 ? -80.677 14.917 73.968 1.00 41.57 324 TRP A C 1
ATOM 2334 O O . TRP A 1 321 ? -81.887 15.092 74.117 1.00 39.61 324 TRP A O 1
ATOM 2345 N N . ASP A 1 322 ? -79.730 15.679 74.546 1.00 39.52 325 ASP A N 1
ATOM 2346 C CA . ASP A 1 322 ? -80.012 16.838 75.388 1.00 40.01 325 ASP A CA 1
ATOM 2347 C C . ASP A 1 322 ? -79.858 18.062 74.504 1.00 41.88 325 ASP A C 1
ATOM 2348 O O . ASP A 1 322 ? -78.958 18.104 73.646 1.00 40.53 325 ASP A O 1
ATOM 2353 N N . GLN A 1 323 ? -80.710 19.069 74.723 1.00 36.69 326 GLN A N 1
ATOM 2354 C CA . GLN A 1 323 ? -80.591 20.322 73.982 1.00 36.08 326 GLN A CA 1
ATOM 2355 C C . GLN A 1 323 ? -81.011 21.543 74.814 1.00 40.34 326 GLN A C 1
ATOM 2356 O O . GLN A 1 323 ? -81.520 21.393 75.930 1.00 41.00 326 GLN A O 1
ATOM 2362 N N . GLU A 1 324 ? -80.741 22.738 74.276 1.00 34.80 327 GLU A N 1
ATOM 2363 C CA . GLU A 1 324 ? -81.122 24.034 74.812 1.00 34.07 327 GLU A CA 1
ATOM 2364 C C . GLU A 1 324 ? -81.985 24.677 73.712 1.00 37.49 327 GLU A C 1
ATOM 2365 O O . GLU A 1 324 ? -81.872 24.292 72.539 1.00 36.34 327 GLU A O 1
ATOM 2371 N N . ASP A 1 325 ? -82.853 25.626 74.094 1.00 34.28 328 ASP A N 1
ATOM 2372 C CA . ASP A 1 325 ? -83.768 26.357 73.207 1.00 34.98 328 ASP A CA 1
ATOM 2373 C C . ASP A 1 325 ? -84.731 25.435 72.430 1.00 40.80 328 ASP A C 1
ATOM 2374 O O . ASP A 1 325 ? -84.655 25.367 71.203 1.00 40.39 328 ASP A O 1
ATOM 2379 N N . PRO A 1 326 ? -85.653 24.705 73.096 1.00 39.32 329 PRO A N 1
ATOM 2380 C CA . PRO A 1 326 ? -85.902 24.630 74.546 1.00 39.74 329 PRO A CA 1
ATOM 2381 C C . PRO A 1 326 ? -84.914 23.714 75.286 1.00 44.94 329 PRO A C 1
ATOM 2382 O O . PRO A 1 326 ? -84.302 22.833 74.674 1.00 44.65 329 PRO A O 1
ATOM 2386 N N . SER A 1 327 ? -84.755 23.935 76.600 1.00 41.95 330 SER A N 1
ATOM 2387 C CA . SER A 1 327 ? -83.865 23.141 77.438 1.00 41.83 330 SER A CA 1
ATOM 2388 C C . SER A 1 327 ? -84.561 21.845 77.869 1.00 43.40 330 SER A C 1
ATOM 2389 O O . SER A 1 327 ? -85.094 21.734 78.978 1.00 43.32 330 SER A O 1
ATOM 2392 N N . VAL A 1 328 ? -84.588 20.871 76.947 1.00 37.92 331 VAL A N 1
ATOM 2393 C CA . VAL A 1 328 ? -85.254 19.574 77.146 1.00 35.53 331 VAL A CA 1
ATOM 2394 C C . VAL A 1 328 ? -84.412 18.416 76.597 1.00 37.61 331 VAL A C 1
ATOM 2395 O O . VAL A 1 328 ? -83.453 18.626 75.851 1.00 36.26 331 VAL A O 1
ATOM 2399 N N . GLU A 1 329 ? -84.820 17.189 76.919 1.00 34.76 332 GLU A N 1
ATOM 2400 C CA . GLU A 1 329 ? -84.247 15.997 76.314 1.00 33.81 332 GLU A CA 1
ATOM 2401 C C . GLU A 1 329 ? -85.289 15.436 75.342 1.00 34.90 332 GLU A C 1
ATOM 2402 O O . GLU A 1 329 ? -86.494 15.470 75.630 1.00 33.29 332 GLU A O 1
ATOM 2408 N N . TYR A 1 330 ? -84.831 15.039 74.148 1.00 31.28 333 TYR A N 1
ATOM 2409 C CA . TYR A 1 330 ? -85.685 14.522 73.085 1.00 31.23 333 TYR A CA 1
ATOM 2410 C C . TYR A 1 330 ? -85.338 13.091 72.754 1.00 34.01 333 TYR A C 1
ATOM 2411 O O . TYR A 1 330 ? -84.216 12.658 72.979 1.00 34.55 333 TYR A O 1
ATOM 2420 N N . LEU A 1 331 ? -86.316 12.375 72.209 1.00 28.51 334 LEU A N 1
ATOM 2421 C CA . LEU A 1 331 ? -86.226 11.035 71.691 1.00 27.52 334 LEU A CA 1
ATOM 2422 C C . LEU A 1 331 ? -86.883 11.090 70.320 1.00 33.03 334 LEU A C 1
ATOM 2423 O O . LEU A 1 331 ? -88.019 11.559 70.192 1.00 31.72 334 LEU A O 1
ATOM 2428 N N . MET A 1 332 ? -86.175 10.604 69.297 1.00 32.19 335 MET A N 1
ATOM 2429 C CA . MET A 1 332 ? -86.698 10.561 67.940 1.00 32.02 335 MET A CA 1
ATOM 2430 C C . MET A 1 332 ? -86.329 9.276 67.209 1.00 34.48 335 MET A C 1
ATOM 2431 O O . MET A 1 332 ? -85.134 8.972 67.052 1.00 34.33 335 MET A O 1
ATOM 2436 N N . SER A 1 333 ? -87.378 8.541 66.746 1.00 28.72 336 SER A N 1
ATOM 2437 C CA . SER A 1 333 ? -87.296 7.299 65.964 1.00 27.30 336 SER A CA 1
ATOM 2438 C C . SER A 1 333 ? -87.540 7.647 64.480 1.00 33.39 336 SER A C 1
ATOM 2439 O O . SER A 1 333 ? -88.681 7.940 64.109 1.00 33.94 336 SER A O 1
ATOM 2442 N N . GLN A 1 334 ? -86.466 7.639 63.637 1.00 28.56 337 GLN A N 1
ATOM 2443 C CA . GLN A 1 334 ? -86.553 7.956 62.211 1.00 26.70 337 GLN A CA 1
ATOM 2444 C C . GLN A 1 334 ? -86.588 6.685 61.361 1.00 29.12 337 GLN A C 1
ATOM 2445 O O . GLN A 1 334 ? -85.898 5.714 61.665 1.00 29.30 337 GLN A O 1
ATOM 2451 N N . GLY A 1 335 ? -87.363 6.731 60.288 1.00 24.25 338 GLY A N 1
ATOM 2452 C CA . GLY A 1 335 ? -87.531 5.649 59.326 1.00 23.46 338 GLY A CA 1
ATOM 2453 C C . GLY A 1 335 ? -88.020 6.186 58.003 1.00 27.91 338 GLY A C 1
ATOM 2454 O O . GLY A 1 335 ? -88.699 7.211 57.970 1.00 28.82 338 GLY A O 1
ATOM 2455 N N . ALA A 1 336 ? -87.669 5.520 56.913 1.00 24.05 339 ALA A N 1
ATOM 2456 C CA . ALA A 1 336 ? -88.075 5.911 55.568 1.00 23.89 339 ALA A CA 1
ATOM 2457 C C . ALA A 1 336 ? -88.715 4.710 54.783 1.00 27.31 339 ALA A C 1
ATOM 2458 O O . ALA A 1 336 ? -88.089 4.125 53.895 1.00 26.38 339 ALA A O 1
ATOM 2460 N N . PRO A 1 337 ? -89.979 4.351 55.082 1.00 24.98 340 PRO A N 1
ATOM 2461 C CA . PRO A 1 337 ? -90.591 3.179 54.422 1.00 25.34 340 PRO A CA 1
ATOM 2462 C C . PRO A 1 337 ? -91.373 3.351 53.101 1.00 28.28 340 PRO A C 1
ATOM 2463 O O . PRO A 1 337 ? -91.786 4.450 52.720 1.00 27.96 340 PRO A O 1
ATOM 2467 N N . LEU A 1 338 ? -91.602 2.203 52.429 1.00 23.03 341 LEU A N 1
ATOM 2468 C CA . LEU A 1 338 ? -92.433 1.973 51.245 1.00 21.89 341 LEU A CA 1
ATOM 2469 C C . LEU A 1 338 ? -92.708 0.489 51.148 1.00 28.24 341 LEU A C 1
ATOM 2470 O O . LEU A 1 338 ? -91.787 -0.324 51.267 1.00 27.65 341 LEU A O 1
ATOM 2475 N N . MET A 1 339 ? -93.988 0.133 51.012 1.00 26.66 342 MET A N 1
ATOM 2476 C CA . MET A 1 339 ? -94.415 -1.257 50.891 1.00 26.93 342 MET A CA 1
ATOM 2477 C C . MET A 1 339 ? -94.703 -1.501 49.404 1.00 35.13 342 MET A C 1
ATOM 2478 O O . MET A 1 339 ? -95.728 -1.039 48.887 1.00 35.26 342 MET A O 1
ATOM 2483 N N . VAL A 1 340 ? -93.734 -2.138 48.715 1.00 33.26 343 VAL A N 1
ATOM 2484 C CA . VAL A 1 340 ? -93.762 -2.419 47.280 1.00 33.98 343 VAL A CA 1
ATOM 2485 C C . VAL A 1 340 ? -94.162 -3.879 46.961 1.00 40.42 343 VAL A C 1
ATOM 2486 O O . VAL A 1 340 ? -93.499 -4.808 47.439 1.00 41.44 343 VAL A O 1
ATOM 2490 N N . PRO A 1 341 ? -95.205 -4.107 46.130 1.00 35.53 344 PRO A N 1
ATOM 2491 C CA . PRO A 1 341 ? -95.546 -5.489 45.775 1.00 35.50 344 PRO A CA 1
ATOM 2492 C C . PRO A 1 341 ? -94.633 -6.042 44.678 1.00 38.77 344 PRO A C 1
ATOM 2493 O O . PRO A 1 341 ? -94.377 -5.351 43.691 1.00 38.53 344 PRO A O 1
ATOM 2497 N N . ALA A 1 342 ? -94.131 -7.275 44.855 1.00 35.55 345 ALA A N 1
ATOM 2498 C CA . ALA A 1 342 ? -93.274 -7.946 43.870 1.00 35.62 345 ALA A CA 1
ATOM 2499 C C . ALA A 1 342 ? -94.107 -8.233 42.621 1.00 42.49 345 ALA A C 1
ATOM 2500 O O . ALA A 1 342 ? -93.709 -7.846 41.519 1.00 42.75 345 ALA A O 1
ATOM 2502 N N . ASP A 1 343 ? -95.309 -8.827 42.809 1.00 40.79 346 ASP A N 1
ATOM 2503 C CA . ASP A 1 343 ? -96.264 -9.088 41.737 1.00 41.30 346 ASP A CA 1
ATOM 2504 C C . ASP A 1 343 ? -97.506 -8.184 41.948 1.00 45.80 346 ASP A C 1
ATOM 2505 O O . ASP A 1 343 ? -98.426 -8.558 42.683 1.00 46.24 346 ASP A O 1
ATOM 2510 N N . PRO A 1 344 ? -97.536 -6.974 41.334 1.00 42.19 347 PRO A N 1
ATOM 2511 C CA . PRO A 1 344 ? -98.690 -6.075 41.539 1.00 42.02 347 PRO A CA 1
ATOM 2512 C C . PRO A 1 344 ? -100.023 -6.644 41.071 1.00 45.99 347 PRO A C 1
ATOM 2513 O O . PRO A 1 344 ? -101.061 -6.215 41.550 1.00 45.77 347 PRO A O 1
ATOM 2517 N N . ASN A 1 345 ? -99.975 -7.609 40.140 1.00 43.27 348 ASN A N 1
ATOM 2518 C CA . ASN A 1 345 ? -101.111 -8.270 39.503 1.00 43.01 348 ASN A CA 1
ATOM 2519 C C . ASN A 1 345 ? -101.573 -9.515 40.278 1.00 47.95 348 ASN A C 1
ATOM 2520 O O . ASN A 1 345 ? -102.462 -10.231 39.799 1.00 48.14 348 ASN A O 1
ATOM 2525 N N . ALA A 1 346 ? -100.980 -9.783 41.465 1.00 43.50 349 ALA A N 1
ATOM 2526 C CA . ALA A 1 346 ? -101.343 -10.954 42.272 1.00 42.91 349 ALA A CA 1
ATOM 2527 C C . ALA A 1 346 ? -102.503 -10.698 43.268 1.00 46.54 349 ALA A C 1
ATOM 2528 O O . ALA A 1 346 ? -102.723 -11.494 44.197 1.00 46.87 349 ALA A O 1
ATOM 2530 N N . SER A 1 347 ? -103.270 -9.597 43.037 1.00 40.95 350 SER A N 1
ATOM 2531 C CA . SER A 1 347 ? -104.425 -9.183 43.839 1.00 39.09 350 SER A CA 1
ATOM 2532 C C . SER A 1 347 ? -105.415 -8.363 43.006 1.00 39.49 350 SER A C 1
ATOM 2533 O O . SER A 1 347 ? -105.024 -7.751 42.012 1.00 38.89 350 SER A O 1
ATOM 2536 N N . PHE A 1 348 ? -106.690 -8.330 43.437 1.00 34.61 351 PHE A N 1
ATOM 2537 C CA . PHE A 1 348 ? -107.771 -7.556 42.798 1.00 33.17 351 PHE A CA 1
ATOM 2538 C C . PHE A 1 348 ? -108.674 -6.913 43.853 1.00 37.12 351 PHE A C 1
ATOM 2539 O O . PHE A 1 348 ? -108.754 -7.406 44.978 1.00 37.33 351 PHE A O 1
ATOM 2547 N N . LEU A 1 349 ? -109.383 -5.849 43.469 1.00 33.18 352 LEU A N 1
ATOM 2548 C CA . LEU A 1 349 ? -110.379 -5.165 44.294 1.00 32.66 352 LEU A CA 1
ATOM 2549 C C . LEU A 1 349 ? -111.646 -5.098 43.464 1.00 36.44 352 LEU A C 1
ATOM 2550 O O . LEU A 1 349 ? -111.588 -4.813 42.263 1.00 35.52 352 LEU A O 1
ATOM 2555 N N . LEU A 1 350 ? -112.777 -5.389 44.096 1.00 32.78 353 LEU A N 1
ATOM 2556 C CA . LEU A 1 350 ? -114.105 -5.421 43.483 1.00 31.21 353 LEU A CA 1
ATOM 2557 C C . LEU A 1 350 ? -115.026 -4.555 44.326 1.00 35.89 353 LEU A C 1
ATOM 2558 O O . LEU A 1 350 ? -115.348 -4.930 45.453 1.00 37.02 353 LEU A O 1
ATOM 2563 N N . THR A 1 351 ? -115.426 -3.384 43.810 1.00 31.31 354 THR A N 1
ATOM 2564 C CA . THR A 1 351 ? -116.350 -2.504 44.529 1.00 30.47 354 THR A CA 1
ATOM 2565 C C . THR A 1 351 ? -117.746 -3.100 44.325 1.00 35.73 354 THR A C 1
ATOM 2566 O O . THR A 1 351 ? -118.043 -3.571 43.222 1.00 34.53 354 THR A O 1
ATOM 2570 N N . VAL A 1 352 ? -118.568 -3.152 45.393 1.00 33.50 355 VAL A N 1
ATOM 2571 C CA . VAL A 1 352 ? -119.904 -3.775 45.335 1.00 33.62 355 VAL A CA 1
ATOM 2572 C C . VAL A 1 352 ? -121.140 -2.853 45.531 1.00 40.42 355 VAL A C 1
ATOM 2573 O O . VAL A 1 352 ? -122.258 -3.271 45.230 1.00 40.72 355 VAL A O 1
ATOM 2577 N N . MET A 1 353 ? -120.944 -1.641 46.062 1.00 38.67 356 MET A N 1
ATOM 2578 C CA . MET A 1 353 ? -122.005 -0.675 46.338 1.00 40.33 356 MET A CA 1
ATOM 2579 C C . MET A 1 353 ? -121.481 0.734 46.089 1.00 45.98 356 MET A C 1
ATOM 2580 O O . MET A 1 353 ? -120.294 0.894 45.772 1.00 47.00 356 MET A O 1
ATOM 2585 N N . SER A 1 354 ? -122.354 1.754 46.325 1.00 42.10 357 SER A N 1
ATOM 2586 C CA . SER A 1 354 ? -122.052 3.175 46.155 1.00 84.66 357 SER A CA 1
ATOM 2587 C C . SER A 1 354 ? -122.599 4.020 47.311 1.00 95.45 357 SER A C 1
ATOM 2588 O O . SER A 1 354 ? -122.162 5.156 47.508 1.00 52.06 357 SER A O 1
ATOM 2591 N N . LEU B 1 4 ? -115.801 -25.520 14.543 1.00 45.63 4 LEU B N 1
ATOM 2592 C CA . LEU B 1 4 ? -114.802 -24.724 13.813 1.00 46.37 4 LEU B CA 1
ATOM 2593 C C . LEU B 1 4 ? -115.451 -23.871 12.719 1.00 53.63 4 LEU B C 1
ATOM 2594 O O . LEU B 1 4 ? -116.360 -24.358 12.026 1.00 54.75 4 LEU B O 1
ATOM 2599 N N . TYR B 1 5 ? -114.972 -22.602 12.556 1.00 49.47 5 TYR B N 1
ATOM 2600 C CA . TYR B 1 5 ? -115.499 -21.655 11.570 1.00 48.21 5 TYR B CA 1
ATOM 2601 C C . TYR B 1 5 ? -114.455 -21.203 10.555 1.00 48.45 5 TYR B C 1
ATOM 2602 O O . TYR B 1 5 ? -113.274 -21.064 10.874 1.00 47.56 5 TYR B O 1
ATOM 2611 N N . THR B 1 6 ? -114.893 -21.007 9.318 1.00 42.42 6 THR B N 1
ATOM 2612 C CA . THR B 1 6 ? -113.999 -20.595 8.234 1.00 40.17 6 THR B CA 1
ATOM 2613 C C . THR B 1 6 ? -113.749 -19.078 8.338 1.00 38.23 6 THR B C 1
ATOM 2614 O O . THR B 1 6 ? -114.522 -18.382 9.008 1.00 35.82 6 THR B O 1
ATOM 2618 N N . THR B 1 7 ? -112.710 -18.572 7.617 1.00 31.74 7 THR B N 1
ATOM 2619 C CA . THR B 1 7 ? -112.413 -17.150 7.484 1.00 30.20 7 THR B CA 1
ATOM 2620 C C . THR B 1 7 ? -113.666 -16.418 7.000 1.00 36.11 7 THR B C 1
ATOM 2621 O O . THR B 1 7 ? -114.034 -15.416 7.606 1.00 36.42 7 THR B O 1
ATOM 2625 N N . TYR B 1 8 ? -114.346 -16.954 5.955 1.00 33.17 8 TYR B N 1
ATOM 2626 C CA . TYR B 1 8 ? -115.592 -16.435 5.370 1.00 32.76 8 TYR B CA 1
ATOM 2627 C C . TYR B 1 8 ? -116.610 -16.115 6.467 1.00 37.11 8 TYR B C 1
ATOM 2628 O O . TYR B 1 8 ? -117.096 -14.993 6.502 1.00 37.89 8 TYR B O 1
ATOM 2637 N N . GLN B 1 9 ? -116.945 -17.105 7.319 1.00 33.35 9 GLN B N 1
ATOM 2638 C CA . GLN B 1 9 ? -117.923 -17.000 8.412 1.00 32.57 9 GLN B CA 1
ATOM 2639 C C . GLN B 1 9 ? -117.547 -15.934 9.459 1.00 34.00 9 GLN B C 1
ATOM 2640 O O . GLN B 1 9 ? -118.404 -15.141 9.883 1.00 32.73 9 GLN B O 1
ATOM 2646 N N . LEU B 1 10 ? -116.268 -15.962 9.889 1.00 29.38 10 LEU B N 1
ATOM 2647 C CA . LEU B 1 10 ? -115.659 -15.052 10.861 1.00 28.57 10 LEU B CA 1
ATOM 2648 C C . LEU B 1 10 ? -115.667 -13.633 10.324 1.00 35.00 10 LEU B C 1
ATOM 2649 O O . LEU B 1 10 ? -115.935 -12.713 11.088 1.00 34.99 10 LEU B O 1
ATOM 2654 N N . LEU B 1 11 ? -115.425 -13.451 9.002 1.00 33.98 11 LEU B N 1
ATOM 2655 C CA . LEU B 1 11 ? -115.483 -12.146 8.347 1.00 33.91 11 LEU B CA 1
ATOM 2656 C C . LEU B 1 11 ? -116.903 -11.567 8.364 1.00 43.91 11 LEU B C 1
ATOM 2657 O O . LEU B 1 11 ? -117.058 -10.353 8.543 1.00 45.97 11 LEU B O 1
ATOM 2662 N N . GLU B 1 12 ? -117.932 -12.433 8.253 1.00 41.62 12 GLU B N 1
ATOM 2663 C CA . GLU B 1 12 ? -119.336 -12.007 8.300 1.00 42.61 12 GLU B CA 1
ATOM 2664 C C . GLU B 1 12 ? -119.644 -11.384 9.679 1.00 46.38 12 GLU B C 1
ATOM 2665 O O . GLU B 1 12 ? -120.235 -10.307 9.759 1.00 45.31 12 GLU B O 1
ATOM 2671 N N . VAL B 1 13 ? -119.151 -12.026 10.743 1.00 44.79 13 VAL B N 1
ATOM 2672 C CA . VAL B 1 13 ? -119.290 -11.572 12.128 1.00 45.51 13 VAL B CA 1
ATOM 2673 C C . VAL B 1 13 ? -118.432 -10.312 12.376 1.00 50.53 13 VAL B C 1
ATOM 2674 O O . VAL B 1 13 ? -118.976 -9.308 12.820 1.00 51.05 13 VAL B O 1
ATOM 2678 N N . GLN B 1 14 ? -117.116 -10.361 12.086 1.00 46.24 14 GLN B N 1
ATOM 2679 C CA . GLN B 1 14 ? -116.184 -9.245 12.294 1.00 45.87 14 GLN B CA 1
ATOM 2680 C C . GLN B 1 14 ? -116.553 -7.973 11.541 1.00 47.06 14 GLN B C 1
ATOM 2681 O O . GLN B 1 14 ? -116.460 -6.894 12.106 1.00 46.21 14 GLN B O 1
ATOM 2687 N N . ARG B 1 15 ? -116.965 -8.100 10.289 1.00 42.24 15 ARG B N 1
ATOM 2688 C CA . ARG B 1 15 ? -117.322 -6.937 9.488 1.00 41.38 15 ARG B CA 1
ATOM 2689 C C . ARG B 1 15 ? -118.715 -6.330 9.777 1.00 47.42 15 ARG B C 1
ATOM 2690 O O . ARG B 1 15 ? -118.903 -5.155 9.469 1.00 46.52 15 ARG B O 1
ATOM 2698 N N . LYS B 1 16 ? -119.661 -7.093 10.389 1.00 47.26 16 LYS B N 1
ATOM 2699 C CA . LYS B 1 16 ? -121.049 -6.670 10.693 1.00 48.90 16 LYS B CA 1
ATOM 2700 C C . LYS B 1 16 ? -121.268 -5.476 11.643 1.00 57.07 16 LYS B C 1
ATOM 2701 O O . LYS B 1 16 ? -122.198 -4.698 11.434 1.00 56.05 16 LYS B O 1
ATOM 2703 N N . LEU B 1 17 ? -120.491 -5.382 12.726 1.00 57.68 17 LEU B N 1
ATOM 2704 C CA . LEU B 1 17 ? -120.675 -4.305 13.702 1.00 58.45 17 LEU B CA 1
ATOM 2705 C C . LEU B 1 17 ? -119.947 -3.027 13.313 1.00 62.04 17 LEU B C 1
ATOM 2706 O O . LEU B 1 17 ? -119.031 -3.066 12.493 1.00 60.70 17 LEU B O 1
ATOM 2711 N N . LYS B 1 18 ? -120.388 -1.894 13.897 1.00 59.86 18 LYS B N 1
ATOM 2712 C CA . LYS B 1 18 ? -119.821 -0.558 13.701 1.00 60.13 18 LYS B CA 1
ATOM 2713 C C . LYS B 1 18 ? -118.831 -0.254 14.835 1.00 64.40 18 LYS B C 1
ATOM 2714 O O . LYS B 1 18 ? -119.059 -0.653 15.983 1.00 63.66 18 LYS B O 1
ATOM 2716 N N . THR B 1 19 ? -117.725 0.429 14.507 1.00 61.78 19 THR B N 1
ATOM 2717 C CA . THR B 1 19 ? -116.682 0.809 15.479 1.00 61.90 19 THR B CA 1
ATOM 2718 C C . THR B 1 19 ? -116.586 2.330 15.643 1.00 63.61 19 THR B C 1
ATOM 2719 O O . THR B 1 19 ? -116.621 3.031 14.626 1.00 62.91 19 THR B O 1
ATOM 2723 N N . LEU B 1 20 ? -116.469 2.836 16.905 1.00 58.93 20 LEU B N 1
ATOM 2724 C CA . LEU B 1 20 ? -116.390 4.284 17.203 1.00 58.21 20 LEU B CA 1
ATOM 2725 C C . LEU B 1 20 ? -115.428 5.014 16.260 1.00 58.97 20 LEU B C 1
ATOM 2726 O O . LEU B 1 20 ? -114.341 4.485 15.989 1.00 58.07 20 LEU B O 1
ATOM 2731 N N . PRO B 1 21 ? -115.826 6.192 15.713 1.00 53.20 21 PRO B N 1
ATOM 2732 C CA . PRO B 1 21 ? -114.941 6.903 14.767 1.00 51.22 21 PRO B CA 1
ATOM 2733 C C . PRO B 1 21 ? -113.519 7.212 15.255 1.00 48.00 21 PRO B C 1
ATOM 2734 O O . PRO B 1 21 ? -113.303 7.486 16.439 1.00 45.06 21 PRO B O 1
ATOM 2738 N N . ALA B 1 22 ? -112.548 7.134 14.313 1.00 41.59 22 ALA B N 1
ATOM 2739 C CA . ALA B 1 22 ? -111.126 7.387 14.527 1.00 40.20 22 ALA B CA 1
ATOM 2740 C C . ALA B 1 22 ? -110.802 8.819 14.147 1.00 42.54 22 ALA B C 1
ATOM 2741 O O . ALA B 1 22 ? -111.163 9.264 13.052 1.00 42.39 22 ALA B O 1
ATOM 2743 N N . PHE B 1 23 ? -110.088 9.533 15.036 1.00 37.73 23 PHE B N 1
ATOM 2744 C CA . PHE B 1 23 ? -109.734 10.926 14.815 1.00 36.29 23 PHE B CA 1
ATOM 2745 C C . PHE B 1 23 ? -108.791 11.199 13.672 1.00 37.97 23 PHE B C 1
ATOM 2746 O O . PHE B 1 23 ? -109.203 11.852 12.735 1.00 38.82 23 PHE B O 1
ATOM 2754 N N . PHE B 1 24 ? -107.525 10.790 13.770 1.00 31.71 24 PHE B N 1
ATOM 2755 C CA . PHE B 1 24 ? -106.518 11.097 12.747 1.00 30.50 24 PHE B CA 1
ATOM 2756 C C . PHE B 1 24 ? -106.709 10.340 11.401 1.00 35.81 24 PHE B C 1
ATOM 2757 O O . PHE B 1 24 ? -106.130 10.753 10.383 1.00 36.04 24 PHE B O 1
ATOM 2765 N N . LEU B 1 25 ? -107.520 9.242 11.386 1.00 31.24 25 LEU B N 1
ATOM 2766 C CA . LEU B 1 25 ? -107.805 8.502 10.144 1.00 30.34 25 LEU B CA 1
ATOM 2767 C C . LEU B 1 25 ? -108.730 9.303 9.216 1.00 35.96 25 LEU B C 1
ATOM 2768 O O . LEU B 1 25 ? -108.824 8.979 8.024 1.00 36.26 25 LEU B O 1
ATOM 2773 N N . GLN B 1 26 ? -109.411 10.351 9.759 1.00 33.01 26 GLN B N 1
ATOM 2774 C CA . GLN B 1 26 ? -110.340 11.207 9.008 1.00 32.81 26 GLN B CA 1
ATOM 2775 C C . GLN B 1 26 ? -109.693 11.868 7.805 1.00 38.22 26 GLN B C 1
ATOM 2776 O O . GLN B 1 26 ? -110.397 12.226 6.862 1.00 39.40 26 GLN B O 1
ATOM 2782 N N . TRP B 1 27 ? -108.343 11.925 7.816 1.00 33.47 27 TRP B N 1
ATOM 2783 C CA . TRP B 1 27 ? -107.455 12.492 6.807 1.00 31.71 27 TRP B CA 1
ATOM 2784 C C . TRP B 1 27 ? -106.724 11.410 6.003 1.00 33.37 27 TRP B C 1
ATOM 2785 O O . TRP B 1 27 ? -105.897 11.718 5.137 1.00 33.60 27 TRP B O 1
ATOM 2796 N N . PHE B 1 28 ? -107.082 10.145 6.247 1.00 27.93 28 PHE B N 1
ATOM 2797 C CA . PHE B 1 28 ? -106.551 8.988 5.526 1.00 27.85 28 PHE B CA 1
ATOM 2798 C C . PHE B 1 28 ? -107.768 8.216 4.914 1.00 35.13 28 PHE B C 1
ATOM 2799 O O . PHE B 1 28 ? -108.062 7.083 5.320 1.00 32.97 28 PHE B O 1
ATOM 2807 N N . PRO B 1 29 ? -108.520 8.855 3.963 1.00 36.30 29 PRO B N 1
ATOM 2808 C CA . PRO B 1 29 ? -109.730 8.210 3.414 1.00 37.23 29 PRO B CA 1
ATOM 2809 C C . PRO B 1 29 ? -109.512 7.222 2.260 1.00 43.66 29 PRO B C 1
ATOM 2810 O O . PRO B 1 29 ? -110.364 6.376 2.028 1.00 44.69 29 PRO B O 1
ATOM 2814 N N . ARG B 1 30 ? -108.415 7.353 1.528 1.00 40.40 30 ARG B N 1
ATOM 2815 C CA . ARG B 1 30 ? -108.070 6.480 0.414 1.00 40.98 30 ARG B CA 1
ATOM 2816 C C . ARG B 1 30 ? -107.524 5.150 0.956 1.00 46.06 30 ARG B C 1
ATOM 2817 O O . ARG B 1 30 ? -107.065 5.106 2.097 1.00 46.68 30 ARG B O 1
ATOM 2825 N N . GLN B 1 31 ? -107.572 4.069 0.151 1.00 42.37 31 GLN B N 1
ATOM 2826 C CA . GLN B 1 31 ? -107.070 2.745 0.553 1.00 42.07 31 GLN B CA 1
ATOM 2827 C C . GLN B 1 31 ? -106.530 1.922 -0.620 1.00 46.54 31 GLN B C 1
ATOM 2828 O O . GLN B 1 31 ? -107.148 1.860 -1.688 1.00 47.44 31 GLN B O 1
ATOM 2834 N N . ILE B 1 32 ? -105.371 1.293 -0.413 1.00 42.09 32 ILE B N 1
ATOM 2835 C CA . ILE B 1 32 ? -104.788 0.394 -1.398 1.00 41.33 32 ILE B CA 1
ATOM 2836 C C . ILE B 1 32 ? -104.467 -0.927 -0.729 1.00 44.58 32 ILE B C 1
ATOM 2837 O O . ILE B 1 32 ? -103.640 -0.975 0.183 1.00 43.81 32 ILE B O 1
ATOM 2842 N N . ASN B 1 33 ? -105.133 -1.999 -1.188 1.00 40.86 33 ASN B N 1
ATOM 2843 C CA . ASN B 1 33 ? -104.887 -3.366 -0.735 1.00 39.39 33 ASN B CA 1
ATOM 2844 C C . ASN B 1 33 ? -103.958 -4.007 -1.777 1.00 43.45 33 ASN B C 1
ATOM 2845 O O . ASN B 1 33 ? -104.415 -4.455 -2.827 1.00 43.30 33 ASN B O 1
ATOM 2850 N N . PHE B 1 34 ? -102.639 -3.929 -1.536 1.00 40.73 34 PHE B N 1
ATOM 2851 C CA . PHE B 1 34 ? -101.607 -4.453 -2.424 1.00 42.31 34 PHE B CA 1
ATOM 2852 C C . PHE B 1 34 ? -101.733 -5.988 -2.607 1.00 49.47 34 PHE B C 1
ATOM 2853 O O . PHE B 1 34 ? -102.195 -6.680 -1.694 1.00 49.52 34 PHE B O 1
ATOM 2861 N N . GLN B 1 35 ? -101.397 -6.502 -3.808 1.00 48.09 35 GLN B N 1
ATOM 2862 C CA . GLN B 1 35 ? -101.563 -7.938 -4.128 1.00 48.46 35 GLN B CA 1
ATOM 2863 C C . GLN B 1 35 ? -100.462 -8.879 -3.621 1.00 54.80 35 GLN B C 1
ATOM 2864 O O . GLN B 1 35 ? -100.738 -10.056 -3.361 1.00 55.24 35 GLN B O 1
ATOM 2870 N N . GLU B 1 36 ? -99.237 -8.365 -3.455 1.00 52.36 36 GLU B N 1
ATOM 2871 C CA . GLU B 1 36 ? -98.124 -9.149 -2.919 1.00 52.43 36 GLU B CA 1
ATOM 2872 C C . GLU B 1 36 ? -97.734 -8.648 -1.500 1.00 54.26 36 GLU B C 1
ATOM 2873 O O . GLU B 1 36 ? -98.497 -7.891 -0.890 1.00 53.73 36 GLU B O 1
ATOM 2879 N N . ASP B 1 37 ? -96.580 -9.097 -0.978 1.00 49.16 37 ASP B N 1
ATOM 2880 C CA . ASP B 1 37 ? -96.059 -8.777 0.355 1.00 48.85 37 ASP B CA 1
ATOM 2881 C C . ASP B 1 37 ? -95.538 -7.340 0.527 1.00 52.70 37 ASP B C 1
ATOM 2882 O O . ASP B 1 37 ? -95.377 -6.892 1.666 1.00 50.37 37 ASP B O 1
ATOM 2887 N N . MET B 1 38 ? -95.273 -6.634 -0.603 1.00 51.49 38 MET B N 1
ATOM 2888 C CA . MET B 1 38 ? -94.719 -5.269 -0.654 1.00 51.89 38 MET B CA 1
ATOM 2889 C C . MET B 1 38 ? -95.743 -4.164 -0.907 1.00 57.05 38 MET B C 1
ATOM 2890 O O . MET B 1 38 ? -96.741 -4.388 -1.601 1.00 57.33 38 MET B O 1
ATOM 2895 N N . ILE B 1 39 ? -95.431 -2.948 -0.402 1.00 53.89 39 ILE B N 1
ATOM 2896 C CA . ILE B 1 39 ? -96.181 -1.692 -0.565 1.00 53.86 39 ILE B CA 1
ATOM 2897 C C . ILE B 1 39 ? -95.340 -0.792 -1.490 1.00 57.29 39 ILE B C 1
ATOM 2898 O O . ILE B 1 39 ? -94.147 -0.625 -1.236 1.00 57.21 39 ILE B O 1
ATOM 2903 N N . ALA B 1 40 ? -95.946 -0.231 -2.558 1.00 53.43 40 ALA B N 1
ATOM 2904 C CA . ALA B 1 40 ? -95.240 0.663 -3.492 1.00 53.08 40 ALA B CA 1
ATOM 2905 C C . ALA B 1 40 ? -95.650 2.105 -3.259 1.00 55.88 40 ALA B C 1
ATOM 2906 O O . ALA B 1 40 ? -96.833 2.451 -3.405 1.00 55.08 40 ALA B O 1
ATOM 2908 N N . PHE B 1 41 ? -94.672 2.935 -2.854 1.00 52.32 41 PHE B N 1
ATOM 2909 C CA . PHE B 1 41 ? -94.865 4.361 -2.570 1.00 52.44 41 PHE B CA 1
ATOM 2910 C C . PHE B 1 41 ? -95.120 5.159 -3.832 1.00 57.82 41 PHE B C 1
ATOM 2911 O O . PHE B 1 41 ? -95.843 6.154 -3.784 1.00 58.06 41 PHE B O 1
ATOM 2919 N N . ASP B 1 42 ? -94.572 4.691 -4.973 1.00 55.29 42 ASP B N 1
ATOM 2920 C CA . ASP B 1 42 ? -94.790 5.292 -6.289 1.00 56.16 42 ASP B CA 1
ATOM 2921 C C . ASP B 1 42 ? -96.282 5.288 -6.654 1.00 60.07 42 ASP B C 1
ATOM 2922 O O . ASP B 1 42 ? -96.727 6.160 -7.405 1.00 60.01 42 ASP B O 1
ATOM 2927 N N . LYS B 1 43 ? -97.055 4.337 -6.074 1.00 55.86 43 LYS B N 1
ATOM 2928 C CA . LYS B 1 43 ? -98.503 4.199 -6.241 1.00 55.36 43 LYS B CA 1
ATOM 2929 C C . LYS B 1 43 ? -99.281 4.998 -5.161 1.00 57.71 43 LYS B C 1
ATOM 2930 O O . LYS B 1 43 ? -100.515 4.968 -5.162 1.00 56.07 43 LYS B O 1
ATOM 2936 N N . VAL B 1 44 ? -98.566 5.715 -4.247 1.00 54.48 44 VAL B N 1
ATOM 2937 C CA . VAL B 1 44 ? -99.190 6.483 -3.155 1.00 54.61 44 VAL B CA 1
ATOM 2938 C C . VAL B 1 44 ? -98.781 7.977 -3.102 1.00 58.94 44 VAL B C 1
ATOM 2939 O O . VAL B 1 44 ? -99.651 8.861 -3.144 1.00 58.09 44 VAL B O 1
ATOM 2943 N N . ILE B 1 45 ? -97.468 8.241 -2.948 1.00 55.84 45 ILE B N 1
ATOM 2944 C CA . ILE B 1 45 ? -96.888 9.579 -2.818 1.00 55.66 45 ILE B CA 1
ATOM 2945 C C . ILE B 1 45 ? -96.954 10.387 -4.112 1.00 60.70 45 ILE B C 1
ATOM 2946 O O . ILE B 1 45 ? -96.614 9.872 -5.170 1.00 60.14 45 ILE B O 1
ATOM 2951 N N . GLN B 1 46 ? -97.426 11.646 -4.012 1.00 59.53 46 GLN B N 1
ATOM 2952 C CA . GLN B 1 46 ? -97.606 12.606 -5.115 1.00 60.40 46 GLN B CA 1
ATOM 2953 C C . GLN B 1 46 ? -96.290 13.191 -5.644 1.00 67.30 46 GLN B C 1
ATOM 2954 O O . GLN B 1 46 ? -96.078 13.191 -6.856 1.00 66.50 46 GLN B O 1
ATOM 2960 N N . ASP B 1 47 ? -95.433 13.730 -4.744 1.00 66.98 47 ASP B N 1
ATOM 2961 C CA . ASP B 1 47 ? -94.147 14.356 -5.092 1.00 67.78 47 ASP B CA 1
ATOM 2962 C C . ASP B 1 47 ? -93.202 13.319 -5.713 1.00 73.23 47 ASP B C 1
ATOM 2963 O O . ASP B 1 47 ? -92.737 12.399 -5.030 1.00 73.46 47 ASP B O 1
ATOM 2968 N N . VAL B 1 48 ? -92.922 13.492 -7.019 1.00 69.97 48 VAL B N 1
ATOM 2969 C CA . VAL B 1 48 ? -92.072 12.618 -7.839 1.00 69.95 48 VAL B CA 1
ATOM 2970 C C . VAL B 1 48 ? -90.610 12.488 -7.314 1.00 74.52 48 VAL B C 1
ATOM 2971 O O . VAL B 1 48 ? -89.905 11.556 -7.699 1.00 75.08 48 VAL B O 1
ATOM 2975 N N . THR B 1 49 ? -90.183 13.385 -6.402 1.00 70.38 49 THR B N 1
ATOM 2976 C CA . THR B 1 49 ? -88.854 13.349 -5.782 1.00 69.74 49 THR B CA 1
ATOM 2977 C C . THR B 1 49 ? -88.920 12.606 -4.439 1.00 72.49 49 THR B C 1
ATOM 2978 O O . THR B 1 49 ? -87.940 11.965 -4.037 1.00 72.34 49 THR B O 1
ATOM 2980 N N . ARG B 1 50 ? -90.086 12.688 -3.763 1.00 66.99 50 ARG B N 1
ATOM 2981 C CA . ARG B 1 50 ? -90.358 12.084 -2.454 1.00 65.77 50 ARG B CA 1
ATOM 2982 C C . ARG B 1 50 ? -91.003 10.683 -2.529 1.00 68.99 50 ARG B C 1
ATOM 2983 O O . ARG B 1 50 ? -91.452 10.143 -1.502 1.00 68.51 50 ARG B O 1
ATOM 2991 N N . VAL B 1 51 ? -90.991 10.084 -3.736 1.00 64.19 51 VAL B N 1
ATOM 2992 C CA . VAL B 1 51 ? -91.530 8.748 -4.007 1.00 62.84 51 VAL B CA 1
ATOM 2993 C C . VAL B 1 51 ? -90.661 7.578 -3.413 1.00 63.53 51 VAL B C 1
ATOM 2994 O O . VAL B 1 51 ? -91.154 6.448 -3.350 1.00 62.66 51 VAL B O 1
ATOM 2998 N N . ALA B 1 52 ? -89.417 7.881 -2.894 1.00 57.95 52 ALA B N 1
ATOM 2999 C CA . ALA B 1 52 ? -88.489 6.916 -2.251 1.00 56.86 52 ALA B CA 1
ATOM 3000 C C . ALA B 1 52 ? -88.187 7.249 -0.749 1.00 60.04 52 ALA B C 1
ATOM 3001 O O . ALA B 1 52 ? -87.066 7.677 -0.441 1.00 59.43 52 ALA B O 1
ATOM 3003 N N . PRO B 1 53 ? -89.160 7.028 0.194 1.00 55.46 53 PRO B N 1
ATOM 3004 C CA . PRO B 1 53 ? -88.934 7.380 1.615 1.00 54.86 53 PRO B CA 1
ATOM 3005 C C . PRO B 1 53 ? -87.678 6.819 2.263 1.00 57.92 53 PRO B C 1
ATOM 3006 O O . PRO B 1 53 ? -87.181 5.800 1.808 1.00 58.29 53 PRO B O 1
ATOM 3010 N N . PHE B 1 54 ? -87.188 7.455 3.344 1.00 53.35 54 PHE B N 1
ATOM 3011 C CA . PHE B 1 54 ? -86.009 6.958 4.049 1.00 52.68 54 PHE B CA 1
ATOM 3012 C C . PHE B 1 54 ? -86.414 6.022 5.202 1.00 53.47 54 PHE B C 1
ATOM 3013 O O . PHE B 1 54 ? -87.126 6.445 6.116 1.00 52.94 54 PHE B O 1
ATOM 3021 N N . VAL B 1 55 ? -85.984 4.743 5.132 1.00 47.98 55 VAL B N 1
ATOM 3022 C CA . VAL B 1 55 ? -86.258 3.707 6.139 1.00 46.50 55 VAL B CA 1
ATOM 3023 C C . VAL B 1 55 ? -84.951 3.309 6.859 1.00 50.25 55 VAL B C 1
ATOM 3024 O O . VAL B 1 55 ? -83.989 2.885 6.213 1.00 48.65 55 VAL B O 1
ATOM 3028 N N . ALA B 1 56 ? -84.911 3.483 8.191 1.00 47.80 56 ALA B N 1
ATOM 3029 C CA . ALA B 1 56 ? -83.724 3.198 9.009 1.00 47.58 56 ALA B CA 1
ATOM 3030 C C . ALA B 1 56 ? -84.074 2.511 10.333 1.00 50.31 56 ALA B C 1
ATOM 3031 O O . ALA B 1 56 ? -85.135 2.798 10.882 1.00 51.05 56 ALA B O 1
ATOM 3033 N N . PRO B 1 57 ? -83.161 1.674 10.905 1.00 44.40 57 PRO B N 1
ATOM 3034 C CA . PRO B 1 57 ? -83.433 1.071 12.218 1.00 43.15 57 PRO B CA 1
ATOM 3035 C C . PRO B 1 57 ? -83.554 2.109 13.331 1.00 44.71 57 PRO B C 1
ATOM 3036 O O . PRO B 1 57 ? -82.901 3.153 13.298 1.00 43.20 57 PRO B O 1
ATOM 3040 N N . ASN B 1 58 ? -84.418 1.817 14.301 1.00 41.08 58 ASN B N 1
ATOM 3041 C CA . ASN B 1 58 ? -84.636 2.656 15.463 1.00 41.38 58 ASN B CA 1
ATOM 3042 C C . ASN B 1 58 ? -84.210 1.833 16.678 1.00 46.35 58 ASN B C 1
ATOM 3043 O O . ASN B 1 58 ? -85.007 1.106 17.292 1.00 45.10 58 ASN B O 1
ATOM 3048 N N . VAL B 1 59 ? -82.915 1.923 16.981 1.00 45.18 59 VAL B N 1
ATOM 3049 C CA . VAL B 1 59 ? -82.256 1.156 18.044 1.00 46.40 59 VAL B CA 1
ATOM 3050 C C . VAL B 1 59 ? -82.051 1.973 19.330 1.00 53.32 59 VAL B C 1
ATOM 3051 O O . VAL B 1 59 ? -81.359 3.003 19.319 1.00 53.60 59 VAL B O 1
ATOM 3055 N N . GLN B 1 60 ? -82.670 1.487 20.431 1.00 50.12 60 GLN B N 1
ATOM 3056 C CA . GLN B 1 60 ? -82.663 2.083 21.766 1.00 49.91 60 GLN B CA 1
ATOM 3057 C C . GLN B 1 60 ? -83.169 3.541 21.744 1.00 53.71 60 GLN B C 1
ATOM 3058 O O . GLN B 1 60 ? -82.595 4.430 22.372 1.00 53.73 60 GLN B O 1
ATOM 3064 N N . GLY B 1 61 ? -84.244 3.761 20.992 1.00 51.39 61 GLY B N 1
ATOM 3065 C CA . GLY B 1 61 ? -84.860 5.073 20.825 1.00 52.60 61 GLY B CA 1
ATOM 3066 C C . GLY B 1 61 ? -84.237 5.922 19.731 1.00 60.10 61 GLY B C 1
ATOM 3067 O O . GLY B 1 61 ? -84.924 6.748 19.121 1.00 60.19 61 GLY B O 1
ATOM 3068 N N . ARG B 1 62 ? -82.936 5.714 19.459 1.00 58.53 62 ARG B N 1
ATOM 3069 C CA . ARG B 1 62 ? -82.184 6.439 18.437 1.00 58.95 62 ARG B CA 1
ATOM 3070 C C . ARG B 1 62 ? -82.329 5.803 17.050 1.00 63.94 62 ARG B C 1
ATOM 3071 O O . ARG B 1 62 ? -82.170 4.590 16.901 1.00 63.66 62 ARG B O 1
ATOM 3073 N N . VAL B 1 63 ? -82.632 6.631 16.038 1.00 60.77 63 VAL B N 1
ATOM 3074 C CA . VAL B 1 63 ? -82.749 6.189 14.654 1.00 60.73 63 VAL B CA 1
ATOM 3075 C C . VAL B 1 63 ? -81.331 6.055 14.125 1.00 67.10 63 VAL B C 1
ATOM 3076 O O . VAL B 1 63 ? -80.560 7.021 14.209 1.00 66.40 63 VAL B O 1
ATOM 3080 N N . ILE B 1 64 ? -80.982 4.850 13.616 1.00 65.55 64 ILE B N 1
ATOM 3081 C CA . ILE B 1 64 ? -79.658 4.525 13.062 1.00 66.33 64 ILE B CA 1
ATOM 3082 C C . ILE B 1 64 ? -79.655 4.787 11.543 1.00 70.81 64 ILE B C 1
ATOM 3083 O O . ILE B 1 64 ? -79.802 3.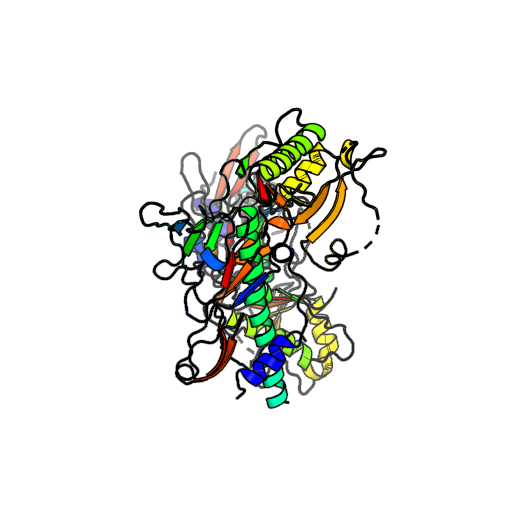860 10.745 1.00 70.14 64 ILE B O 1
ATOM 3088 N N . LYS B 1 65 ? -79.511 6.077 11.165 1.00 68.72 65 LYS B N 1
ATOM 3089 C CA . LYS B 1 65 ? -79.513 6.570 9.778 1.00 69.41 65 LYS B CA 1
ATOM 3090 C C . LYS B 1 65 ? -78.460 5.915 8.864 1.00 73.99 65 LYS B C 1
ATOM 3091 O O . LYS B 1 65 ? -78.723 5.715 7.674 1.00 74.36 65 LYS B O 1
ATOM 3097 N N . GLU B 1 66 ? -77.278 5.593 9.425 1.00 70.35 66 GLU B N 1
ATOM 3098 C CA . GLU B 1 66 ? -76.130 4.959 8.762 1.00 69.91 66 GLU B CA 1
ATOM 3099 C C . GLU B 1 66 ? -76.536 3.657 8.054 1.00 73.23 66 GLU B C 1
ATOM 3100 O O . GLU B 1 66 ? -76.264 3.505 6.861 1.00 72.43 66 GLU B O 1
ATOM 3106 N N . SER B 1 67 ? -77.239 2.748 8.778 1.00 70.01 67 SER B N 1
ATOM 3107 C CA . SER B 1 67 ? -77.758 1.467 8.256 1.00 69.34 67 SER B CA 1
ATOM 3108 C C . SER B 1 67 ? -79.145 1.598 7.586 1.00 71.31 67 SER B C 1
ATOM 3109 O O . SER B 1 67 ? -79.859 0.604 7.395 1.00 71.04 67 SER B O 1
ATOM 3112 N N . GLY B 1 68 ? -79.470 2.825 7.193 1.00 66.85 68 GLY B N 1
ATOM 3113 C CA . GLY B 1 68 ? -80.713 3.178 6.522 1.00 66.69 68 GLY B CA 1
ATOM 3114 C C . GLY B 1 68 ? -80.569 3.413 5.031 1.00 69.77 68 GLY B C 1
ATOM 3115 O O . GLY B 1 68 ? -79.465 3.641 4.528 1.00 69.26 68 GLY B O 1
ATOM 3116 N N . TYR B 1 69 ? -81.706 3.387 4.317 1.00 65.24 69 TYR B N 1
ATOM 3117 C CA . TYR B 1 69 ? -81.769 3.577 2.870 1.00 63.91 69 TYR B CA 1
ATOM 3118 C C . TYR B 1 69 ? -83.064 4.220 2.404 1.00 63.48 69 TYR B C 1
ATOM 3119 O O . TYR B 1 69 ? -84.031 4.287 3.150 1.00 63.15 69 TYR B O 1
ATOM 3128 N N . ASN B 1 70 ? -83.062 4.719 1.177 1.00 57.58 70 ASN B N 1
ATOM 3129 C CA . ASN B 1 70 ? -84.235 5.277 0.544 1.00 56.81 70 ASN B CA 1
ATOM 3130 C C . ASN B 1 70 ? -84.789 4.115 -0.253 1.00 59.93 70 ASN B C 1
ATOM 3131 O O . ASN B 1 70 ? -84.011 3.341 -0.812 1.00 59.93 70 ASN B O 1
ATOM 3136 N N . THR B 1 71 ? -86.111 3.934 -0.242 1.00 54.72 71 THR B N 1
ATOM 3137 C CA . THR B 1 71 ? -86.753 2.829 -0.949 1.00 53.72 71 THR B CA 1
ATOM 3138 C C . THR B 1 71 ? -88.100 3.228 -1.520 1.00 55.49 71 THR B C 1
ATOM 3139 O O . THR B 1 71 ? -88.904 3.858 -0.834 1.00 55.06 71 THR B O 1
ATOM 3143 N N . LYS B 1 72 ? -88.350 2.836 -2.773 1.00 50.02 72 LYS B N 1
ATOM 3144 C CA . LYS B 1 72 ? -89.603 3.113 -3.468 1.00 48.87 72 LYS B CA 1
ATOM 3145 C C . LYS B 1 72 ? -90.681 2.118 -3.002 1.00 48.39 72 LYS B C 1
ATOM 3146 O O . LYS B 1 72 ? -91.875 2.371 -3.183 1.00 47.22 72 LYS B O 1
ATOM 3152 N N . THR B 1 73 ? -90.243 1.000 -2.383 1.00 42.67 73 THR B N 1
ATOM 3153 C CA . THR B 1 73 ? -91.086 -0.109 -1.905 1.00 41.12 73 THR B CA 1
ATOM 3154 C C . THR B 1 73 ? -90.831 -0.522 -0.419 1.00 41.74 73 THR B C 1
ATOM 3155 O O . THR B 1 73 ? -89.690 -0.460 0.059 1.00 41.84 73 THR B O 1
ATOM 3159 N N . PHE B 1 74 ? -91.896 -0.954 0.293 1.00 33.53 74 PHE B N 1
ATOM 3160 C CA . PHE B 1 74 ? -91.811 -1.338 1.710 1.00 30.94 74 PHE B CA 1
ATOM 3161 C C . PHE B 1 74 ? -92.493 -2.654 1.995 1.00 35.30 74 PHE B C 1
ATOM 3162 O O . PHE B 1 74 ? -93.564 -2.890 1.459 1.00 35.42 74 PHE B O 1
ATOM 3170 N N . LYS B 1 75 ? -91.899 -3.486 2.885 1.00 32.14 75 LYS B N 1
ATOM 3171 C CA . LYS B 1 75 ? -92.490 -4.750 3.330 1.00 31.32 75 LYS B CA 1
ATOM 3172 C C . LYS B 1 75 ? -93.102 -4.551 4.730 1.00 31.48 75 LYS B C 1
ATOM 3173 O O . LYS B 1 75 ? -92.370 -4.578 5.720 1.00 28.82 75 LYS B O 1
ATOM 3179 N N . PRO B 1 76 ? -94.437 -4.335 4.831 1.00 28.27 76 PRO B N 1
ATOM 3180 C CA . PRO B 1 76 ? -95.038 -4.110 6.161 1.00 28.75 76 PRO B CA 1
ATOM 3181 C C . PRO B 1 76 ? -95.089 -5.364 7.022 1.00 34.91 76 PRO B C 1
ATOM 3182 O O . PRO B 1 76 ? -95.392 -6.456 6.527 1.00 36.76 76 PRO B O 1
ATOM 3186 N N . ALA B 1 77 ? -94.745 -5.210 8.309 1.00 31.12 77 ALA B N 1
ATOM 3187 C CA . ALA B 1 77 ? -94.770 -6.295 9.277 1.00 29.96 77 ALA B CA 1
ATOM 3188 C C . ALA B 1 77 ? -96.231 -6.588 9.656 1.00 37.60 77 ALA B C 1
ATOM 3189 O O . ALA B 1 77 ? -97.065 -5.683 9.681 1.00 39.20 77 ALA B O 1
ATOM 3191 N N . TYR B 1 78 ? -96.540 -7.866 9.899 1.00 36.35 78 TYR B N 1
ATOM 3192 C CA . TYR B 1 78 ? -97.876 -8.384 10.240 1.00 35.92 78 TYR B CA 1
ATOM 3193 C C . TYR B 1 78 ? -98.334 -7.941 11.632 1.00 37.55 78 TYR B C 1
ATOM 3194 O O . TYR B 1 78 ? -97.563 -8.043 12.590 1.00 37.68 78 TYR B O 1
ATOM 3203 N N . VAL B 1 79 ? -99.584 -7.453 11.734 1.00 32.02 79 VAL B N 1
ATOM 3204 C CA . VAL B 1 79 ? -100.248 -7.088 12.999 1.00 31.40 79 VAL B CA 1
ATOM 3205 C C . VAL B 1 79 ? -101.031 -8.361 13.245 1.00 38.86 79 VAL B C 1
ATOM 3206 O O . VAL B 1 79 ? -101.894 -8.706 12.428 1.00 40.47 79 VAL B O 1
ATOM 3210 N N . LYS B 1 80 ? -100.638 -9.154 14.256 1.00 35.27 80 LYS B N 1
ATOM 3211 C CA . LYS B 1 80 ? -101.285 -10.462 14.396 1.00 34.78 80 LYS B CA 1
ATOM 3212 C C . LYS B 1 80 ? -101.833 -10.895 15.775 1.00 40.06 80 LYS B C 1
ATOM 3213 O O . LYS B 1 80 ? -101.383 -11.918 16.314 1.00 40.22 80 LYS B O 1
ATOM 3219 N N . PRO B 1 81 ? -102.896 -10.227 16.312 1.00 35.80 81 PRO B N 1
ATOM 3220 C CA . PRO B 1 81 ? -103.459 -10.669 17.597 1.00 34.74 81 PRO B CA 1
ATOM 3221 C C . PRO B 1 81 ? -103.906 -12.130 17.575 1.00 37.94 81 PRO B C 1
ATOM 3222 O O . PRO B 1 81 ? -104.623 -12.525 16.664 1.00 38.23 81 PRO B O 1
ATOM 3226 N N . LYS B 1 82 ? -103.435 -12.943 18.529 1.00 34.61 82 LYS B N 1
ATOM 3227 C CA . LYS B 1 82 ? -103.801 -14.359 18.623 1.00 33.92 82 LYS B CA 1
ATOM 3228 C C . LYS B 1 82 ? -104.219 -14.681 20.033 1.00 38.76 82 LYS B C 1
ATOM 3229 O O . LYS B 1 82 ? -103.449 -14.456 20.976 1.00 38.22 82 LYS B O 1
ATOM 3235 N N . HIS B 1 83 ? -105.453 -15.182 20.176 1.00 36.55 83 HIS B N 1
ATOM 3236 C CA . HIS B 1 83 ? -106.024 -15.521 21.468 1.00 37.70 83 HIS B CA 1
ATOM 3237 C C . HIS B 1 83 ? -106.628 -16.901 21.490 1.00 47.28 83 HIS B C 1
ATOM 3238 O O . HIS B 1 83 ? -107.222 -17.336 20.494 1.00 48.87 83 HIS B O 1
ATOM 3245 N N . VAL B 1 84 ? -106.467 -17.591 22.640 1.00 44.68 84 VAL B N 1
ATOM 3246 C CA . VAL B 1 84 ? -107.032 -18.905 22.848 1.00 45.11 84 VAL B CA 1
ATOM 3247 C C . VAL B 1 84 ? -108.556 -18.708 22.986 1.00 50.81 84 VAL B C 1
ATOM 3248 O O . VAL B 1 84 ? -108.994 -17.734 23.625 1.00 50.63 84 VAL B O 1
ATOM 3252 N N . ILE B 1 85 ? -109.351 -19.598 22.371 1.00 47.28 85 ILE B N 1
ATOM 3253 C CA . ILE B 1 85 ? -110.795 -19.506 22.489 1.00 46.92 85 ILE B CA 1
ATOM 3254 C C . ILE B 1 85 ? -111.202 -20.346 23.677 1.00 52.58 85 ILE B C 1
ATOM 3255 O O . ILE B 1 85 ? -111.238 -21.570 23.588 1.00 53.59 85 ILE B O 1
ATOM 3260 N N . ASP B 1 86 ? -111.446 -19.687 24.803 1.00 50.81 86 ASP B N 1
ATOM 3261 C CA . ASP B 1 86 ? -111.896 -20.327 26.026 1.00 51.60 86 ASP B CA 1
ATOM 3262 C C . ASP B 1 86 ? -113.396 -20.020 26.199 1.00 55.20 86 ASP B C 1
ATOM 3263 O O . ASP B 1 86 ? -113.739 -18.852 26.412 1.00 54.58 86 ASP B O 1
ATOM 3268 N N . PRO B 1 87 ? -114.295 -21.044 26.127 1.00 50.80 87 PRO B N 1
ATOM 3269 C CA . PRO B 1 87 ? -115.741 -20.782 26.317 1.00 50.47 87 PRO B CA 1
ATOM 3270 C C . PRO B 1 87 ? -116.099 -20.192 27.691 1.00 55.01 87 PRO B C 1
ATOM 3271 O O . PRO B 1 87 ? -117.095 -19.473 27.817 1.00 54.24 87 PRO B O 1
ATOM 3275 N N . ASN B 1 88 ? -115.243 -20.458 28.703 1.00 51.87 88 ASN B N 1
ATOM 3276 C CA . ASN B 1 88 ? -115.385 -19.995 30.083 1.00 51.53 88 ASN B CA 1
ATOM 3277 C C . ASN B 1 88 ? -114.857 -18.565 30.303 1.00 56.17 88 ASN B C 1
ATOM 3278 O O . ASN B 1 88 ? -114.839 -18.104 31.443 1.00 56.60 88 ASN B O 1
ATOM 3283 N N . MET B 1 89 ? -114.465 -17.853 29.223 1.00 52.26 89 MET B N 1
ATOM 3284 C CA . MET B 1 89 ? -113.904 -16.496 29.284 1.00 51.74 89 MET B CA 1
ATOM 3285 C C . MET B 1 89 ? -114.825 -15.444 29.879 1.00 58.01 89 MET B C 1
ATOM 3286 O O . MET B 1 89 ? -116.034 -15.460 29.624 1.00 57.37 89 MET B O 1
ATOM 3291 N N . ILE B 1 90 ? -114.228 -14.526 30.671 1.00 56.55 90 ILE B N 1
ATOM 3292 C CA . ILE B 1 90 ? -114.913 -13.419 31.343 1.00 57.27 90 ILE B CA 1
ATOM 3293 C C . ILE B 1 90 ? -115.230 -12.306 30.331 1.00 64.01 90 ILE B C 1
ATOM 3294 O O . ILE B 1 90 ? -114.319 -11.628 29.860 1.00 60.63 90 ILE B O 1
ATOM 3299 N N . ILE B 1 91 ? -116.534 -12.146 30.004 1.00 65.57 91 ILE B N 1
ATOM 3300 C CA . ILE B 1 91 ? -117.055 -11.141 29.072 1.00 67.24 91 ILE B CA 1
ATOM 3301 C C . ILE B 1 91 ? -118.096 -10.263 29.799 1.00 74.01 91 ILE B C 1
ATOM 3302 O O . ILE B 1 91 ? -119.057 -10.801 30.360 1.00 72.86 91 ILE B O 1
ATOM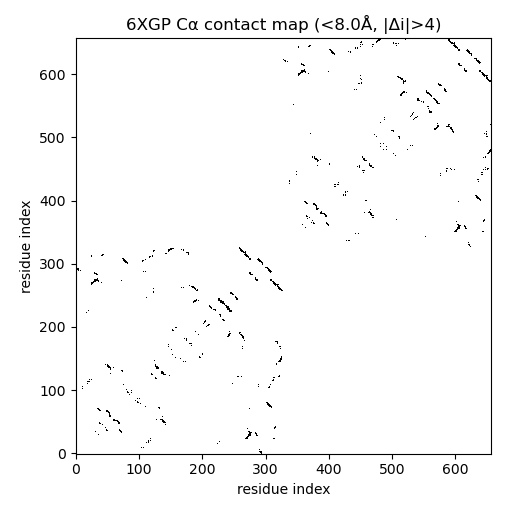 3307 N N . PRO B 1 92 ? -117.919 -8.915 29.777 1.00 73.32 92 PRO B N 1
ATOM 3308 C CA . PRO B 1 92 ? -118.857 -8.022 30.498 1.00 74.29 92 PRO B CA 1
ATOM 3309 C C . PRO B 1 92 ? -120.310 -7.904 30.001 1.00 80.43 92 PRO B C 1
ATOM 3310 O O . PRO B 1 92 ? -121.135 -7.355 30.743 1.00 80.67 92 PRO B O 1
ATOM 3314 N N . ARG B 1 93 ? -120.624 -8.374 28.761 1.00 76.81 93 ARG B N 1
ATOM 3315 C CA . ARG B 1 93 ? -121.950 -8.294 28.120 1.00 101.40 93 ARG B CA 1
ATOM 3316 C C . ARG B 1 93 ? -122.433 -6.857 27.945 1.00 121.92 93 ARG B C 1
ATOM 3317 O O . ARG B 1 93 ? -122.219 -6.260 26.892 1.00 77.96 93 ARG B O 1
ATOM 3319 N N . SER B 1 105 ? -126.257 -24.148 26.139 1.00 66.80 108 SER B N 1
ATOM 3320 C CA . SER B 1 105 ? -125.527 -22.897 26.339 1.00 66.36 108 SER B CA 1
ATOM 3321 C C . SER B 1 105 ? -124.004 -23.012 26.145 1.00 71.76 108 SER B C 1
ATOM 3322 O O . SER B 1 105 ? -123.360 -21.979 25.996 1.00 72.47 108 SER B O 1
ATOM 3325 N N . ILE B 1 106 ? -123.426 -24.238 26.114 1.00 68.20 109 ILE B N 1
ATOM 3326 C CA . ILE B 1 106 ? -121.973 -24.412 25.916 1.00 67.99 109 ILE B CA 1
ATOM 3327 C C . ILE B 1 106 ? -121.487 -23.955 24.527 1.00 69.78 109 ILE B C 1
ATOM 3328 O O . ILE B 1 106 ? -120.505 -23.214 24.436 1.00 69.59 109 ILE B O 1
ATOM 3333 N N . ALA B 1 107 ? -122.199 -24.377 23.464 1.00 63.70 110 ALA B N 1
ATOM 3334 C CA . ALA B 1 107 ? -121.905 -24.015 22.083 1.00 62.01 110 ALA B CA 1
ATOM 3335 C C . ALA B 1 107 ? -122.230 -22.540 21.848 1.00 63.98 110 ALA B C 1
ATOM 3336 O O . ALA B 1 107 ? -121.541 -21.877 21.073 1.00 64.12 110 ALA B O 1
ATOM 3338 N N . GLN B 1 108 ? -123.264 -22.032 22.552 1.00 58.60 111 GLN B N 1
ATOM 3339 C CA . GLN B 1 108 ? -123.769 -20.656 22.522 1.00 57.09 111 GLN B CA 1
ATOM 3340 C C . GLN B 1 108 ? -122.737 -19.721 23.135 1.00 57.58 111 GLN B C 1
ATOM 3341 O O . GLN B 1 108 ? -122.512 -18.636 22.595 1.00 56.62 111 GLN B O 1
ATOM 3347 N N . ARG B 1 109 ? -122.103 -20.171 24.259 1.00 52.23 112 ARG B N 1
ATOM 3348 C CA . ARG B 1 109 ? -121.048 -19.499 25.039 1.00 50.73 112 ARG B CA 1
ATOM 3349 C C . ARG B 1 109 ? -119.773 -19.322 24.209 1.00 50.98 112 ARG B C 1
ATOM 3350 O O . ARG B 1 109 ? -119.200 -18.234 24.226 1.00 50.58 112 ARG B O 1
ATOM 3358 N N . ARG B 1 110 ? -119.353 -20.388 23.476 1.00 44.63 113 ARG B N 1
ATOM 3359 C CA . ARG B 1 110 ? -118.200 -20.461 22.576 1.00 43.68 113 ARG B CA 1
ATOM 3360 C C . ARG B 1 110 ? -118.335 -19.381 21.480 1.00 47.42 113 ARG B C 1
ATOM 3361 O O . ARG B 1 110 ? -117.451 -18.535 21.365 1.00 47.21 113 ARG B O 1
ATOM 3369 N N . ASP B 1 111 ? -119.477 -19.358 20.744 1.00 44.09 114 ASP B N 1
ATOM 3370 C CA . ASP B 1 111 ? -119.790 -18.371 19.688 1.00 44.06 114 ASP B CA 1
ATOM 3371 C C . ASP B 1 111 ? -119.724 -16.917 20.171 1.00 49.83 114 ASP B C 1
ATOM 3372 O O . ASP B 1 111 ? -119.238 -16.048 19.445 1.00 51.10 114 ASP B O 1
ATOM 3377 N N . ARG B 1 112 ? -120.212 -16.666 21.396 1.00 45.33 115 ARG B N 1
ATOM 3378 C CA . ARG B 1 112 ? -120.210 -15.376 22.086 1.00 43.54 115 ARG B CA 1
ATOM 3379 C C . ARG B 1 112 ? -118.774 -14.923 22.356 1.00 44.94 115 ARG B C 1
ATOM 3380 O O . ARG B 1 112 ? -118.493 -13.732 22.270 1.00 44.82 115 ARG B O 1
ATOM 3388 N N . VAL B 1 113 ? -117.877 -15.869 22.712 1.00 39.91 116 VAL B N 1
ATOM 3389 C CA . VAL B 1 113 ? -116.451 -15.606 22.965 1.00 38.61 116 VAL B CA 1
ATOM 3390 C C . VAL B 1 113 ? -115.751 -15.283 21.638 1.00 43.31 116 VAL B C 1
ATOM 3391 O O . VAL B 1 113 ? -114.936 -14.351 21.597 1.00 43.67 116 VAL B O 1
ATOM 3395 N N . ILE B 1 114 ? -116.079 -16.058 20.555 1.00 38.39 117 ILE B N 1
ATOM 3396 C CA . ILE B 1 114 ? -115.529 -15.896 19.197 1.00 37.00 117 ILE B CA 1
ATOM 3397 C C . ILE B 1 114 ? -115.813 -14.485 18.681 1.00 40.29 117 ILE B C 1
ATOM 3398 O O . ILE B 1 114 ? -114.891 -13.825 18.203 1.00 40.89 117 ILE B O 1
ATOM 3403 N N . ALA B 1 115 ? -117.068 -14.016 18.827 1.00 36.13 118 ALA B N 1
ATOM 3404 C CA . ALA B 1 115 ? -117.552 -12.696 18.403 1.00 35.69 118 ALA B CA 1
ATOM 3405 C C . ALA B 1 115 ? -116.894 -11.526 19.196 1.00 39.69 118 ALA B C 1
ATOM 3406 O O . ALA B 1 115 ? -116.576 -10.485 18.606 1.00 40.60 118 ALA B O 1
ATOM 3408 N N . TYR B 1 116 ? -116.664 -11.712 20.509 1.00 35.10 119 TYR B N 1
ATOM 3409 C CA . TYR B 1 116 ? -115.995 -10.730 21.369 1.00 35.09 119 TYR B CA 1
ATOM 3410 C C . TYR B 1 116 ? -114.537 -10.613 20.929 1.00 37.95 119 TYR B C 1
ATOM 3411 O O . TYR B 1 116 ? -114.036 -9.499 20.748 1.00 39.14 119 TYR B O 1
ATOM 3420 N N . LEU B 1 117 ? -113.858 -11.768 20.774 1.00 31.84 120 LEU B N 1
ATOM 3421 C CA . LEU B 1 117 ? -112.468 -11.822 20.344 1.00 29.83 120 LEU B CA 1
ATOM 3422 C C . LEU B 1 117 ? -112.284 -11.226 18.934 1.00 31.45 120 LEU B C 1
ATOM 3423 O O . LEU B 1 117 ? -111.316 -10.484 18.731 1.00 31.57 120 LEU B O 1
ATOM 3428 N N . LEU B 1 118 ? -113.215 -11.492 17.982 1.00 25.26 121 LEU B N 1
ATOM 3429 C CA . LEU B 1 118 ? -113.108 -10.906 16.638 1.00 24.81 121 LEU B CA 1
ATOM 3430 C C . LEU B 1 118 ? -113.273 -9.393 16.690 1.00 34.09 121 LEU B C 1
ATOM 3431 O O . LEU B 1 118 ? -112.587 -8.693 15.955 1.00 34.87 121 LEU B O 1
ATOM 3436 N N . MET B 1 119 ? -114.173 -8.884 17.559 1.00 34.83 122 MET B N 1
ATOM 3437 C CA . MET B 1 119 ? -114.375 -7.448 17.797 1.00 36.86 122 MET B CA 1
ATOM 3438 C C . MET B 1 119 ? -113.079 -6.805 18.366 1.00 40.83 122 MET B C 1
ATOM 3439 O O . MET B 1 119 ? -112.680 -5.708 17.945 1.00 42.35 122 MET B O 1
ATOM 3444 N N . LYS B 1 120 ? -112.458 -7.487 19.338 1.00 35.45 123 LYS B N 1
ATOM 3445 C CA . LYS B 1 120 ? -111.192 -7.095 19.962 1.00 34.55 123 LYS B CA 1
ATOM 3446 C C . LYS B 1 120 ? -110.062 -7.056 18.927 1.00 37.73 123 LYS B C 1
ATOM 3447 O O . LYS B 1 120 ? -109.245 -6.145 18.959 1.00 37.60 123 LYS B O 1
ATOM 3453 N N . HIS B 1 121 ? -110.033 -8.038 18.013 1.00 33.05 124 HIS B N 1
ATOM 3454 C CA . HIS B 1 121 ? -109.047 -8.158 16.943 1.00 31.69 124 HIS B CA 1
ATOM 3455 C C . HIS B 1 121 ? -109.223 -7.021 15.923 1.00 31.37 124 HIS B C 1
ATOM 3456 O O . HIS B 1 121 ? -108.235 -6.410 15.510 1.00 28.23 124 HIS B O 1
ATOM 3463 N N . ARG B 1 122 ? -110.487 -6.719 15.553 1.00 27.77 125 ARG B N 1
ATOM 3464 C CA . ARG B 1 122 ? -110.823 -5.645 14.615 1.00 27.61 125 ARG B CA 1
ATOM 3465 C C . ARG B 1 122 ? -110.402 -4.276 15.180 1.00 31.61 125 ARG B C 1
ATOM 3466 O O . ARG B 1 122 ? -109.911 -3.422 14.433 1.00 30.91 125 ARG B O 1
ATOM 3474 N N . ALA B 1 123 ? -110.577 -4.105 16.509 1.00 28.23 126 ALA B N 1
ATOM 3475 C CA . ALA B 1 123 ? -110.205 -2.907 17.253 1.00 28.87 126 ALA B CA 1
ATOM 3476 C C . ALA B 1 123 ? -108.717 -2.741 17.260 1.00 38.21 126 ALA B C 1
ATOM 3477 O O . ALA B 1 123 ? -108.270 -1.623 17.031 1.00 40.32 126 ALA B O 1
ATOM 3479 N N . MET B 1 124 ? -107.944 -3.842 17.491 1.00 35.68 127 MET B N 1
ATOM 3480 C CA . MET B 1 124 ? -106.478 -3.836 17.518 1.00 35.82 127 MET B CA 1
ATOM 3481 C C . MET B 1 124 ? -105.900 -3.394 16.186 1.00 37.26 127 MET B C 1
ATOM 3482 O O . MET B 1 124 ? -104.967 -2.594 16.187 1.00 37.94 127 MET B O 1
ATOM 3487 N N . HIS B 1 125 ? -106.495 -3.835 15.053 1.00 30.02 128 HIS B N 1
ATOM 3488 C CA . HIS B 1 125 ? -106.057 -3.410 13.725 1.00 27.79 128 HIS B CA 1
ATOM 3489 C C . HIS B 1 125 ? -106.444 -1.942 13.498 1.00 31.56 128 HIS B C 1
ATOM 3490 O O . HIS B 1 125 ? -105.586 -1.146 13.120 1.00 30.72 128 HIS B O 1
ATOM 3497 N N . GLU B 1 126 ? -107.721 -1.584 13.778 1.00 27.46 129 GLU B N 1
ATOM 3498 C CA . GLU B 1 126 ? -108.201 -0.217 13.610 1.00 26.86 129 GLU B CA 1
ATOM 3499 C C . GLU B 1 126 ? -107.429 0.787 14.422 1.00 31.84 129 GLU B C 1
ATOM 3500 O O . GLU B 1 126 ? -107.062 1.843 13.893 1.00 32.01 129 GLU B O 1
ATOM 3506 N N . ASN B 1 127 ? -107.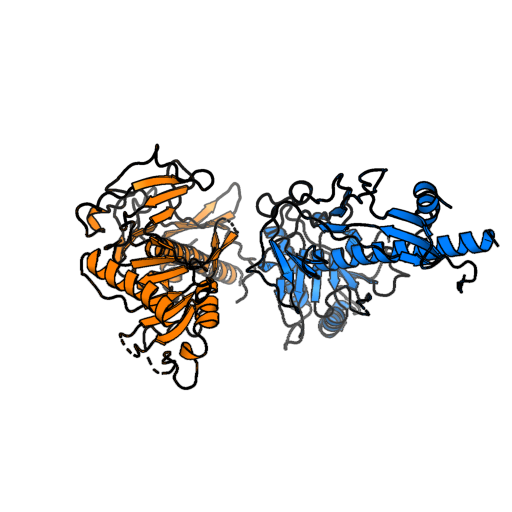102 0.423 15.678 1.00 27.87 130 ASN B N 1
ATOM 3507 C CA . ASN B 1 127 ? -106.341 1.265 16.598 1.00 26.00 130 ASN B CA 1
ATOM 3508 C C . ASN B 1 127 ? -104.909 1.431 16.181 1.00 30.13 130 ASN B C 1
ATOM 3509 O O . ASN B 1 127 ? -104.337 2.471 16.448 1.00 30.88 130 ASN B O 1
ATOM 3514 N N . THR B 1 128 ? -104.336 0.432 15.499 1.00 27.59 131 THR B N 1
ATOM 3515 C CA . THR B 1 128 ? -102.986 0.460 14.937 1.00 26.48 131 THR B CA 1
ATOM 3516 C C . THR B 1 128 ? -102.976 1.440 13.779 1.00 32.79 131 THR B C 1
ATOM 3517 O O . THR B 1 128 ? -102.002 2.171 13.649 1.00 34.61 131 THR B O 1
ATOM 3521 N N . TRP B 1 129 ? -104.065 1.497 12.972 1.00 28.68 132 TRP B N 1
ATOM 3522 C CA . TRP B 1 129 ? -104.178 2.395 11.823 1.00 28.51 132 TRP B CA 1
ATOM 3523 C C . TRP B 1 129 ? -104.196 3.822 12.300 1.00 32.88 132 TRP B C 1
ATOM 3524 O O . TRP B 1 129 ? -103.410 4.639 11.821 1.00 32.22 132 TRP B O 1
ATOM 3535 N N . GLU B 1 130 ? -105.025 4.081 13.325 1.00 29.89 133 GLU B N 1
ATOM 3536 C CA . GLU B 1 130 ? -105.187 5.368 13.986 1.00 29.14 133 GLU B CA 1
ATOM 3537 C C . GLU B 1 130 ? -103.860 5.898 14.523 1.00 35.77 133 GLU B C 1
ATOM 3538 O O . GLU B 1 130 ? -103.535 7.044 14.206 1.00 36.60 133 GLU B O 1
ATOM 3544 N N . TRP B 1 131 ? -103.083 5.085 15.301 1.00 31.97 134 TRP B N 1
ATOM 3545 C CA . TRP B 1 131 ? -101.787 5.541 15.801 1.00 32.09 134 TRP B CA 1
ATOM 3546 C C . TRP B 1 131 ? -100.763 5.793 14.713 1.00 33.90 134 TRP B C 1
ATOM 3547 O O . TRP B 1 131 ? -99.975 6.716 14.845 1.00 33.49 134 TRP B O 1
ATOM 3558 N N . MET B 1 132 ? -100.809 5.012 13.608 1.00 30.60 135 MET B N 1
ATOM 3559 C CA . MET B 1 132 ? -99.931 5.168 12.441 1.00 29.29 135 MET B CA 1
ATOM 3560 C C . MET B 1 132 ? -100.336 6.411 11.663 1.00 34.58 135 MET B C 1
ATOM 3561 O O . MET B 1 132 ? -99.467 7.137 11.188 1.00 35.25 135 MET B O 1
ATOM 3566 N N . ALA B 1 133 ? -101.646 6.666 11.532 1.00 31.31 136 ALA B N 1
ATOM 3567 C CA . ALA B 1 133 ? -102.178 7.850 10.852 1.00 30.64 136 ALA B CA 1
ATOM 3568 C C . ALA B 1 133 ? -101.772 9.119 11.633 1.00 33.60 136 ALA B C 1
ATOM 3569 O O . ALA B 1 133 ? -101.403 10.111 11.014 1.00 33.25 136 ALA B O 1
ATOM 3571 N N . ALA B 1 134 ? -101.772 9.034 12.993 1.00 29.96 137 ALA B N 1
ATOM 3572 C CA . ALA B 1 134 ? -101.423 10.075 13.970 1.00 28.92 137 ALA B CA 1
ATOM 3573 C C . ALA B 1 134 ? -99.978 10.503 13.838 1.00 31.97 137 ALA B C 1
ATOM 3574 O O . ALA B 1 134 ? -99.703 11.699 13.719 1.00 31.30 137 ALA B O 1
ATOM 3576 N N . GLN B 1 135 ? -99.058 9.516 13.863 1.00 28.17 138 GLN B N 1
ATOM 3577 C CA . GLN B 1 135 ? -97.613 9.681 13.725 1.00 27.85 138 GLN B CA 1
ATOM 3578 C C . GLN B 1 135 ? -97.262 10.242 12.352 1.00 32.64 138 GLN B C 1
ATOM 3579 O O . GLN B 1 135 ? -96.443 11.154 12.270 1.00 33.63 138 GLN B O 1
ATOM 3585 N N . ALA B 1 136 ? -97.886 9.708 11.279 1.00 28.67 139 ALA B N 1
ATOM 3586 C CA . ALA B 1 136 ? -97.626 10.146 9.913 1.00 27.75 139 ALA B CA 1
ATOM 3587 C C . ALA B 1 136 ? -98.004 11.615 9.731 1.00 31.14 139 ALA B C 1
ATOM 3588 O O . ALA B 1 136 ? -97.181 12.398 9.257 1.00 30.48 139 ALA B O 1
ATOM 3590 N N . ALA B 1 137 ? -99.208 12.005 10.188 1.00 28.08 140 ALA B N 1
ATOM 3591 C CA . ALA B 1 137 ? -99.700 13.393 10.123 1.00 27.64 140 ALA B CA 1
ATOM 3592 C C . ALA B 1 137 ? -98.862 14.364 10.987 1.00 33.79 140 ALA B C 1
ATOM 3593 O O . ALA B 1 137 ? -98.369 15.375 10.466 1.00 36.00 140 ALA B O 1
ATOM 3595 N N . GLN B 1 138 ? -98.664 14.031 12.286 1.00 27.98 141 GLN B N 1
ATOM 3596 C CA . GLN B 1 138 ? -97.881 14.871 13.197 1.00 26.62 141 GLN B CA 1
ATOM 3597 C C . GLN B 1 138 ? -96.420 15.066 12.802 1.00 29.62 141 GLN B C 1
ATOM 3598 O O . GLN B 1 138 ? -95.974 16.205 12.726 1.00 27.83 141 GLN B O 1
ATOM 3604 N N . TYR B 1 139 ? -95.675 13.955 12.570 1.00 26.73 142 TYR B N 1
ATOM 3605 C CA . TYR B 1 139 ? -94.235 13.992 12.333 1.00 26.25 142 TYR B CA 1
ATOM 3606 C C . TYR B 1 139 ? -93.699 13.918 10.924 1.00 31.36 142 TYR B C 1
ATOM 3607 O O . TYR B 1 139 ? -92.582 14.387 10.699 1.00 32.86 142 TYR B O 1
ATOM 3616 N N . GLY B 1 140 ? -94.447 13.324 10.003 1.00 27.96 143 GLY B N 1
ATOM 3617 C CA . GLY B 1 140 ? -94.001 13.145 8.626 1.00 28.04 143 GLY B CA 1
ATOM 3618 C C . GLY B 1 140 ? -93.156 11.899 8.508 1.00 34.53 143 GLY B C 1
ATOM 3619 O O . GLY B 1 140 ? -92.412 11.705 7.542 1.00 36.03 143 GLY B O 1
ATOM 3620 N N . TYR B 1 141 ? -93.263 11.065 9.527 1.00 31.16 144 TYR B N 1
ATOM 3621 C CA . TYR B 1 141 ? -92.588 9.798 9.663 1.00 31.39 144 TYR B CA 1
ATOM 3622 C C . TYR B 1 141 ? -93.354 8.986 10.656 1.00 35.79 144 TYR B C 1
ATOM 3623 O O . TYR B 1 141 ? -94.114 9.544 11.456 1.00 34.86 144 TYR B O 1
ATOM 3632 N N . VAL B 1 142 ? -93.141 7.673 10.627 1.00 32.60 145 VAL B N 1
ATOM 3633 C CA . VAL B 1 142 ? -93.813 6.755 11.534 1.00 32.45 145 VAL B CA 1
ATOM 3634 C C . VAL B 1 142 ? -92.850 5.632 11.953 1.00 36.79 145 VAL B C 1
ATOM 3635 O O . VAL B 1 142 ? -92.033 5.170 11.159 1.00 34.25 145 VAL B O 1
ATOM 3639 N N . ASP B 1 143 ? -92.893 5.282 13.230 1.00 36.39 146 ASP B N 1
ATOM 3640 C CA . ASP B 1 143 ? -92.095 4.207 13.805 1.00 37.20 146 ASP B CA 1
ATOM 3641 C C . ASP B 1 143 ? -92.955 2.950 13.863 1.00 41.54 146 ASP B C 1
ATOM 3642 O O . ASP B 1 143 ? -94.010 2.937 14.497 1.00 41.62 146 ASP B O 1
ATOM 3647 N N . VAL B 1 144 ? -92.536 1.933 13.106 1.00 38.23 147 VAL B N 1
ATOM 3648 C CA . VAL B 1 144 ? -93.229 0.644 12.931 1.00 37.61 147 VAL B CA 1
ATOM 3649 C C . VAL B 1 144 ? -92.276 -0.541 13.184 1.00 39.88 147 VAL B C 1
ATOM 3650 O O . VAL B 1 144 ? -91.072 -0.356 13.335 1.00 38.56 147 VAL B O 1
ATOM 3654 N N . GLN B 1 145 ? -92.822 -1.746 13.162 1.00 36.78 148 GLN B N 1
ATOM 3655 C CA . GLN B 1 145 ? -92.082 -2.993 13.291 1.00 37.58 148 GLN B CA 1
ATOM 3656 C C . GLN B 1 145 ? -91.334 -3.262 11.970 1.00 44.02 148 GLN B C 1
ATOM 3657 O O . GLN B 1 145 ? -91.892 -3.069 10.875 1.00 45.03 148 GLN B O 1
ATOM 3663 N N . GLY B 1 146 ? -90.076 -3.672 12.089 1.00 40.65 149 GLY B N 1
ATOM 3664 C CA . GLY B 1 146 ? -89.227 -3.958 10.940 1.00 40.85 149 GLY B CA 1
ATOM 3665 C C . GLY B 1 146 ? -89.209 -5.427 10.585 1.00 46.05 149 GLY B C 1
ATOM 3666 O O . GLY B 1 146 ? -89.893 -6.234 11.219 1.00 45.29 149 GLY B O 1
ATOM 3667 N N . GLN B 1 147 ? -88.432 -5.774 9.548 1.00 44.04 150 GLN B N 1
ATOM 3668 C CA . GLN B 1 147 ? -88.296 -7.149 9.068 1.00 43.92 150 GLN B CA 1
ATOM 3669 C C . GLN B 1 147 ? -87.093 -7.835 9.700 1.00 50.20 150 GLN B C 1
ATOM 3670 O O . GLN B 1 147 ? -87.176 -9.021 10.023 1.00 51.28 150 GLN B O 1
ATOM 3676 N N . ASP B 1 148 ? -85.984 -7.100 9.881 1.00 47.39 151 ASP B N 1
ATOM 3677 C CA . ASP B 1 148 ? -84.779 -7.615 10.537 1.00 48.28 151 ASP B CA 1
ATOM 3678 C C . ASP B 1 148 ? -84.563 -6.948 11.916 1.00 52.68 151 ASP B C 1
ATOM 3679 O O . ASP B 1 148 ? -83.892 -7.528 12.772 1.00 51.62 151 ASP B O 1
ATOM 3684 N N . TYR B 1 149 ? -85.154 -5.744 12.122 1.00 49.93 152 TYR B N 1
ATOM 3685 C CA . TYR B 1 149 ? -85.084 -4.963 13.360 1.00 49.91 152 TYR B CA 1
ATOM 3686 C C . TYR B 1 149 ? -86.440 -4.914 14.033 1.00 51.30 152 TYR B C 1
ATOM 3687 O O . TYR B 1 149 ? -87.432 -4.877 13.323 1.00 51.28 152 TYR B O 1
ATOM 3696 N N . PRO B 1 150 ? -86.539 -4.885 15.383 1.00 47.16 153 PRO B N 1
ATOM 3697 C CA . PRO B 1 150 ? -87.877 -4.842 16.025 1.00 46.00 153 PRO B CA 1
ATOM 3698 C C . PRO B 1 150 ? -88.675 -3.569 15.724 1.00 47.65 153 PRO B C 1
ATOM 3699 O O . PRO B 1 150 ? -89.910 -3.579 15.739 1.00 47.22 153 PRO B O 1
ATOM 3703 N N . LEU B 1 151 ? -87.957 -2.465 15.466 1.00 41.90 154 LEU B N 1
ATOM 3704 C CA . LEU B 1 151 ? -88.563 -1.190 15.153 1.00 40.12 154 LEU B CA 1
ATOM 3705 C C . LEU B 1 151 ? -87.721 -0.407 14.176 1.00 40.34 154 LEU B C 1
ATOM 3706 O O . LEU B 1 151 ? -86.513 -0.273 14.378 1.00 40.07 154 LEU B O 1
ATOM 3711 N N . VAL B 1 152 ? -88.380 0.113 13.119 1.00 34.84 155 VAL B N 1
ATOM 3712 C CA . VAL B 1 152 ? -87.802 0.955 12.067 1.00 33.95 155 VAL B CA 1
ATOM 3713 C C . VAL B 1 152 ? -88.638 2.231 11.889 1.00 38.35 155 VAL B C 1
ATOM 3714 O O . VAL B 1 152 ? -89.841 2.228 12.159 1.00 36.85 155 VAL B O 1
ATOM 3718 N N . ARG B 1 153 ? -87.988 3.321 11.450 1.00 36.06 156 ARG B N 1
ATOM 3719 C CA . ARG B 1 153 ? -88.648 4.581 11.151 1.00 36.03 156 ARG B CA 1
ATOM 3720 C C . ARG B 1 153 ? -88.761 4.723 9.629 1.00 43.48 156 ARG B C 1
ATOM 3721 O O . ARG B 1 153 ? -87.758 4.588 8.918 1.00 44.16 156 ARG B O 1
ATOM 3729 N N . VAL B 1 154 ? -89.989 5.000 9.147 1.00 40.77 157 VAL B N 1
ATOM 3730 C CA . VAL B 1 154 ? -90.311 5.250 7.746 1.00 40.63 157 VAL B CA 1
ATOM 3731 C C . VAL B 1 154 ? -90.488 6.784 7.679 1.00 45.51 157 VAL B C 1
ATOM 3732 O O . VAL B 1 154 ? -91.514 7.287 8.155 1.00 46.03 157 VAL B O 1
ATOM 3736 N N . ASP B 1 155 ? -89.470 7.524 7.176 1.00 40.56 158 ASP B N 1
ATOM 3737 C CA . ASP B 1 155 ? -89.532 8.997 7.077 1.00 39.58 158 ASP B CA 1
ATOM 3738 C C . ASP B 1 155 ? -90.100 9.378 5.713 1.00 44.01 158 ASP B C 1
ATOM 3739 O O . ASP B 1 155 ? -89.464 9.067 4.702 1.00 45.24 158 ASP B O 1
ATOM 3744 N N . PHE B 1 156 ? -91.286 10.033 5.664 1.00 39.27 159 PHE B N 1
ATOM 3745 C CA . PHE B 1 156 ? -91.908 10.392 4.379 1.00 39.42 159 PHE B CA 1
ATOM 3746 C C . PHE B 1 156 ? -91.353 11.665 3.687 1.00 43.28 159 PHE B C 1
ATOM 3747 O O . PHE B 1 156 ? -91.854 12.074 2.628 1.00 41.67 159 PHE B O 1
ATOM 3755 N N . GLY B 1 157 ? -90.330 12.263 4.308 1.00 40.45 160 GLY B N 1
ATOM 3756 C CA . GLY B 1 157 ? -89.628 13.441 3.818 1.00 40.17 160 GLY B CA 1
ATOM 3757 C C . GLY B 1 157 ? -90.428 14.725 3.789 1.00 44.82 160 GLY B C 1
ATOM 3758 O O . GLY B 1 157 ? -90.442 15.429 2.774 1.00 45.17 160 GLY B O 1
ATOM 3759 N N . ARG B 1 158 ? -91.077 15.066 4.911 1.00 40.77 161 ARG B N 1
ATOM 3760 C CA . ARG B 1 158 ? -91.813 16.319 5.007 1.00 39.97 161 ARG B CA 1
ATOM 3761 C C . ARG B 1 158 ? -90.763 17.428 5.161 1.00 43.64 161 ARG B C 1
ATOM 3762 O O . ARG B 1 158 ? -89.745 17.204 5.828 1.00 43.45 161 ARG B O 1
ATOM 3770 N N . ASP B 1 159 ? -90.975 18.589 4.509 1.00 39.95 162 ASP B N 1
ATOM 3771 C CA . ASP B 1 159 ? -90.048 19.725 4.593 1.00 40.07 162 ASP B CA 1
ATOM 3772 C C . ASP B 1 159 ? -89.727 20.029 6.064 1.00 44.44 162 ASP B C 1
ATOM 3773 O O . ASP B 1 159 ? -90.646 20.073 6.895 1.00 43.79 162 ASP B O 1
ATOM 3778 N N . ALA B 1 160 ? -88.417 20.134 6.389 1.00 41.25 163 ALA B N 1
ATOM 3779 C CA . ALA B 1 160 ? -87.894 20.388 7.738 1.00 40.53 163 ALA B CA 1
ATOM 3780 C C . ALA B 1 160 ? -88.405 21.705 8.358 1.00 45.50 163 ALA B C 1
ATOM 3781 O O . ALA B 1 160 ? -88.370 21.849 9.592 1.00 46.66 163 ALA B O 1
ATOM 3783 N N . ALA B 1 161 ? -88.896 22.657 7.508 1.00 39.25 164 ALA B N 1
ATOM 3784 C CA . ALA B 1 161 ? -89.455 23.936 7.959 1.00 37.72 164 ALA B CA 1
ATOM 3785 C C . ALA B 1 161 ? -90.852 23.721 8.565 1.00 40.61 164 ALA B C 1
ATOM 3786 O O . ALA B 1 161 ? -91.352 24.605 9.264 1.00 41.21 164 ALA B O 1
ATOM 3788 N N . LEU B 1 162 ? -91.471 22.540 8.303 1.00 34.63 165 LEU B N 1
ATOM 3789 C CA . LEU B 1 162 ? -92.795 22.179 8.796 1.00 33.02 165 LEU B CA 1
ATOM 3790 C C . LEU B 1 162 ? -92.794 21.501 10.172 1.00 35.34 165 LEU B C 1
ATOM 3791 O O . LEU B 1 162 ? -93.850 21.112 10.685 1.00 34.95 165 LEU B O 1
ATOM 3796 N N . THR B 1 163 ? -91.614 21.460 10.810 1.00 30.43 166 THR B N 1
ATOM 3797 C CA . THR B 1 163 ? -91.408 20.966 12.172 1.00 29.93 166 THR B CA 1
ATOM 3798 C C . THR B 1 163 ? -90.773 22.118 12.947 1.00 32.62 166 THR B C 1
ATOM 3799 O O . THR B 1 163 ? -89.558 22.355 12.881 1.00 31.62 166 THR B O 1
ATOM 3803 N N . MET B 1 164 ? -91.638 22.875 13.626 1.00 28.20 167 MET B N 1
ATOM 3804 C CA . MET B 1 164 ? -91.294 24.090 14.344 1.00 26.95 167 MET B CA 1
ATOM 3805 C C . MET B 1 164 ? -91.256 23.934 15.848 1.00 33.76 167 MET B C 1
ATOM 3806 O O . MET B 1 164 ? -91.705 22.934 16.405 1.00 35.99 167 MET B O 1
ATOM 3811 N N . THR B 1 165 ? -90.686 24.938 16.500 1.00 30.76 168 THR B N 1
ATOM 3812 C CA . THR B 1 165 ? -90.492 25.063 17.931 1.00 29.58 168 THR B CA 1
ATOM 3813 C C . THR B 1 165 ? -90.644 26.528 18.239 1.00 32.34 168 THR B C 1
ATOM 3814 O O . THR B 1 165 ? -90.144 27.375 17.501 1.00 30.50 168 THR B O 1
ATOM 3818 N N . THR B 1 166 ? -91.383 26.812 19.319 1.00 29.95 169 THR B N 1
ATOM 3819 C CA . THR B 1 166 ? -91.635 28.123 19.918 1.00 28.32 169 THR B CA 1
ATOM 3820 C C . THR B 1 166 ? -91.839 27.930 21.419 1.00 29.63 169 THR B C 1
ATOM 3821 O O . THR B 1 166 ? -91.920 26.784 21.882 1.00 27.45 169 THR B O 1
ATOM 3825 N N . ASP B 1 167 ? -91.926 29.039 22.181 1.00 26.30 170 ASP B N 1
ATOM 3826 C CA . ASP B 1 167 ? -92.145 28.947 23.626 1.00 25.61 170 ASP B CA 1
ATOM 3827 C C . ASP B 1 167 ? -93.306 29.818 24.115 1.00 29.04 170 ASP B C 1
ATOM 3828 O O . ASP B 1 167 ? -93.113 30.980 24.498 1.00 29.22 170 ASP B O 1
ATOM 3833 N N . TRP B 1 168 ? -94.507 29.220 24.152 1.00 23.44 171 TRP B N 1
ATOM 3834 C CA . TRP B 1 168 ? -95.723 29.888 24.611 1.00 22.97 171 TRP B CA 1
ATOM 3835 C C . TRP B 1 168 ? -95.711 30.218 26.107 1.00 27.06 171 TRP B C 1
ATOM 3836 O O . TRP B 1 168 ? -96.569 30.965 26.579 1.00 28.24 171 TRP B O 1
ATOM 3847 N N . THR B 1 169 ? -94.698 29.728 26.830 1.00 23.36 172 THR B N 1
ATOM 3848 C CA . THR B 1 169 ? -94.516 30.010 28.260 1.00 22.86 172 THR B CA 1
ATOM 3849 C C . THR B 1 169 ? -93.560 31.197 28.525 1.00 24.29 172 THR B C 1
ATOM 3850 O O . THR B 1 169 ? -93.313 31.505 29.689 1.00 22.72 172 THR B O 1
ATOM 3854 N N . ALA B 1 170 ? -93.002 31.833 27.462 1.00 19.71 173 ALA B N 1
ATOM 3855 C CA . ALA B 1 170 ? -92.061 32.956 27.600 1.00 18.85 173 ALA B CA 1
ATOM 3856 C C . ALA B 1 170 ? -92.771 34.242 28.010 1.00 25.52 173 ALA B C 1
ATOM 3857 O O . ALA B 1 170 ? -93.981 34.358 27.804 1.00 27.64 173 ALA B O 1
ATOM 3859 N N . ALA B 1 171 ? -92.022 35.202 28.606 1.00 19.34 174 ALA B N 1
ATOM 3860 C CA . ALA B 1 171 ? -92.527 36.479 29.079 1.00 17.01 174 ALA B CA 1
ATOM 3861 C C . ALA B 1 171 ? -93.087 37.355 27.956 1.00 23.90 174 ALA B C 1
ATOM 3862 O O . ALA B 1 171 ? -92.450 37.507 26.899 1.00 24.03 174 ALA B O 1
ATOM 3864 N N . GLY B 1 172 ? -94.271 37.934 28.226 1.00 19.71 175 GLY B N 1
ATOM 3865 C CA . GLY B 1 172 ? -94.991 38.846 27.356 1.00 18.36 175 GLY B CA 1
ATOM 3866 C C . GLY B 1 172 ? -95.649 38.258 26.132 1.00 25.02 175 GLY B C 1
ATOM 3867 O O . GLY B 1 172 ? -96.079 39.024 25.261 1.00 28.83 175 GLY B O 1
ATOM 3868 N N . VAL B 1 173 ? -95.723 36.915 26.029 1.00 19.23 176 VAL B N 1
ATOM 3869 C CA . VAL B 1 173 ? -96.377 36.227 24.907 1.00 18.77 176 VAL B CA 1
ATOM 3870 C C . VAL B 1 173 ? -97.898 36.550 25.017 1.00 27.97 176 VAL B C 1
ATOM 3871 O O . VAL B 1 173 ? -98.459 36.596 26.131 1.00 27.49 176 VAL B O 1
ATOM 3875 N N . THR B 1 174 ? -98.534 36.837 23.853 1.00 24.68 177 THR B N 1
ATOM 3876 C CA . THR B 1 174 ? -99.944 37.204 23.753 1.00 22.12 177 THR B CA 1
ATOM 3877 C C . THR B 1 174 ? -100.650 36.243 22.815 1.00 25.07 177 THR B C 1
ATOM 3878 O O . THR B 1 174 ? -99.981 35.483 22.121 1.00 25.48 177 THR B O 1
ATOM 3882 N N . LEU B 1 175 ? -101.996 36.306 22.754 1.00 20.77 178 LEU B N 1
ATOM 3883 C CA . LEU B 1 175 ? -102.835 35.497 21.866 1.00 19.35 178 LEU B CA 1
ATOM 3884 C C . LEU B 1 175 ? -102.539 35.811 20.414 1.00 24.97 178 LEU B C 1
ATOM 3885 O O . LEU B 1 175 ? -102.423 34.900 19.615 1.00 25.94 178 LEU B O 1
ATOM 3890 N N . MET B 1 176 ? -102.335 37.077 20.083 1.00 24.66 179 MET B N 1
ATOM 3891 C CA . MET B 1 176 ? -101.990 37.516 18.730 1.00 25.80 179 MET B CA 1
ATOM 3892 C C . MET B 1 176 ? -100.667 36.903 18.239 1.00 29.90 179 MET B C 1
ATOM 3893 O O . MET B 1 176 ? -100.525 36.641 17.039 1.00 30.97 179 MET B O 1
ATOM 3898 N N . ASP B 1 177 ? -99.728 36.657 19.173 1.00 26.16 180 ASP B N 1
ATOM 3899 C CA . ASP B 1 177 ? -98.423 36.028 18.943 1.00 26.10 180 ASP B CA 1
ATOM 3900 C C . ASP B 1 177 ? -98.587 34.542 18.700 1.00 29.52 180 ASP B C 1
ATOM 3901 O O . ASP B 1 177 ? -97.886 33.989 17.848 1.00 29.70 180 ASP B O 1
ATOM 3906 N N . MET B 1 178 ? -99.488 33.885 19.476 1.00 24.31 181 MET B N 1
ATOM 3907 C CA . MET B 1 178 ? -99.770 32.452 19.379 1.00 22.73 181 MET B CA 1
ATOM 3908 C C . MET B 1 178 ? -100.455 32.099 18.053 1.00 26.38 181 MET B C 1
ATOM 3909 O O . MET B 1 178 ? -100.101 31.098 17.420 1.00 26.31 181 MET B O 1
ATOM 3914 N N . ILE B 1 179 ? -101.406 32.939 17.623 1.00 22.08 182 ILE B N 1
ATOM 3915 C CA . ILE B 1 179 ? -102.149 32.772 16.372 1.00 21.16 182 ILE B CA 1
ATOM 3916 C C . ILE B 1 179 ? -101.197 32.990 15.212 1.00 25.93 182 ILE B C 1
ATOM 3917 O O . ILE B 1 179 ? -101.292 32.292 14.212 1.00 26.95 182 ILE B O 1
ATOM 3922 N N . ALA B 1 180 ? -100.251 33.925 15.354 1.00 23.46 183 ALA B N 1
ATOM 3923 C CA . ALA B 1 180 ? -99.243 34.193 14.328 1.00 23.19 183 ALA B CA 1
ATOM 3924 C C . ALA B 1 180 ? -98.299 33.015 14.127 1.00 27.96 183 ALA B C 1
ATOM 3925 O O . ALA B 1 180 ? -97.864 32.792 13.004 1.00 30.92 183 ALA B O 1
ATOM 3927 N N . ASP B 1 181 ? -97.997 32.248 15.192 1.00 23.75 184 ASP B N 1
ATOM 3928 C CA . ASP B 1 181 ? -97.167 31.030 15.122 1.00 22.75 184 ASP B CA 1
ATOM 3929 C C . ASP B 1 181 ? -97.905 29.977 14.291 1.00 27.98 184 ASP B C 1
ATOM 3930 O O . ASP B 1 181 ? -97.331 29.382 13.374 1.00 26.60 184 ASP B O 1
ATOM 3935 N N . LEU B 1 182 ? -99.212 29.806 14.590 1.00 25.89 185 LEU B N 1
ATOM 3936 C CA . LEU B 1 182 ? -100.119 28.901 13.885 1.00 24.71 185 LEU B CA 1
ATOM 3937 C C . LEU B 1 182 ? -100.216 29.302 12.421 1.00 27.86 185 LEU B C 1
ATOM 3938 O O . LEU B 1 182 ? -99.891 28.484 11.570 1.00 27.39 185 LEU B O 1
ATOM 3943 N N . ARG B 1 183 ? -100.492 30.598 12.140 1.00 24.79 186 ARG B N 1
ATOM 3944 C CA . ARG B 1 183 ? -100.609 31.172 10.797 1.00 24.82 186 ARG B CA 1
ATOM 3945 C C . ARG B 1 183 ? -99.337 31.024 9.929 1.00 29.55 186 ARG B C 1
ATOM 3946 O O . ARG B 1 183 ? -99.444 30.818 8.716 1.00 26.90 186 ARG B O 1
ATOM 3954 N N . ASP B 1 184 ? -98.147 31.095 10.548 1.00 29.39 187 ASP B N 1
ATOM 3955 C CA . ASP B 1 184 ? -96.858 30.887 9.868 1.00 30.41 187 ASP B CA 1
ATOM 3956 C C . ASP B 1 184 ? -96.820 29.472 9.275 1.00 33.48 187 ASP B C 1
ATOM 3957 O O . ASP B 1 184 ? -96.437 29.318 8.124 1.00 33.13 187 ASP B O 1
ATOM 3962 N N . GLY B 1 185 ? -97.253 28.470 10.046 1.00 30.08 188 GLY B N 1
ATOM 3963 C CA . GLY B 1 185 ? -97.339 27.085 9.603 1.00 30.69 188 GLY B CA 1
ATOM 3964 C C . GLY B 1 185 ? -98.343 26.906 8.478 1.00 38.71 188 GLY B C 1
ATOM 3965 O O . GLY B 1 185 ? -98.051 26.251 7.472 1.00 39.22 188 GLY B O 1
ATOM 3966 N N . GLN B 1 186 ? -99.527 27.518 8.628 1.00 37.26 189 GLN B N 1
ATOM 3967 C CA . GLN B 1 186 ? -100.597 27.533 7.627 1.00 37.95 189 GLN B CA 1
ATOM 3968 C C . GLN B 1 186 ? -100.050 28.050 6.282 1.00 44.35 189 GLN B C 1
ATOM 3969 O O . GLN B 1 186 ? -100.324 27.461 5.238 1.00 45.11 189 GLN B O 1
ATOM 3975 N N . ARG B 1 187 ? -99.216 29.102 6.339 1.00 42.71 190 ARG B N 1
ATOM 3976 C CA . ARG B 1 187 ? -98.601 29.780 5.192 1.00 42.72 190 ARG B CA 1
ATOM 3977 C C . ARG B 1 187 ? -97.409 29.021 4.623 1.00 43.70 190 ARG B C 1
ATOM 3978 O O . ARG B 1 187 ? -97.296 28.935 3.406 1.00 44.09 190 ARG B O 1
ATOM 3986 N N . LEU B 1 188 ? -96.577 28.397 5.487 1.00 37.55 191 LEU B N 1
ATOM 3987 C CA . LEU B 1 188 ? -95.458 27.544 5.057 1.00 36.17 191 LEU B CA 1
ATOM 3988 C C . LEU B 1 188 ? -95.996 26.295 4.377 1.00 40.61 191 LEU B C 1
ATOM 3989 O O . LEU B 1 188 ? -95.337 25.780 3.483 1.00 41.04 191 LEU B O 1
ATOM 3994 N N . VAL B 1 189 ? -97.174 25.785 4.812 1.00 37.43 192 VAL B N 1
ATOM 3995 C CA . VAL B 1 189 ? -97.822 24.616 4.200 1.00 37.19 192 VAL B CA 1
ATOM 3996 C C . VAL B 1 189 ? -98.280 25.035 2.795 1.00 40.95 192 VAL B C 1
ATOM 3997 O O . VAL B 1 189 ? -97.962 24.346 1.835 1.00 39.93 192 VAL B O 1
ATOM 4001 N N . SER B 1 190 ? -98.925 26.209 2.663 1.00 38.12 193 SER B N 1
ATOM 4002 C CA . SER B 1 190 ? -99.345 26.738 1.356 1.00 37.61 193 SER B CA 1
ATOM 4003 C C . SER B 1 190 ? -98.155 26.806 0.353 1.00 41.77 193 SER B C 1
ATOM 4004 O O . SER B 1 190 ? -98.285 26.370 -0.795 1.00 42.00 193 SER B O 1
ATOM 4007 N N . ASP B 1 191 ? -96.978 27.245 0.835 1.00 38.26 194 ASP B N 1
ATOM 4008 C CA . ASP B 1 191 ? -95.737 27.375 0.069 1.00 38.27 194 ASP B CA 1
ATOM 4009 C C . ASP B 1 191 ? -95.089 26.044 -0.304 1.00 42.78 194 ASP B C 1
ATOM 4010 O O . ASP B 1 191 ? -94.568 25.903 -1.417 1.00 41.53 194 ASP B O 1
ATOM 4015 N N . LYS B 1 192 ? -95.043 25.106 0.661 1.00 41.47 195 LYS B N 1
ATOM 4016 C CA . LYS B 1 192 ? -94.358 23.810 0.532 1.00 40.91 195 LYS B CA 1
ATOM 4017 C C . LYS B 1 192 ? -95.204 22.634 0.030 1.00 42.90 195 LYS B C 1
ATOM 4018 O O . LYS B 1 192 ? -94.628 21.664 -0.458 1.00 44.06 195 LYS B O 1
ATOM 4024 N N . SER B 1 193 ? -96.546 22.705 0.142 1.00 37.92 196 SER B N 1
ATOM 4025 C CA . SER B 1 193 ? -97.426 21.616 -0.297 1.00 38.10 196 SER B CA 1
ATOM 4026 C C . SER B 1 193 ? -97.672 21.662 -1.790 1.00 45.10 196 SER B C 1
ATOM 4027 O O . SER B 1 193 ? -97.560 22.729 -2.391 1.00 44.96 196 SER B O 1
ATOM 4030 N N . MET B 1 194 ? -98.046 20.505 -2.379 1.00 43.17 197 MET B N 1
ATOM 4031 C CA . MET B 1 194 ? -98.344 20.367 -3.802 1.00 43.42 197 MET B CA 1
ATOM 4032 C C . MET B 1 194 ? -99.486 21.290 -4.210 1.00 43.98 197 MET B C 1
ATOM 4033 O O . MET B 1 194 ? -99.286 22.170 -5.053 1.00 43.35 197 MET B O 1
ATOM 4038 N N . SER B 1 195 ? -100.658 21.125 -3.571 1.00 37.73 198 SER B N 1
ATOM 4039 C CA . SER B 1 195 ? -101.881 21.893 -3.835 1.00 35.96 198 SER B CA 1
ATOM 4040 C C . SER B 1 195 ? -101.823 23.356 -3.416 1.00 39.00 198 SER B C 1
ATOM 4041 O O . SER B 1 195 ? -102.368 24.195 -4.112 1.00 39.05 198 SER B O 1
ATOM 4044 N N . GLY B 1 196 ? -101.201 23.646 -2.281 1.00 36.29 199 GLY B N 1
ATOM 4045 C CA . GLY B 1 196 ? -101.144 24.996 -1.728 1.00 36.66 199 GLY B CA 1
ATOM 4046 C C . GLY B 1 196 ? -102.379 25.333 -0.910 1.00 40.82 199 GLY B C 1
ATOM 4047 O O . GLY B 1 196 ? -102.751 26.500 -0.789 1.00 40.92 199 GLY B O 1
ATOM 4048 N N . THR B 1 197 ? -103.021 24.298 -0.341 1.00 38.38 200 THR B N 1
ATOM 4049 C CA . THR B 1 197 ? -104.244 24.361 0.473 1.00 38.26 200 THR B CA 1
ATOM 4050 C C . THR B 1 197 ? -104.025 25.176 1.740 1.00 42.29 200 THR B C 1
ATOM 4051 O O . THR B 1 197 ? -102.972 25.093 2.379 1.00 42.64 200 THR B O 1
ATOM 4055 N N . VAL B 1 198 ? -105.041 25.945 2.104 1.00 37.67 201 VAL B N 1
ATOM 4056 C CA . VAL B 1 198 ? -105.030 26.754 3.305 1.00 36.96 201 VAL B CA 1
ATOM 4057 C C . VAL B 1 198 ? -105.594 25.889 4.438 1.00 37.15 201 VAL B C 1
ATOM 4058 O O . VAL B 1 198 ? -106.733 25.405 4.347 1.00 37.34 201 VAL B O 1
ATOM 4062 N N . ILE B 1 199 ? -104.771 25.661 5.483 1.00 29.96 202 ILE B N 1
ATOM 4063 C CA . ILE B 1 199 ? -105.146 24.872 6.663 1.00 27.04 202 ILE B CA 1
ATOM 4064 C C . ILE B 1 199 ? -106.221 25.618 7.439 1.00 31.87 202 ILE B C 1
ATOM 4065 O O . ILE B 1 199 ? -106.105 26.818 7.690 1.00 31.31 202 ILE B O 1
ATOM 4070 N N . ARG B 1 200 ? -107.262 24.895 7.819 1.00 31.02 203 ARG B N 1
ATOM 4071 C CA . ARG B 1 200 ? -108.349 25.440 8.628 1.00 31.74 203 ARG B CA 1
ATOM 4072 C C . ARG B 1 200 ? -108.590 24.621 9.922 1.00 36.51 203 ARG B C 1
ATOM 4073 O O . ARG B 1 200 ? -109.413 25.038 10.746 1.00 37.12 203 ARG B O 1
ATOM 4081 N N . ASP B 1 201 ? -107.849 23.484 10.119 1.00 31.94 204 ASP B N 1
ATOM 4082 C CA . ASP B 1 201 ? -107.940 22.600 11.304 1.00 31.25 204 ASP B CA 1
ATOM 4083 C C . ASP B 1 201 ? -106.634 22.625 12.105 1.00 33.01 204 ASP B C 1
ATOM 4084 O O . ASP B 1 201 ? -105.559 22.500 11.519 1.00 31.02 204 ASP B O 1
ATOM 4089 N N . TYR B 1 202 ? -106.739 22.805 13.438 1.00 29.38 205 TYR B N 1
ATOM 4090 C CA . TYR B 1 202 ? -105.596 22.905 14.339 1.00 29.51 205 TYR B CA 1
ATOM 4091 C C . TYR B 1 202 ? -105.828 22.021 15.545 1.00 33.28 205 TYR B C 1
ATOM 4092 O O . TYR B 1 202 ? -106.569 22.393 16.467 1.00 33.26 205 TYR B O 1
ATOM 4101 N N . VAL B 1 203 ? -105.212 20.835 15.523 1.00 28.08 206 VAL B N 1
ATOM 4102 C CA . VAL B 1 203 ? -105.344 19.851 16.587 1.00 27.40 206 VAL B CA 1
ATOM 4103 C C . VAL B 1 203 ? -104.301 20.176 17.648 1.00 31.56 206 VAL B C 1
ATOM 4104 O O . VAL B 1 203 ? -103.095 20.061 17.391 1.00 31.14 206 VAL B O 1
ATOM 4108 N N . PHE B 1 204 ? -104.776 20.610 18.830 1.00 26.15 207 PHE B N 1
ATOM 4109 C CA . PHE B 1 204 ? -103.937 20.931 19.979 1.00 24.19 207 PHE B CA 1
ATOM 4110 C C . PHE B 1 204 ? -103.827 19.701 20.887 1.00 30.03 207 PHE B C 1
ATOM 4111 O O . PHE B 1 204 ? -104.813 19.001 21.122 1.00 30.31 207 PHE B O 1
ATOM 4119 N N . GLY B 1 205 ? -102.657 19.495 21.458 1.00 27.09 208 GLY B N 1
ATOM 4120 C CA . GLY B 1 205 ? -102.494 18.523 22.522 1.00 26.98 208 GLY B CA 1
ATOM 4121 C C . GLY B 1 205 ? -103.021 19.224 23.770 1.00 32.39 208 GLY B C 1
ATOM 4122 O O . GLY B 1 205 ? -103.154 20.450 23.770 1.00 31.68 208 GLY B O 1
ATOM 4123 N N . GLY B 1 206 ? -103.339 18.468 24.816 1.00 30.11 209 GLY B N 1
ATOM 4124 C CA . GLY B 1 206 ? -103.883 18.985 26.070 1.00 28.89 209 GLY B CA 1
ATOM 4125 C C . GLY B 1 206 ? -103.084 20.051 26.790 1.00 32.13 209 GLY B C 1
ATOM 4126 O O . GLY B 1 206 ? -103.677 20.975 27.356 1.00 33.31 209 GLY B O 1
ATOM 4127 N N . ASP B 1 207 ? -101.737 19.930 26.796 1.00 28.18 210 ASP B N 1
ATOM 4128 C CA . ASP B 1 207 ? -100.812 20.884 27.449 1.00 27.56 210 ASP B CA 1
ATOM 4129 C C . ASP B 1 207 ? -100.686 22.208 26.671 1.00 31.09 210 ASP B C 1
ATOM 4130 O O . ASP B 1 207 ? -100.627 23.277 27.294 1.00 30.79 210 ASP B O 1
ATOM 4135 N N . ALA B 1 208 ? -100.671 22.121 25.318 1.00 27.57 211 ALA B N 1
ATOM 4136 C CA . ALA B 1 208 ? -100.651 23.234 24.360 1.00 28.08 211 ALA B CA 1
ATOM 4137 C C . ALA B 1 208 ? -101.959 24.031 24.475 1.00 34.36 211 ALA B C 1
ATOM 4138 O O . ALA B 1 208 ? -101.945 25.273 24.485 1.00 34.42 211 ALA B O 1
ATOM 4140 N N . TRP B 1 209 ? -103.095 23.302 24.577 1.00 31.37 212 TRP B N 1
ATOM 4141 C CA . TRP B 1 209 ? -104.415 23.901 24.741 1.00 30.91 212 TRP B CA 1
ATOM 4142 C C . TRP B 1 209 ? -104.481 24.664 26.060 1.00 34.47 212 TRP B C 1
ATOM 4143 O O . TRP B 1 209 ? -104.770 25.854 26.029 1.00 33.65 212 TRP B O 1
ATOM 4154 N N . ASP B 1 210 ? -104.123 24.004 27.194 1.00 30.27 213 ASP B N 1
ATOM 4155 C CA . ASP B 1 210 ? -104.047 24.601 28.526 1.00 29.71 213 ASP B CA 1
ATOM 4156 C C . ASP B 1 210 ? -103.160 25.862 28.554 1.00 32.72 213 ASP B C 1
ATOM 4157 O O . ASP B 1 210 ? -103.523 26.840 29.211 1.00 31.37 213 ASP B O 1
ATOM 4162 N N . GLN B 1 211 ? -102.015 25.860 27.829 1.00 28.17 214 GLN B N 1
ATOM 4163 C CA . GLN B 1 211 ? -101.130 27.027 27.750 1.00 26.32 214 GLN B CA 1
ATOM 4164 C C . GLN B 1 211 ? -101.700 28.126 26.807 1.00 29.36 214 GLN B C 1
ATOM 4165 O O . GLN B 1 211 ? -101.461 29.304 27.040 1.00 28.19 214 GLN B O 1
ATOM 4171 N N . PHE B 1 212 ? -102.450 27.738 25.752 1.00 27.11 215 PHE B N 1
ATOM 4172 C CA . PHE B 1 212 ? -103.144 28.656 24.836 1.00 27.14 215 PHE B CA 1
ATOM 4173 C C . PHE B 1 212 ? -104.282 29.350 25.617 1.00 35.70 215 PHE B C 1
ATOM 4174 O O . PHE B 1 212 ? -104.484 30.553 25.459 1.00 37.90 215 PHE B O 1
ATOM 4182 N N . VAL B 1 213 ? -104.971 28.604 26.514 1.00 32.00 216 VAL B N 1
ATOM 4183 C CA . VAL B 1 213 ? -106.003 29.143 27.394 1.00 30.68 216 VAL B CA 1
ATOM 4184 C C . VAL B 1 213 ? -105.431 29.964 28.564 1.00 31.37 216 VAL B C 1
ATOM 4185 O O . VAL B 1 213 ? -105.945 31.045 28.851 1.00 31.19 216 VAL B O 1
ATOM 4189 N N . LYS B 1 214 ? -104.310 29.527 29.165 1.00 27.12 217 LYS B N 1
ATOM 4190 C CA . LYS B 1 214 ? -103.623 30.310 30.207 1.00 27.04 217 LYS B CA 1
ATOM 4191 C C . LYS B 1 214 ? -103.171 31.709 29.644 1.00 33.23 217 LYS B C 1
ATOM 4192 O O . LYS B 1 214 ? -103.389 32.728 30.308 1.00 33.34 217 LYS B O 1
ATOM 4198 N N . VAL B 1 215 ? -102.616 31.747 28.412 1.00 29.45 218 VAL B N 1
ATOM 4199 C CA . VAL B 1 215 ? -102.193 32.997 27.775 1.00 30.34 218 VAL B CA 1
ATOM 4200 C C . VAL B 1 215 ? -103.360 33.768 27.074 1.00 36.91 218 VAL B C 1
ATOM 4201 O O . VAL B 1 215 ? -103.434 34.998 27.180 1.00 36.64 218 VAL B O 1
ATOM 4205 N N . GLY B 1 216 ? -104.210 33.048 26.348 1.00 34.05 219 GLY B N 1
ATOM 4206 C CA . GLY B 1 216 ? -105.317 33.646 25.610 1.00 35.72 219 GLY B CA 1
ATOM 4207 C C . GLY B 1 216 ? -106.445 34.205 26.462 1.00 42.32 219 GLY B C 1
ATOM 4208 O O . GLY B 1 216 ? -106.781 35.389 26.345 1.00 44.39 219 GLY B O 1
ATOM 4209 N N . GLY B 1 217 ? -107.059 33.310 27.238 1.00 37.35 220 GLY B N 1
ATOM 4210 C CA . GLY B 1 217 ? -108.132 33.515 28.201 1.00 36.51 220 GLY B CA 1
ATOM 4211 C C . GLY B 1 217 ? -109.146 34.605 27.939 1.00 38.34 220 GLY B C 1
ATOM 4212 O O . GLY B 1 217 ? -110.179 34.333 27.323 1.00 39.23 220 GLY B O 1
ATOM 4213 N N . LYS B 1 218 ? -108.884 35.832 28.434 1.00 31.00 221 LYS B N 1
ATOM 4214 C CA . LYS B 1 218 ? -109.833 36.935 28.261 1.00 30.44 221 LYS B CA 1
ATOM 4215 C C . LYS B 1 218 ? -110.125 37.255 26.763 1.00 35.33 221 LYS B C 1
ATOM 4216 O O . LYS B 1 218 ? -111.273 37.350 26.341 1.00 34.50 221 LYS B O 1
ATOM 4222 N N . GLU B 1 219 ? -109.064 37.367 25.975 1.00 33.77 222 GLU B N 1
ATOM 4223 C CA . GLU B 1 219 ? -109.101 37.674 24.541 1.00 34.17 222 GLU B CA 1
ATOM 4224 C C . GLU B 1 219 ? -109.651 36.492 23.743 1.00 37.84 222 GLU B C 1
ATOM 4225 O O . GLU B 1 219 ? -110.048 36.646 22.594 1.00 39.09 222 GLU B O 1
ATOM 4231 N N . LEU B 1 220 ? -109.686 35.325 24.361 1.00 33.37 223 LEU B N 1
ATOM 4232 C CA . LEU B 1 220 ? -110.132 34.078 23.750 1.00 31.54 223 LEU B CA 1
ATOM 4233 C C . LEU B 1 220 ? -111.568 33.692 24.097 1.00 36.48 223 LEU B C 1
ATOM 4234 O O . LEU B 1 220 ? -112.322 33.329 23.188 1.00 37.42 223 LEU B O 1
ATOM 4239 N N . TRP B 1 221 ? -111.926 33.710 25.414 1.00 32.81 224 TRP B N 1
ATOM 4240 C CA . TRP B 1 221 ? -113.223 33.268 25.945 1.00 32.07 224 TRP B CA 1
ATOM 4241 C C . TRP B 1 221 ? -114.066 34.344 26.639 1.00 36.69 224 TRP B C 1
ATOM 4242 O O . TRP B 1 221 ? -115.184 34.028 27.075 1.00 35.82 224 TRP B O 1
ATOM 4253 N N . GLY B 1 222 ? -113.558 35.588 26.703 1.00 33.00 225 GLY B N 1
ATOM 4254 C CA . GLY B 1 222 ? -114.214 36.707 27.381 1.00 32.07 225 GLY B CA 1
ATOM 4255 C C . GLY B 1 222 ? -115.404 37.311 26.657 1.00 34.85 225 GLY B C 1
ATOM 4256 O O . GLY B 1 222 ? -115.893 36.755 25.666 1.00 32.60 225 GLY B O 1
ATOM 4257 N N . LYS B 1 223 ? -115.869 38.485 27.155 1.00 32.60 226 LYS B N 1
ATOM 4258 C CA . LYS B 1 223 ? -117.009 39.230 26.605 1.00 33.56 226 LYS B CA 1
ATOM 4259 C C . LYS B 1 223 ? -116.913 39.534 25.093 1.00 42.69 226 LYS B C 1
ATOM 4260 O O . LYS B 1 223 ? -117.951 39.609 24.414 1.00 43.17 226 LYS B O 1
ATOM 4266 N N . ASP B 1 224 ? -115.657 39.688 24.585 1.00 41.48 227 ASP B N 1
ATOM 4267 C CA . ASP B 1 224 ? -115.303 39.950 23.183 1.00 41.56 227 ASP B CA 1
ATOM 4268 C C . ASP B 1 224 ? -114.396 38.842 22.638 1.00 44.89 227 ASP B C 1
ATOM 4269 O O . ASP B 1 224 ? -113.549 39.102 21.776 1.00 45.03 227 ASP B O 1
ATOM 4274 N N . GLY B 1 225 ? -114.603 37.624 23.127 1.00 40.15 228 GLY B N 1
ATOM 4275 C CA . GLY B 1 225 ? -113.821 36.452 22.745 1.00 39.52 228 GLY B CA 1
ATOM 4276 C C . GLY B 1 225 ? -113.747 36.175 21.259 1.00 40.75 228 GLY B C 1
ATOM 4277 O O . GLY B 1 225 ? -114.638 36.570 20.509 1.00 40.19 228 GLY B O 1
ATOM 4278 N N . LEU B 1 226 ? -112.654 35.531 20.830 1.00 35.99 229 LEU B N 1
ATOM 4279 C CA . LEU B 1 226 ? -112.406 35.153 19.436 1.00 34.91 229 LEU B CA 1
ATOM 4280 C C . LEU B 1 226 ? -113.076 33.812 19.133 1.00 37.44 229 LEU B C 1
ATOM 4281 O O . LEU B 1 226 ? -113.477 33.560 17.993 1.00 36.47 229 LEU B O 1
ATOM 4286 N N . MET B 1 227 ? -113.230 32.969 20.171 1.00 33.42 230 MET B N 1
ATOM 4287 C CA . MET B 1 227 ? -113.872 31.668 20.042 1.00 33.37 230 MET B CA 1
ATOM 4288 C C . MET B 1 227 ? -115.371 31.761 19.773 1.00 42.16 230 MET B C 1
ATOM 4289 O O . MET B 1 227 ? -116.100 32.397 20.544 1.00 41.97 230 MET B O 1
ATOM 4294 N N . ASP B 1 228 ? -115.821 31.107 18.684 1.00 42.28 231 ASP B N 1
ATOM 4295 C CA . ASP B 1 228 ? -117.223 30.996 18.293 1.00 43.84 231 ASP B CA 1
ATOM 4296 C C . ASP B 1 228 ? -117.603 29.545 18.626 1.00 51.06 231 ASP B C 1
ATOM 4297 O O . ASP B 1 228 ? -117.477 28.645 17.788 1.00 50.42 231 ASP B O 1
ATOM 4302 N N . SER B 1 229 ? -117.996 29.333 19.906 1.00 50.05 232 SER B N 1
ATOM 4303 C CA . SER B 1 229 ? -118.381 28.066 20.543 1.00 50.99 232 SER B CA 1
ATOM 4304 C C . SER B 1 229 ? -119.709 27.455 20.034 1.00 56.93 232 SER B C 1
ATOM 4305 O O . SER B 1 229 ? -119.953 26.265 20.268 1.00 56.64 232 SER B O 1
ATOM 4308 N N . THR B 1 230 ? -120.568 28.270 19.373 1.00 54.37 233 THR B N 1
ATOM 4309 C CA . THR B 1 230 ? -121.893 27.893 18.848 1.00 71.03 233 THR B CA 1
ATOM 4310 C C . THR B 1 230 ? -121.900 26.641 17.953 1.00 83.93 233 THR B C 1
ATOM 4311 O O . THR B 1 230 ? -121.767 26.726 16.734 1.00 51.44 233 THR B O 1
ATOM 4315 N N . ASN B 1 237 ? -120.901 18.196 9.462 1.00 69.24 240 ASN B N 1
ATOM 4316 C CA . ASN B 1 237 ? -121.271 17.238 10.503 1.00 69.04 240 ASN B CA 1
ATOM 4317 C C . ASN B 1 237 ? -120.051 16.856 11.356 1.00 73.36 240 ASN B C 1
ATOM 4318 O O . ASN B 1 237 ? -120.201 16.670 12.568 1.00 72.73 240 ASN B O 1
ATOM 4323 N N . VAL B 1 238 ? -118.847 16.755 10.718 1.00 69.89 241 VAL B N 1
ATOM 4324 C CA . VAL B 1 238 ? -117.575 16.280 11.300 1.00 69.53 241 VAL B CA 1
ATOM 4325 C C . VAL B 1 238 ? -117.221 16.761 12.721 1.00 72.69 241 VAL B C 1
ATOM 4326 O O . VAL B 1 238 ? -116.490 16.065 13.435 1.00 72.52 241 VAL B O 1
ATOM 4330 N N . THR B 1 239 ? -117.749 17.934 13.118 1.00 67.88 242 THR B N 1
ATOM 4331 C CA . THR B 1 239 ? -117.507 18.573 14.413 1.00 66.84 242 THR B CA 1
ATOM 4332 C C . THR B 1 239 ? -118.338 17.984 15.575 1.00 70.83 242 THR B C 1
ATOM 4333 O O . THR B 1 239 ? -117.977 18.171 16.744 1.00 70.84 242 THR B O 1
ATOM 4337 N N . ARG B 1 240 ? -119.438 17.264 15.246 1.00 66.82 243 ARG B N 1
ATOM 4338 C CA . ARG B 1 240 ? -120.368 16.664 16.216 1.00 65.75 243 ARG B CA 1
ATOM 4339 C C . ARG B 1 240 ? -120.295 15.129 16.288 1.00 68.46 243 ARG B C 1
ATOM 4340 O O . ARG B 1 240 ? -121.102 14.514 16.986 1.00 68.62 243 ARG B O 1
ATOM 4348 N N . LEU B 1 241 ? -119.317 14.512 15.610 1.00 63.62 244 LEU B N 1
ATOM 4349 C CA . LEU B 1 241 ? -119.155 13.057 15.621 1.00 62.92 244 LEU B CA 1
ATOM 4350 C C . LEU B 1 241 ? -118.379 12.544 16.842 1.00 66.69 244 LEU B C 1
ATOM 4351 O O . LEU B 1 241 ? -118.280 11.315 17.034 1.00 67.30 244 LEU B O 1
ATOM 4356 N N . TRP B 1 242 ? -117.841 13.471 17.663 1.00 61.40 245 TRP B N 1
ATOM 4357 C CA . TRP B 1 242 ? -116.959 13.186 18.803 1.00 60.36 245 TRP B CA 1
ATOM 4358 C C . TRP B 1 242 ? -117.551 13.531 20.160 1.00 68.55 245 TRP B C 1
ATOM 4359 O O . TRP B 1 242 ? -116.810 13.677 21.148 1.00 68.08 245 TRP B O 1
ATOM 4370 N N . ASP B 1 243 ? -118.898 13.640 20.208 1.00 68.19 246 ASP B N 1
ATOM 4371 C CA . ASP B 1 243 ? -119.654 13.941 21.422 1.00 68.60 246 ASP B CA 1
ATOM 4372 C C . ASP B 1 243 ? -119.435 12.844 22.468 1.00 71.18 246 ASP B C 1
ATOM 4373 O O . ASP B 1 243 ? -119.074 13.153 23.605 1.00 69.81 246 ASP B O 1
ATOM 4378 N N . ASP B 1 244 ? -119.571 11.569 22.051 1.00 68.60 247 ASP B N 1
ATOM 4379 C CA . ASP B 1 244 ? -119.397 10.393 22.915 1.00 68.61 247 ASP B CA 1
ATOM 4380 C C . ASP B 1 244 ? -118.007 9.722 22.790 1.00 70.25 247 ASP B C 1
ATOM 4381 O O . ASP B 1 244 ? -117.833 8.545 23.126 1.00 69.81 247 ASP B O 1
ATOM 4386 N N . VAL B 1 245 ? -117.014 10.498 22.338 1.00 64.40 248 VAL B N 1
ATOM 4387 C CA . VAL B 1 245 ? -115.643 10.034 22.188 1.00 62.52 248 VAL B CA 1
ATOM 4388 C C . VAL B 1 245 ? -114.772 10.744 23.241 1.00 64.42 248 VAL B C 1
ATOM 4389 O O . VAL B 1 245 ? -114.655 11.977 23.241 1.00 64.84 248 VAL B O 1
ATOM 4393 N N . GLU B 1 246 ? -114.201 9.952 24.161 1.00 58.62 249 GLU B N 1
ATOM 4394 C CA . GLU B 1 246 ? -113.305 10.420 25.218 1.00 57.07 249 GLU B CA 1
ATOM 4395 C C . GLU B 1 246 ? -111.940 10.733 24.575 1.00 57.15 249 GLU B C 1
ATOM 4396 O O . GLU B 1 246 ? -111.374 9.890 23.864 1.00 56.61 249 GLU B O 1
ATOM 4402 N N . GLY B 1 247 ? -111.446 11.941 24.831 1.00 50.50 250 GLY B N 1
ATOM 4403 C CA . GLY B 1 247 ? -110.162 12.384 24.307 1.00 49.07 250 GLY B CA 1
ATOM 4404 C C . GLY B 1 247 ? -110.261 13.385 23.175 1.00 49.97 250 GLY B C 1
ATOM 4405 O O . GLY B 1 247 ? -109.326 14.167 22.986 1.00 49.16 250 GLY B O 1
ATOM 4406 N N . VAL B 1 248 ? -111.380 13.363 22.405 1.00 44.29 251 VAL B N 1
ATOM 4407 C CA . VAL B 1 248 ? -111.624 14.319 21.326 1.00 43.67 251 VAL B CA 1
ATOM 4408 C C . VAL B 1 248 ? -112.652 15.376 21.751 1.00 46.85 251 VAL B C 1
ATOM 4409 O O . VAL B 1 248 ? -113.775 15.032 22.160 1.00 46.75 251 VAL B O 1
ATOM 4413 N N . GLN B 1 249 ? -112.232 16.670 21.655 1.00 41.61 252 GLN B N 1
ATOM 4414 C CA . GLN B 1 249 ? -113.025 17.859 21.975 1.00 40.36 252 GLN B CA 1
ATOM 4415 C C . GLN B 1 249 ? -112.967 18.854 20.809 1.00 43.02 252 GLN B C 1
ATOM 4416 O O . GLN B 1 249 ? -111.886 19.335 20.459 1.00 42.41 252 GLN B O 1
ATOM 4422 N N . TYR B 1 250 ? -114.129 19.194 20.238 1.00 39.19 253 TYR B N 1
ATOM 4423 C CA . TYR B 1 250 ? -114.208 20.241 19.232 1.00 38.38 253 TYR B CA 1
ATOM 4424 C C . TYR B 1 250 ? -114.524 21.494 20.038 1.00 43.14 253 TYR B C 1
ATOM 4425 O O . TYR B 1 250 ? -115.548 21.525 20.726 1.00 42.25 253 TYR B O 1
ATOM 4434 N N . MET B 1 251 ? -113.628 22.509 19.981 1.00 41.01 254 MET B N 1
ATOM 4435 C CA . MET B 1 251 ? -113.733 23.758 20.760 1.00 40.48 254 MET B CA 1
ATOM 4436 C C . MET B 1 251 ? -114.495 24.911 20.121 1.00 45.36 254 MET B C 1
ATOM 4437 O O . MET B 1 251 ? -114.907 25.835 20.817 1.00 45.93 254 MET B O 1
ATOM 4442 N N . GLY B 1 252 ? -114.632 24.870 18.811 1.00 42.79 255 GLY B N 1
ATOM 4443 C CA . GLY B 1 252 ? -115.268 25.921 18.029 1.00 42.28 255 GLY B CA 1
ATOM 4444 C C . GLY B 1 252 ? -114.315 26.498 16.996 1.00 44.45 255 GLY B C 1
ATOM 4445 O O . GLY B 1 252 ? -113.175 26.039 16.837 1.00 42.36 255 GLY B O 1
ATOM 4446 N N . GLU B 1 253 ? -114.792 27.493 16.264 1.00 42.21 256 GLU B N 1
ATOM 4447 C CA . GLU B 1 253 ? -113.971 28.173 15.277 1.00 42.18 256 GLU B CA 1
ATOM 4448 C C . GLU B 1 253 ? -113.438 29.429 15.946 1.00 47.23 256 GLU B C 1
ATOM 4449 O O . GLU B 1 253 ? -114.191 30.139 16.622 1.00 46.82 256 GLU B O 1
ATOM 4455 N N . LEU B 1 254 ? -112.138 29.692 15.773 1.00 44.40 257 LEU B N 1
ATOM 4456 C CA . LEU B 1 254 ? -111.513 30.917 16.252 1.00 44.04 257 LEU B CA 1
ATOM 4457 C C . LEU B 1 254 ? -111.772 31.932 15.125 1.00 50.10 257 LEU B C 1
ATOM 4458 O O . LEU B 1 254 ? -111.329 31.751 13.982 1.00 48.15 257 LEU B O 1
ATOM 4463 N N . VAL B 1 255 ? -112.577 32.947 15.437 1.00 49.86 258 VAL B N 1
ATOM 4464 C CA . VAL B 1 255 ? -112.941 33.977 14.481 1.00 50.34 258 VAL B CA 1
ATOM 4465 C C . VAL B 1 255 ? -111.795 34.950 14.330 1.00 56.33 258 VAL B C 1
ATOM 4466 O O . VAL B 1 255 ? -111.343 35.536 15.311 1.00 56.19 258 VAL B O 1
ATOM 4470 N N . GLY B 1 256 ? -111.320 35.093 13.103 1.00 55.18 259 GLY B N 1
ATOM 4471 C CA . GLY B 1 256 ? -110.262 36.035 12.781 1.00 55.66 259 GLY B CA 1
ATOM 4472 C C . GLY B 1 256 ? -110.824 37.435 12.874 1.00 60.39 259 GLY B C 1
ATOM 4473 O O . GLY B 1 256 ? -111.691 37.798 12.069 1.00 60.37 259 GLY B O 1
ATOM 4474 N N . ALA B 1 257 ? -110.384 38.203 13.906 1.00 56.62 260 ALA B N 1
ATOM 4475 C CA . ALA B 1 257 ? -110.835 39.581 14.157 1.00 86.43 260 ALA B CA 1
ATOM 4476 C C . ALA B 1 257 ? -110.460 40.527 13.014 1.00 94.08 260 ALA B C 1
ATOM 4477 O O . ALA B 1 257 ? -109.548 40.237 12.238 1.00 37.62 260 ALA B O 1
ATOM 4479 N N . GLY B 1 261 ? -108.250 35.278 9.261 1.00 50.85 264 GLY B N 1
ATOM 4480 C CA . GLY B 1 261 ? -109.276 34.317 8.875 1.00 50.94 264 GLY B CA 1
ATOM 4481 C C . GLY B 1 261 ? -109.662 33.328 9.962 1.00 56.25 264 GLY B C 1
ATOM 4482 O O . GLY B 1 261 ? -109.163 33.412 11.089 1.00 56.91 264 GLY B O 1
ATOM 4483 N N . ARG B 1 262 ? -110.557 32.368 9.623 1.00 51.96 265 ARG B N 1
ATOM 4484 C CA . ARG B 1 262 ? -111.050 31.322 10.539 1.00 51.06 265 ARG B CA 1
ATOM 4485 C C . ARG B 1 262 ? -110.061 30.151 10.776 1.00 54.51 265 ARG B C 1
ATOM 4486 O O . ARG B 1 262 ? -109.129 29.934 9.987 1.00 55.17 265 ARG B O 1
ATOM 4494 N N . MET B 1 263 ? -110.243 29.452 11.916 1.00 48.14 266 MET B N 1
ATOM 4495 C CA . MET B 1 263 ? -109.411 28.356 12.400 1.00 46.80 266 MET B CA 1
ATOM 4496 C C . MET B 1 263 ? -110.285 27.431 13.286 1.00 47.24 266 MET B C 1
ATOM 4497 O O . MET B 1 263 ? -110.688 27.844 14.385 1.00 46.69 266 MET B O 1
ATOM 4502 N N . ARG B 1 264 ? -110.573 26.188 12.831 1.00 39.50 267 ARG B N 1
ATOM 4503 C CA . ARG B 1 264 ? -111.325 25.245 13.669 1.00 37.74 267 ARG B CA 1
ATOM 4504 C C . ARG B 1 264 ? -110.339 24.674 14.697 1.00 38.86 267 ARG B C 1
ATOM 4505 O O . ARG B 1 264 ? -109.205 24.319 14.343 1.00 38.11 267 ARG B O 1
ATOM 4513 N N . ILE B 1 265 ? -110.756 24.647 15.971 1.00 32.79 268 ILE B N 1
ATOM 4514 C CA . ILE B 1 265 ? -109.937 24.223 17.109 1.00 31.09 268 ILE B CA 1
ATOM 4515 C C . ILE B 1 265 ? -110.361 22.894 17.656 1.00 32.07 268 ILE B C 1
ATOM 4516 O O . ILE B 1 265 ? -111.475 22.763 18.157 1.00 29.62 268 ILE B O 1
ATOM 4521 N N . TRP B 1 266 ? -109.443 21.919 17.593 1.00 30.16 269 TRP B N 1
ATOM 4522 C CA . TRP B 1 266 ? -109.605 20.561 18.123 1.00 31.25 269 TRP B CA 1
ATOM 4523 C C . TRP B 1 266 ? -108.552 20.320 19.178 1.00 33.88 269 TRP B C 1
ATOM 4524 O O . TRP B 1 266 ? -107.393 20.661 18.967 1.00 34.31 269 TRP B O 1
ATOM 4535 N N . VAL B 1 267 ? -108.943 19.705 20.293 1.00 29.13 270 VAL B N 1
ATOM 4536 C CA . VAL B 1 267 ? -108.065 19.330 21.404 1.00 28.28 270 VAL B CA 1
ATOM 4537 C C . VAL B 1 267 ? -108.079 17.803 21.484 1.00 29.90 270 VAL B C 1
ATOM 4538 O O . VAL B 1 267 ? -109.164 17.208 21.530 1.00 29.05 270 VAL B O 1
ATOM 4542 N N . ASN B 1 268 ? -106.891 17.168 21.425 1.00 25.75 271 ASN B N 1
ATOM 4543 C CA . ASN B 1 268 ? -106.768 15.705 21.486 1.00 24.63 271 ASN B CA 1
ATOM 4544 C C . ASN B 1 268 ? -105.980 15.272 22.707 1.00 31.43 271 ASN B C 1
ATOM 4545 O O . ASN B 1 268 ? -104.801 15.622 22.854 1.00 31.05 271 ASN B O 1
ATOM 4550 N N . THR B 1 269 ? -106.655 14.515 23.590 1.00 29.88 272 THR B N 1
ATOM 4551 C CA . THR B 1 269 ? -106.102 13.967 24.836 1.00 30.26 272 THR B CA 1
ATOM 4552 C C . THR B 1 269 ? -106.291 12.438 24.883 1.00 35.92 272 THR B C 1
ATOM 4553 O O . THR B 1 269 ? -106.290 11.833 25.966 1.00 36.92 272 THR B O 1
ATOM 4557 N N . GLN B 1 270 ? -106.404 11.820 23.697 1.00 30.92 273 GLN B N 1
ATOM 4558 C CA . GLN B 1 270 ? -106.617 10.394 23.544 1.00 30.96 273 GLN B CA 1
ATOM 4559 C C . GLN B 1 270 ? -105.371 9.609 23.831 1.00 37.42 273 GLN B C 1
ATOM 4560 O O . GLN B 1 270 ? -104.276 10.031 23.473 1.00 37.00 273 GLN B O 1
ATOM 4566 N N . LYS B 1 271 ? -105.551 8.446 24.462 1.00 36.23 274 LYS B N 1
ATOM 4567 C CA . LYS B 1 271 ? -104.480 7.518 24.821 1.00 36.37 274 LYS B CA 1
ATOM 4568 C C . LYS B 1 271 ? -104.667 6.159 24.084 1.00 41.66 274 LYS B C 1
ATOM 4569 O O . LYS B 1 271 ? -105.789 5.803 23.725 1.00 41.54 274 LYS B O 1
ATOM 4575 N N . TYR B 1 272 ? -103.555 5.450 23.809 1.00 39.40 275 TYR B N 1
ATOM 4576 C CA . TYR B 1 272 ? -103.469 4.127 23.160 1.00 40.87 275 TYR B CA 1
ATOM 4577 C C . TYR B 1 272 ? -102.395 3.321 23.873 1.00 47.10 275 TYR B C 1
ATOM 4578 O O . TYR B 1 272 ? -101.484 3.913 24.436 1.00 47.11 275 TYR B O 1
ATOM 4587 N N . ARG B 1 273 ? -102.462 1.984 23.810 1.00 45.65 276 ARG B N 1
ATOM 4588 C CA . ARG B 1 273 ? -101.496 1.089 24.470 1.00 45.62 276 ARG B CA 1
ATOM 4589 C C . ARG B 1 273 ? -100.389 0.618 23.524 1.00 49.47 276 ARG B C 1
ATOM 4590 O O . ARG B 1 273 ? -100.683 0.024 22.482 1.00 47.94 276 ARG B O 1
ATOM 4598 N N . ASP B 1 274 ? -99.119 0.885 23.880 1.00 47.86 277 ASP B N 1
ATOM 4599 C CA . ASP B 1 274 ? -98.004 0.431 23.051 1.00 48.93 277 ASP B CA 1
ATOM 4600 C C . ASP B 1 274 ? -96.887 -0.253 23.831 1.00 53.18 277 ASP B C 1
ATOM 4601 O O . ASP B 1 274 ? -96.251 0.377 24.684 1.00 52.78 277 ASP B O 1
ATOM 4606 N N . GLN B 1 275 ? -96.708 -1.573 23.564 1.00 49.62 278 GLN B N 1
ATOM 4607 C CA . GLN B 1 275 ? -95.686 -2.482 24.120 1.00 71.39 278 GLN B CA 1
ATOM 4608 C C . GLN B 1 275 ? -95.401 -2.293 25.627 1.00 99.09 278 GLN B C 1
ATOM 4609 O O . GLN B 1 275 ? -94.302 -2.563 26.116 1.00 59.01 278 GLN B O 1
ATOM 4615 N N . ASP B 1 277 ? -98.461 -2.794 26.082 1.00 61.11 280 ASP B N 1
ATOM 4616 C CA . ASP B 1 277 ? -98.654 -2.630 27.522 1.00 61.03 280 ASP B CA 1
ATOM 4617 C C . ASP B 1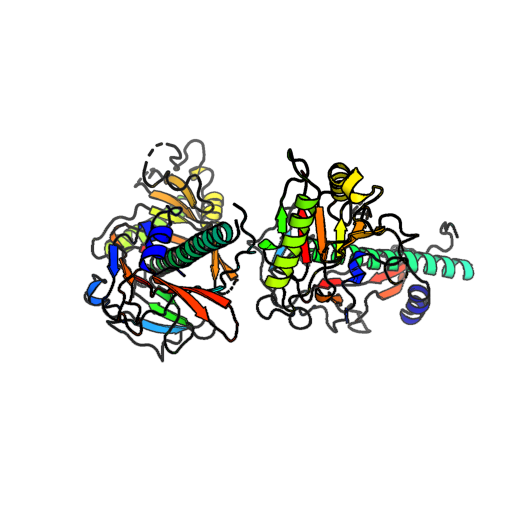 277 ? -98.647 -1.171 27.955 1.00 64.38 280 ASP B C 1
ATOM 4618 O O . ASP B 1 277 ? -99.497 -0.785 28.767 1.00 64.63 280 ASP B O 1
ATOM 4623 N N . GLN B 1 278 ? -97.662 -0.375 27.459 1.00 59.10 281 GLN B N 1
ATOM 4624 C CA . GLN B 1 278 ? -97.485 1.031 27.829 1.00 57.49 281 GLN B CA 1
ATOM 4625 C C . GLN B 1 278 ? -98.432 2.008 27.144 1.00 57.15 281 GLN B C 1
ATOM 4626 O O . GLN B 1 278 ? -98.320 2.232 25.930 1.00 56.79 281 GLN B O 1
ATOM 4632 N N . GLU B 1 279 ? -99.378 2.571 27.944 1.00 49.67 282 GLU B N 1
ATOM 4633 C CA . GLU B 1 279 ? -100.391 3.547 27.530 1.00 47.70 282 GLU B CA 1
ATOM 4634 C C . GLU B 1 279 ? -99.713 4.864 27.215 1.00 50.76 282 GLU B C 1
ATOM 4635 O O . GLU B 1 279 ? -98.962 5.377 28.039 1.00 51.03 282 GLU B O 1
ATOM 4637 N N . GLN B 1 280 ? -99.932 5.384 25.996 1.00 46.93 283 GLN B N 1
ATOM 4638 C CA . GLN B 1 280 ? -99.332 6.631 25.489 1.00 46.11 283 GLN B CA 1
ATOM 4639 C C . GLN B 1 280 ? -100.372 7.554 24.839 1.00 46.69 283 GLN B C 1
ATOM 4640 O O . GLN B 1 280 ? -101.448 7.093 24.478 1.00 46.64 283 GLN B O 1
ATOM 4646 N N . PHE B 1 281 ? -100.033 8.853 24.678 1.00 39.59 284 PHE B N 1
ATOM 4647 C CA . PHE B 1 281 ? -100.883 9.828 23.998 1.00 37.00 284 PHE B CA 1
ATOM 4648 C C . PHE B 1 281 ? -100.717 9.733 22.489 1.00 35.95 284 PHE B C 1
ATOM 4649 O O . PHE B 1 281 ? -99.599 9.708 21.973 1.00 35.43 284 PHE B O 1
ATOM 4657 N N . LEU B 1 282 ? -101.842 9.700 21.790 1.00 29.77 285 LEU B N 1
ATOM 4658 C CA . LEU B 1 282 ? -101.940 9.648 20.339 1.00 28.85 285 LEU B CA 1
ATOM 4659 C C . LEU B 1 282 ? -101.330 10.916 19.707 1.00 34.53 285 LEU B C 1
ATOM 4660 O O . LEU B 1 282 ? -100.581 10.814 18.729 1.00 36.63 285 LEU B O 1
ATOM 4665 N N . MET B 1 283 ? -101.616 12.099 20.297 1.00 28.09 286 MET B N 1
ATOM 4666 C CA . MET B 1 283 ? -101.141 13.400 19.847 1.00 26.74 286 MET B CA 1
ATOM 4667 C C . MET B 1 283 ? -100.069 13.880 20.811 1.00 30.49 286 MET B C 1
ATOM 4668 O O . MET B 1 283 ? -100.211 13.662 22.016 1.00 33.97 286 MET B O 1
ATOM 4673 N N . LYS B 1 284 ? -99.003 14.533 20.298 1.00 22.30 287 LYS B N 1
ATOM 4674 C CA . LYS B 1 284 ? -97.954 15.143 21.108 1.00 20.40 287 LYS B CA 1
ATOM 4675 C C . LYS B 1 284 ? -98.675 16.235 21.937 1.00 27.56 287 LYS B C 1
ATOM 4676 O O . LYS B 1 284 ? -99.268 17.173 21.378 1.00 29.45 287 LYS B O 1
ATOM 4682 N N . GLN B 1 285 ? -98.699 16.050 23.258 1.00 22.43 288 GLN B N 1
ATOM 4683 C CA . GLN B 1 285 ? -99.418 16.918 24.180 1.00 21.56 288 GLN B CA 1
ATOM 4684 C C . GLN B 1 285 ? -98.974 18.382 24.235 1.00 25.37 288 GLN B C 1
ATOM 4685 O O . GLN B 1 285 ? -99.810 19.302 24.367 1.00 23.05 288 GLN B O 1
ATOM 4691 N N . LYS B 1 286 ? -97.652 18.585 24.130 1.00 21.50 289 LYS B N 1
ATOM 4692 C CA . LYS B 1 286 ? -97.032 19.902 24.211 1.00 19.21 289 LYS B CA 1
ATOM 4693 C C . LYS B 1 286 ? -96.865 20.588 22.843 1.00 23.97 289 LYS B C 1
ATOM 4694 O O . LYS B 1 286 ? -96.144 21.582 22.718 1.00 23.13 289 LYS B O 1
ATOM 4700 N N . ALA B 1 287 ? -97.605 20.098 21.841 1.00 21.59 290 ALA B N 1
ATOM 4701 C CA . ALA B 1 287 ? -97.563 20.605 20.480 1.00 21.91 290 ALA B CA 1
ATOM 4702 C C . ALA B 1 287 ? -98.944 20.817 19.846 1.00 27.79 290 ALA B C 1
ATOM 4703 O O . ALA B 1 287 ? -99.959 20.283 20.331 1.00 27.25 290 ALA B O 1
ATOM 4705 N N . VAL B 1 288 ? -98.963 21.595 18.728 1.00 23.39 291 VAL B N 1
ATOM 4706 C CA . VAL B 1 288 ? -100.162 21.856 17.924 1.00 22.30 291 VAL B CA 1
ATOM 4707 C C . VAL B 1 288 ? -99.884 21.391 16.483 1.00 26.68 291 VAL B C 1
ATOM 4708 O O . VAL B 1 288 ? -98.884 21.790 15.874 1.00 24.52 291 VAL B O 1
ATOM 4712 N N . MET B 1 289 ? -100.759 20.520 15.955 1.00 25.34 292 MET B N 1
ATOM 4713 C CA . MET B 1 289 ? -100.655 20.071 14.568 1.00 24.52 292 MET B CA 1
ATOM 4714 C C . MET B 1 289 ? -101.699 20.804 13.717 1.00 27.85 292 MET B C 1
ATOM 4715 O O . MET B 1 289 ? -102.860 20.906 14.111 1.00 28.84 292 MET B O 1
ATOM 4720 N N . GLY B 1 290 ? -101.249 21.324 12.586 1.00 22.73 293 GLY B N 1
ATOM 4721 C CA . GLY B 1 290 ? -102.083 21.969 11.585 1.00 21.67 293 GLY B CA 1
ATOM 4722 C C . GLY B 1 290 ? -102.205 20.979 10.449 1.00 25.14 293 GLY B C 1
ATOM 4723 O O . GLY B 1 290 ? -101.201 20.421 10.001 1.00 23.96 293 GLY B O 1
ATOM 4724 N N . ILE B 1 291 ? -103.437 20.687 10.035 1.00 22.03 294 ILE B N 1
ATOM 4725 C CA . ILE B 1 291 ? -103.713 19.688 9.018 1.00 22.51 294 ILE B CA 1
ATOM 4726 C C . ILE B 1 291 ? -104.754 20.126 7.965 1.00 31.85 294 ILE B C 1
ATOM 4727 O O . ILE B 1 291 ? -105.747 20.799 8.276 1.00 33.04 294 ILE B O 1
ATOM 4732 N N . SER B 1 292 ? -104.549 19.663 6.730 1.00 30.98 295 SER B N 1
ATOM 4733 C CA . SER B 1 292 ? -105.454 19.884 5.607 1.00 32.01 295 SER B CA 1
ATOM 4734 C C . SER B 1 292 ? -105.924 18.512 5.069 1.00 38.39 295 SER B C 1
ATOM 4735 O O . SER B 1 292 ? -105.254 17.501 5.289 1.00 37.92 295 SER B O 1
ATOM 4738 N N . SER B 1 293 ? -107.052 18.497 4.337 1.00 36.49 296 SER B N 1
ATOM 4739 C CA . SER B 1 293 ? -107.597 17.301 3.679 1.00 37.24 296 SER B CA 1
ATOM 4740 C C . SER B 1 293 ? -106.679 16.875 2.508 1.00 42.60 296 SER B C 1
ATOM 4741 O O . SER B 1 293 ? -106.737 15.723 2.068 1.00 43.18 296 SER B O 1
ATOM 4744 N N . ALA B 1 294 ? -105.824 17.816 2.036 1.00 39.14 297 ALA B N 1
ATOM 4745 C CA . ALA B 1 294 ? -104.862 17.659 0.947 1.00 39.50 297 ALA B CA 1
ATOM 4746 C C . ALA B 1 294 ? -103.747 16.678 1.270 1.00 45.02 297 ALA B C 1
ATOM 4747 O O . ALA B 1 294 ? -103.014 16.281 0.357 1.00 46.51 297 ALA B O 1
ATOM 4749 N N . ILE B 1 295 ? -103.614 16.276 2.554 1.00 40.81 298 ILE B N 1
ATOM 4750 C CA . ILE B 1 295 ? -102.651 15.250 2.980 1.00 39.78 298 ILE B CA 1
ATOM 4751 C C . ILE B 1 295 ? -102.979 13.960 2.215 1.00 43.21 298 ILE B C 1
ATOM 4752 O O . ILE B 1 295 ? -102.065 13.244 1.814 1.00 42.23 298 ILE B O 1
ATOM 4757 N N . GLU B 1 296 ? -104.298 13.753 1.935 1.00 40.55 299 GLU B N 1
ATOM 4758 C CA . GLU B 1 296 ? -104.923 12.677 1.156 1.00 40.56 299 GLU B CA 1
ATOM 4759 C C . GLU B 1 296 ? -104.288 11.328 1.446 1.00 44.22 299 GLU B C 1
ATOM 4760 O O . GLU B 1 296 ? -103.918 10.578 0.537 1.00 44.44 299 GLU B O 1
ATOM 4766 N N . GLY B 1 297 ? -104.167 11.058 2.742 1.00 38.83 300 GLY B N 1
ATOM 4767 C CA . GLY B 1 297 ? -103.565 9.859 3.280 1.00 37.37 300 GLY B CA 1
ATOM 4768 C C . GLY B 1 297 ? -104.167 8.589 2.748 1.00 39.74 300 GLY B C 1
ATOM 4769 O O . GLY B 1 297 ? -105.365 8.511 2.464 1.00 38.83 300 GLY B O 1
ATOM 4770 N N . VAL B 1 298 ? -103.316 7.609 2.556 1.00 36.48 301 VAL B N 1
ATOM 4771 C CA . VAL B 1 298 ? -103.755 6.341 2.019 1.00 35.96 301 VAL B CA 1
ATOM 4772 C C . VAL B 1 298 ? -103.443 5.246 3.026 1.00 39.17 301 VAL B C 1
ATOM 4773 O O . VAL B 1 298 ? -102.302 5.148 3.498 1.00 39.78 301 VAL B O 1
ATOM 4777 N N . ARG B 1 299 ? -104.471 4.432 3.354 1.00 33.67 302 ARG B N 1
ATOM 4778 C CA . ARG B 1 299 ? -104.365 3.241 4.202 1.00 32.47 302 ARG B CA 1
ATOM 4779 C C . ARG B 1 299 ? -103.804 2.158 3.277 1.00 37.02 302 ARG B C 1
ATOM 4780 O O . ARG B 1 299 ? -104.530 1.639 2.426 1.00 35.12 302 ARG B O 1
ATOM 4788 N N . CYS B 1 300 ? -102.495 1.885 3.377 1.00 35.82 303 CYS B N 1
ATOM 4789 C CA . CYS B 1 300 ? -101.832 0.872 2.546 1.00 36.76 303 CYS B CA 1
ATOM 4790 C C . CYS B 1 300 ? -101.758 -0.466 3.278 1.00 39.67 303 CYS B C 1
ATOM 4791 O O . CYS B 1 300 ? -101.485 -0.496 4.481 1.00 38.88 303 CYS B O 1
ATOM 4794 N N . PHE B 1 301 ? -102.008 -1.570 2.559 1.00 36.03 304 PHE B N 1
ATOM 4795 C CA . PHE B 1 301 ? -102.000 -2.908 3.159 1.00 34.90 304 PHE B CA 1
ATOM 4796 C C . PHE B 1 301 ? -101.296 -3.926 2.309 1.00 40.51 304 PHE B C 1
ATOM 4797 O O . PHE B 1 301 ? -101.651 -4.118 1.148 1.00 41.66 304 PHE B O 1
ATOM 4805 N N . GLY B 1 302 ? -100.348 -4.624 2.908 1.00 37.06 305 GLY B N 1
ATOM 4806 C CA . GLY B 1 302 ? -99.665 -5.732 2.253 1.00 36.77 305 GLY B CA 1
ATOM 4807 C C . GLY B 1 302 ? -100.591 -6.935 2.214 1.00 41.47 305 GLY B C 1
ATOM 4808 O O . GLY B 1 302 ? -101.569 -7.004 2.977 1.00 40.35 305 GLY B O 1
ATOM 4809 N N . ALA B 1 303 ? -100.327 -7.868 1.298 1.00 40.08 306 ALA B N 1
ATOM 4810 C CA . ALA B 1 303 ? -101.138 -9.085 1.229 1.00 40.45 306 ALA B CA 1
ATOM 4811 C C . ALA B 1 303 ? -100.614 -10.102 2.235 1.00 42.50 306 ALA B C 1
ATOM 4812 O O . ALA B 1 303 ? -99.399 -10.210 2.447 1.00 41.02 306 ALA B O 1
ATOM 4814 N N . ILE B 1 304 ? -101.540 -10.798 2.888 1.00 40.10 307 ILE B N 1
ATOM 4815 C CA . ILE B 1 304 ? -101.215 -11.814 3.883 1.00 41.33 307 ILE B CA 1
ATOM 4816 C C . ILE B 1 304 ? -101.041 -13.169 3.212 1.00 45.98 307 ILE B C 1
ATOM 4817 O O . ILE B 1 304 ? -102.018 -13.759 2.732 1.00 46.20 307 ILE B O 1
ATOM 4822 N N . LEU B 1 305 ? -99.796 -13.655 3.184 1.00 41.52 308 LEU B N 1
ATOM 4823 C CA . LEU B 1 305 ? -99.480 -14.952 2.616 1.00 41.53 308 LEU B CA 1
ATOM 4824 C C . LEU B 1 305 ? -100.141 -16.088 3.423 1.00 46.97 308 LEU B C 1
ATOM 4825 O O . LEU B 1 305 ? -100.012 -16.154 4.644 1.00 46.75 308 LEU B O 1
ATOM 4830 N N . ASP B 1 306 ? -100.888 -16.944 2.725 1.00 44.55 309 ASP B N 1
ATOM 4831 C CA . ASP B 1 306 ? -101.554 -18.115 3.282 1.00 44.68 309 ASP B CA 1
ATOM 4832 C C . ASP B 1 306 ? -100.989 -19.341 2.544 1.00 50.20 309 ASP B C 1
ATOM 4833 O O . ASP B 1 306 ? -100.838 -19.279 1.321 1.00 51.42 309 ASP B O 1
ATOM 4838 N N . LYS B 1 307 ? -100.653 -20.435 3.282 1.00 46.99 310 LYS B N 1
ATOM 4839 C CA . LYS B 1 307 ? -100.077 -21.698 2.770 1.00 46.47 310 LYS B CA 1
ATOM 4840 C C . LYS B 1 307 ? -100.745 -22.240 1.492 1.00 50.80 310 LYS B C 1
ATOM 4841 O O . LYS B 1 307 ? -100.091 -22.321 0.445 1.00 49.71 310 LYS B O 1
ATOM 4847 N N . GLY B 1 308 ? -102.030 -22.566 1.583 1.00 48.94 311 GLY B N 1
ATOM 4848 C CA . GLY B 1 308 ? -102.780 -23.106 0.452 1.00 49.95 311 GLY B CA 1
ATOM 4849 C C . GLY B 1 308 ? -103.524 -22.084 -0.386 1.00 55.79 311 GLY B C 1
ATOM 4850 O O . GLY B 1 308 ? -103.535 -22.191 -1.621 1.00 56.37 311 GLY B O 1
ATOM 4851 N N . ALA B 1 309 ? -104.163 -21.082 0.288 1.00 51.07 312 ALA B N 1
ATOM 4852 C CA . ALA B 1 309 ? -104.990 -20.053 -0.343 1.00 49.75 312 ALA B CA 1
ATOM 4853 C C . ALA B 1 309 ? -104.252 -18.936 -1.089 1.00 53.75 312 ALA B C 1
ATOM 4854 O O . ALA B 1 309 ? -104.896 -18.162 -1.802 1.00 54.02 312 ALA B O 1
ATOM 4856 N N . GLY B 1 310 ? -102.923 -18.874 -0.939 1.00 49.59 313 GLY B N 1
ATOM 4857 C CA . GLY B 1 310 ? -102.072 -17.857 -1.560 1.00 48.40 313 GLY B CA 1
ATOM 4858 C C . GLY B 1 310 ? -102.202 -16.532 -0.845 1.00 50.80 313 GLY B C 1
ATOM 4859 O O . GLY B 1 310 ? -102.755 -16.482 0.263 1.00 51.83 313 GLY B O 1
ATOM 4860 N N . TYR B 1 311 ? -101.717 -15.440 -1.468 1.00 44.39 314 TYR B N 1
ATOM 4861 C CA . TYR B 1 311 ? -101.816 -14.085 -0.894 1.00 42.04 314 TYR B CA 1
ATOM 4862 C C . TYR B 1 311 ? -103.264 -13.611 -0.704 1.00 45.53 314 TYR B C 1
ATOM 4863 O O . TYR B 1 311 ? -104.087 -13.750 -1.606 1.00 45.60 314 TYR B O 1
ATOM 4872 N N . GLN B 1 312 ? -103.561 -13.043 0.461 1.00 42.51 315 GLN B N 1
ATOM 4873 C CA . GLN B 1 312 ? -104.879 -12.474 0.785 1.00 42.77 315 GLN B CA 1
ATOM 4874 C C . GLN B 1 312 ? -104.722 -10.945 0.944 1.00 46.98 315 GLN B C 1
ATOM 4875 O O . GLN B 1 312 ? -104.049 -10.496 1.870 1.00 47.02 315 GLN B O 1
ATOM 4881 N N . ALA B 1 313 ? -105.275 -10.161 -0.001 1.00 43.63 316 ALA B N 1
ATOM 4882 C CA . ALA B 1 313 ? -105.214 -8.694 0.026 1.00 43.23 316 ALA B CA 1
ATOM 4883 C C . ALA B 1 313 ? -106.397 -8.159 0.861 1.00 48.90 316 ALA B C 1
ATOM 4884 O O . ALA B 1 313 ? -107.434 -7.755 0.327 1.00 48.49 316 ALA B O 1
ATOM 4886 N N . LEU B 1 314 ? -106.245 -8.231 2.198 1.00 45.96 317 LEU B N 1
ATOM 4887 C CA . LEU B 1 314 ? -107.255 -7.793 3.159 1.00 45.46 317 LEU B CA 1
ATOM 4888 C C . LEU B 1 314 ? -106.661 -6.830 4.185 1.00 47.89 317 LEU B C 1
ATOM 4889 O O . LEU B 1 314 ? -105.461 -6.919 4.485 1.00 48.16 317 LEU B O 1
ATOM 4894 N N . ASP B 1 315 ? -107.506 -5.944 4.754 1.00 42.59 318 ASP B N 1
ATOM 4895 C CA . ASP B 1 315 ? -107.078 -5.033 5.818 1.00 42.18 318 ASP B CA 1
ATOM 4896 C C . ASP B 1 315 ? -106.673 -5.899 7.023 1.00 46.98 318 ASP B C 1
ATOM 4897 O O . ASP B 1 315 ? -105.542 -5.787 7.497 1.00 47.05 318 ASP B O 1
ATOM 4902 N N . TYR B 1 316 ? -107.583 -6.819 7.441 1.00 43.35 319 TYR B N 1
ATOM 4903 C CA . TYR B 1 316 ? -107.417 -7.829 8.497 1.00 42.69 319 TYR B CA 1
ATOM 4904 C C . TYR B 1 316 ? -107.987 -9.194 8.004 1.00 43.69 319 TYR B C 1
ATOM 4905 O O . TYR B 1 316 ? -108.928 -9.226 7.203 1.00 41.87 319 TYR B O 1
ATOM 4914 N N . PHE B 1 317 ? -107.408 -10.310 8.477 1.00 38.78 320 PHE B N 1
ATOM 4915 C CA . PHE B 1 317 ? -107.781 -11.642 8.014 1.00 37.65 320 PHE B CA 1
ATOM 4916 C C . PHE B 1 317 ? -107.926 -12.679 9.170 1.00 37.42 320 PHE B C 1
ATOM 4917 O O . PHE B 1 317 ? -106.921 -13.156 9.693 1.00 35.50 320 PHE B O 1
ATOM 4925 N N . PRO B 1 318 ? -109.182 -13.014 9.582 1.00 33.23 321 PRO B N 1
ATOM 4926 C CA . PRO B 1 318 ? -109.378 -13.963 10.701 1.00 32.33 321 PRO B CA 1
ATOM 4927 C C . PRO B 1 318 ? -109.202 -15.445 10.366 1.00 38.09 321 PRO B C 1
ATOM 4928 O O . PRO B 1 318 ? -109.782 -15.956 9.405 1.00 35.30 321 PRO B O 1
ATOM 4932 N N . LYS B 1 319 ? -108.433 -16.155 11.207 1.00 37.51 322 LYS B N 1
ATOM 4933 C CA . LYS B 1 319 ? -108.191 -17.590 11.056 1.00 36.82 322 LYS B CA 1
ATOM 4934 C C . LYS B 1 319 ? -108.327 -18.300 12.388 1.00 39.62 322 LYS B C 1
ATOM 4935 O O . LYS B 1 319 ? -107.709 -17.903 13.372 1.00 39.92 322 LYS B O 1
ATOM 4941 N N . MET B 1 320 ? -109.131 -19.365 12.407 1.00 35.63 323 MET B N 1
ATOM 4942 C CA . MET B 1 320 ? -109.390 -20.227 13.553 1.00 34.20 323 MET B CA 1
ATOM 4943 C C . MET B 1 320 ? -108.791 -21.613 13.298 1.00 37.92 323 MET B C 1
ATOM 4944 O O . MET B 1 320 ? -108.753 -22.055 12.141 1.00 37.52 323 MET B O 1
ATOM 4949 N N . TRP B 1 321 ? -108.345 -22.314 14.365 1.00 34.11 324 TRP B N 1
ATOM 4950 C CA . TRP B 1 321 ? -107.784 -23.675 14.257 1.00 33.19 324 TRP B CA 1
ATOM 4951 C C . TRP B 1 321 ? -107.627 -24.381 15.587 1.00 38.61 324 TRP B C 1
ATOM 4952 O O . TRP B 1 321 ? -107.493 -23.721 16.620 1.00 39.67 324 TRP B O 1
ATOM 4963 N N . ASP B 1 322 ? -107.593 -25.724 15.553 1.00 34.47 325 ASP B N 1
ATOM 4964 C CA . ASP B 1 322 ? -107.354 -26.563 16.725 1.00 33.68 325 ASP B CA 1
ATOM 4965 C C . ASP B 1 322 ? -105.879 -26.946 16.705 1.00 34.14 325 ASP B C 1
ATOM 4966 O O . ASP B 1 322 ? -105.311 -27.173 15.632 1.00 33.28 325 ASP B O 1
ATOM 4971 N N . GLN B 1 323 ? -105.260 -27.030 17.881 1.00 28.82 326 GLN B N 1
ATOM 4972 C CA . GLN B 1 323 ? -103.878 -27.469 17.988 1.00 28.98 326 GLN B CA 1
ATOM 4973 C C . GLN B 1 323 ? -103.578 -28.237 19.280 1.00 36.24 326 GLN B C 1
ATOM 4974 O O . GLN B 1 323 ? -104.427 -28.311 20.166 1.00 37.55 326 GLN B O 1
ATOM 4980 N N . GLU B 1 324 ? -102.391 -28.852 19.337 1.00 34.17 327 GLU B N 1
ATOM 4981 C CA . GLU B 1 324 ? -101.837 -29.569 20.490 1.00 34.88 327 GLU B CA 1
ATOM 4982 C C . GLU B 1 324 ? -100.523 -28.843 20.790 1.00 42.67 327 GLU B C 1
ATOM 4983 O O . GLU B 1 324 ? -99.978 -28.176 19.901 1.00 44.37 327 GLU B O 1
ATOM 4989 N N . ASP B 1 325 ? -100.039 -28.939 22.040 1.00 39.71 328 ASP B N 1
ATOM 4990 C CA . ASP B 1 325 ? -98.806 -28.313 22.538 1.00 38.99 328 ASP B CA 1
ATOM 4991 C C . ASP B 1 325 ? -98.810 -26.767 22.388 1.00 44.14 328 ASP B C 1
ATOM 4992 O O . ASP B 1 325 ? -97.987 -26.218 21.651 1.00 44.30 328 ASP B O 1
ATOM 4997 N N . PRO B 1 326 ? -99.705 -26.022 23.067 1.00 41.34 329 PRO B N 1
ATOM 4998 C CA . PRO B 1 326 ? -100.765 -26.451 23.995 1.00 41.14 329 PRO B CA 1
ATOM 4999 C C . PRO B 1 326 ? -102.027 -26.953 23.294 1.00 44.43 329 PRO B C 1
ATOM 5000 O O . PRO B 1 326 ? -102.258 -26.634 22.133 1.00 44.14 329 PRO B O 1
ATOM 5004 N N . SER B 1 327 ? -102.822 -27.772 24.000 1.00 40.31 330 SER B N 1
ATOM 5005 C CA . SER B 1 327 ? -104.046 -28.347 23.467 1.00 39.84 330 SER B CA 1
ATOM 5006 C C . SER B 1 327 ? -105.205 -27.352 23.589 1.00 45.66 330 SER B C 1
ATOM 5007 O O . SER B 1 327 ? -106.042 -27.448 24.492 1.00 46.15 330 SER B O 1
ATOM 5010 N N . VAL B 1 328 ? -105.238 -26.375 22.675 1.00 42.53 331 VAL B N 1
ATOM 5011 C CA . VAL B 1 328 ? -106.251 -25.330 22.666 1.00 42.42 331 VAL B CA 1
ATOM 5012 C C . VAL B 1 328 ? -106.703 -24.974 21.253 1.00 47.31 331 VAL B C 1
ATOM 5013 O O . VAL B 1 328 ? -106.108 -25.408 20.267 1.00 48.63 331 VAL B O 1
ATOM 5017 N N . GLU B 1 329 ? -107.754 -24.184 21.151 1.00 42.97 332 GLU B N 1
ATOM 5018 C CA . GLU B 1 329 ? -108.186 -23.616 19.888 1.00 42.67 332 GLU B CA 1
ATOM 5019 C C . GLU B 1 329 ? -107.776 -22.135 19.852 1.00 44.14 332 GLU B C 1
ATOM 5020 O O . GLU B 1 329 ? -107.831 -21.445 20.880 1.00 42.38 332 GLU B O 1
ATOM 5026 N N . TYR B 1 330 ? -107.307 -21.680 18.669 1.00 38.80 333 TYR B N 1
ATOM 5027 C CA . TYR B 1 330 ? -106.860 -20.305 18.438 1.00 37.17 333 TYR B CA 1
ATOM 5028 C C . TYR B 1 330 ? -107.690 -19.554 17.459 1.00 39.90 333 TYR B C 1
ATOM 5029 O O . TYR B 1 330 ? -108.282 -20.131 16.555 1.00 38.78 333 TYR B O 1
ATOM 5038 N N . LEU B 1 331 ? -107.644 -18.240 17.595 1.00 37.44 334 LEU B N 1
ATOM 5039 C CA . LEU B 1 331 ? -108.230 -17.293 16.674 1.00 37.25 334 LEU B CA 1
ATOM 5040 C C . LEU B 1 331 ? -107.164 -16.261 16.446 1.00 41.88 334 LEU B C 1
ATOM 5041 O O . LEU B 1 331 ? -106.641 -15.707 17.419 1.00 43.29 334 LEU B O 1
ATOM 5046 N N . MET B 1 332 ? -106.831 -16.001 15.167 1.00 36.49 335 MET B N 1
ATOM 5047 C CA . MET B 1 332 ? -105.839 -14.999 14.799 1.00 34.43 335 MET B CA 1
ATOM 5048 C C . MET B 1 332 ? -106.239 -14.192 13.573 1.00 39.20 335 MET B C 1
ATOM 5049 O O . MET B 1 332 ? -106.482 -14.754 12.504 1.00 40.47 335 MET B O 1
ATOM 5054 N N . SER B 1 333 ? -106.248 -12.867 13.725 1.00 35.00 336 SER B N 1
ATOM 5055 C CA . SER B 1 333 ? -106.523 -11.907 12.666 1.00 34.08 336 SER B CA 1
ATOM 5056 C C . SER B 1 333 ? -105.188 -11.307 12.259 1.00 39.96 336 SER B C 1
ATOM 5057 O O . SER B 1 333 ? -104.513 -10.667 13.065 1.00 39.87 336 SER B O 1
ATOM 5060 N N . GLN B 1 334 ? -104.791 -11.548 11.018 1.00 37.33 337 GLN B N 1
ATOM 5061 C CA . GLN B 1 334 ? -103.544 -11.026 10.488 1.00 36.91 337 GLN B CA 1
ATOM 5062 C C . GLN B 1 334 ? -103.795 -9.869 9.510 1.00 43.48 337 GLN B C 1
ATOM 5063 O O . GLN B 1 334 ? -104.757 -9.900 8.727 1.00 44.16 337 GLN B O 1
ATOM 5069 N N . GLY B 1 335 ? -102.884 -8.893 9.547 1.00 38.67 338 GLY B N 1
ATOM 5070 C CA . GLY B 1 335 ? -102.885 -7.711 8.702 1.00 37.08 338 GLY B CA 1
ATOM 5071 C C . GLY B 1 335 ? -101.496 -7.116 8.627 1.00 37.32 338 GLY B C 1
ATOM 5072 O O . GLY B 1 335 ? -100.723 -7.256 9.574 1.00 35.70 338 GLY B O 1
ATOM 5073 N N . ALA B 1 336 ? -101.168 -6.462 7.501 1.00 32.70 339 ALA B N 1
ATOM 5074 C CA . ALA B 1 336 ? -99.872 -5.813 7.309 1.00 32.99 339 ALA B CA 1
ATOM 5075 C C . ALA B 1 336 ? -100.036 -4.310 6.879 1.00 36.99 339 ALA B C 1
ATOM 5076 O O . ALA B 1 336 ? -99.828 -3.961 5.713 1.00 36.39 339 ALA B O 1
ATOM 5078 N N . PRO B 1 337 ? -100.402 -3.406 7.821 1.00 32.45 340 PRO B N 1
ATOM 5079 C CA . PRO B 1 337 ? -100.653 -2.007 7.452 1.00 32.21 340 PRO B CA 1
ATOM 5080 C C . PRO B 1 337 ? -99.497 -1.009 7.480 1.00 37.70 340 PRO B C 1
ATOM 5081 O O . PRO B 1 337 ? -98.445 -1.245 8.093 1.00 39.75 340 PRO B O 1
ATOM 5085 N N . LEU B 1 338 ? -99.751 0.148 6.828 1.00 32.36 341 LEU B N 1
ATOM 5086 C CA . LEU B 1 338 ? -98.947 1.365 6.778 1.00 32.01 341 LEU B CA 1
ATOM 5087 C C . LEU B 1 338 ? -99.834 2.492 6.304 1.00 37.22 341 LEU B C 1
ATOM 5088 O O . LEU B 1 338 ? -100.552 2.343 5.318 1.00 37.26 341 LEU B O 1
ATOM 5093 N N . MET B 1 339 ? -99.828 3.589 7.043 1.00 35.60 342 MET B N 1
ATOM 5094 C CA . MET B 1 339 ? -100.618 4.773 6.717 1.00 36.36 342 MET B CA 1
ATOM 5095 C C . MET B 1 339 ? -99.653 5.780 6.116 1.00 42.36 342 MET B C 1
ATOM 5096 O O . MET B 1 339 ? -98.855 6.387 6.835 1.00 42.20 342 MET B O 1
ATOM 5101 N N . VAL B 1 340 ? -99.678 5.875 4.771 1.00 40.62 343 VAL B N 1
ATOM 5102 C CA . VAL B 1 340 ? -98.794 6.717 3.957 1.00 40.60 343 VAL B CA 1
ATOM 5103 C C . VAL B 1 340 ? -99.480 8.006 3.480 1.00 41.51 343 VAL B C 1
ATOM 5104 O O . VAL B 1 340 ? -100.523 7.926 2.833 1.00 41.28 343 VAL B O 1
ATOM 5108 N N . PRO B 1 341 ? -98.897 9.192 3.753 1.00 36.54 344 PRO B N 1
ATOM 5109 C CA . PRO B 1 341 ? -99.522 10.437 3.272 1.00 35.82 344 PRO B CA 1
ATOM 5110 C C . PRO B 1 341 ? -99.182 10.699 1.809 1.00 37.20 344 PRO B C 1
ATOM 5111 O O . PRO B 1 341 ? -98.010 10.564 1.418 1.00 36.87 344 PRO B O 1
ATOM 5115 N N . ALA B 1 342 ? -100.199 11.064 0.998 1.00 31.80 345 ALA B N 1
ATOM 5116 C CA . ALA B 1 342 ? -100.023 11.383 -0.423 1.00 31.32 345 ALA B CA 1
ATOM 5117 C C . ALA B 1 342 ? -99.189 12.663 -0.537 1.00 39.95 345 ALA B C 1
ATOM 5118 O O . ALA B 1 342 ? -98.167 12.674 -1.233 1.00 41.02 345 ALA B O 1
ATOM 5120 N N . ASP B 1 343 ? -99.575 13.713 0.224 1.00 38.13 346 ASP B N 1
ATOM 5121 C CA . ASP B 1 343 ? -98.830 14.971 0.297 1.00 38.43 346 ASP B CA 1
ATOM 5122 C C . ASP B 1 343 ? -98.233 15.109 1.729 1.00 43.62 346 ASP B C 1
ATOM 5123 O O . ASP B 1 343 ? -98.909 15.599 2.645 1.00 43.75 346 ASP B O 1
ATOM 5128 N N . PRO B 1 344 ? -96.979 14.646 1.951 1.00 39.93 347 PRO B N 1
ATOM 5129 C CA . PRO B 1 344 ? -96.389 14.737 3.294 1.00 39.85 347 PRO B CA 1
ATOM 5130 C C . PRO B 1 344 ? -96.249 16.163 3.830 1.00 42.63 347 PRO B C 1
ATOM 5131 O O . PRO B 1 344 ? -96.188 16.349 5.038 1.00 40.72 347 PRO B O 1
ATOM 5135 N N . ASN B 1 345 ? -96.206 17.154 2.916 1.00 39.47 348 ASN B N 1
ATOM 5136 C CA . ASN B 1 345 ? -96.035 18.581 3.175 1.00 38.13 348 ASN B CA 1
ATOM 5137 C C . ASN B 1 345 ? -97.369 19.297 3.399 1.00 39.36 348 ASN B C 1
ATOM 5138 O O . ASN B 1 345 ? -97.370 20.521 3.536 1.00 39.87 348 ASN B O 1
ATOM 5143 N N . ALA B 1 346 ? -98.498 18.555 3.434 1.00 33.30 349 ALA B N 1
ATOM 5144 C CA . ALA B 1 346 ? -99.828 19.148 3.634 1.00 32.22 349 ALA B CA 1
ATOM 5145 C C . ALA B 1 346 ? -100.245 19.295 5.117 1.00 37.13 349 ALA B C 1
ATOM 5146 O O . ALA B 1 346 ? -101.425 19.510 5.429 1.00 36.08 349 ALA B O 1
ATOM 5148 N N . SER B 1 347 ? -99.248 19.210 6.031 1.00 35.65 350 SER B N 1
ATOM 5149 C CA . SER B 1 347 ? -99.416 19.337 7.493 1.00 34.90 350 SER B CA 1
ATOM 5150 C C . SER B 1 347 ? -98.115 19.829 8.165 1.00 35.85 350 SER B C 1
ATOM 5151 O O . SER B 1 347 ? -97.022 19.638 7.616 1.00 35.60 350 SER B O 1
ATOM 5154 N N . PHE B 1 348 ? -98.249 20.445 9.354 1.00 28.23 351 PHE B N 1
ATOM 5155 C CA . PHE B 1 348 ? -97.133 20.923 10.164 1.00 26.77 351 PHE B CA 1
ATOM 5156 C C . PHE B 1 348 ? -97.378 20.619 11.651 1.00 32.18 351 PHE B C 1
ATOM 5157 O O . PHE B 1 348 ? -98.531 20.487 12.083 1.00 31.61 351 PHE B O 1
ATOM 5165 N N . LEU B 1 349 ? -96.288 20.574 12.435 1.00 28.41 352 LEU B N 1
ATOM 5166 C CA . LEU B 1 349 ? -96.332 20.396 13.885 1.00 27.18 352 LEU B CA 1
ATOM 5167 C C . LEU B 1 349 ? -95.514 21.527 14.462 1.00 28.24 352 LEU B C 1
ATOM 5168 O O . LEU B 1 349 ? -94.436 21.840 13.939 1.00 28.37 352 LEU B O 1
ATOM 5173 N N . LEU B 1 350 ? -96.034 22.147 15.525 1.00 22.02 353 LEU B N 1
ATOM 5174 C CA . LEU B 1 350 ? -95.412 23.268 16.225 1.00 19.87 353 LEU B CA 1
ATOM 5175 C C . LEU B 1 350 ? -95.348 22.913 17.710 1.00 22.61 353 LEU B C 1
ATOM 5176 O O . LEU B 1 350 ? -96.389 22.831 18.363 1.00 21.94 353 LEU B O 1
ATOM 5181 N N . THR B 1 351 ? -94.151 22.664 18.232 1.00 19.45 354 THR B N 1
ATOM 5182 C CA . THR B 1 351 ? -93.982 22.354 19.654 1.00 20.16 354 THR B CA 1
ATOM 5183 C C . THR B 1 351 ? -94.025 23.685 20.385 1.00 26.98 354 THR B C 1
ATOM 5184 O O . THR B 1 351 ? -93.478 24.661 19.879 1.00 28.86 354 THR B O 1
ATOM 5188 N N . VAL B 1 352 ? -94.736 23.755 21.529 1.00 24.38 355 VAL B N 1
ATOM 5189 C CA . VAL B 1 352 ? -94.925 25.009 22.285 1.00 23.27 355 VAL B CA 1
ATOM 5190 C C . VAL B 1 352 ? -94.308 25.100 23.708 1.00 29.27 355 VAL B C 1
ATOM 5191 O O . VAL B 1 352 ? -94.230 26.193 24.258 1.00 30.07 355 VAL B O 1
ATOM 5195 N N . MET B 1 353 ? -93.910 23.961 24.306 1.00 28.12 356 MET B N 1
ATOM 5196 C CA . MET B 1 353 ? -93.309 23.855 25.645 1.00 28.52 356 MET B CA 1
ATOM 5197 C C . MET B 1 353 ? -92.283 22.735 25.643 1.00 31.52 356 MET B C 1
ATOM 5198 O O . MET B 1 353 ? -92.124 22.074 24.626 1.00 30.69 356 MET B O 1
ATOM 5203 N N . SER B 1 354 ? -91.653 22.457 26.803 1.00 29.75 357 SER B N 1
ATOM 5204 C CA . SER B 1 354 ? -90.652 21.394 26.986 1.00 48.15 357 SER B CA 1
ATOM 5205 C C . SER B 1 354 ? -90.874 20.581 28.273 1.00 83.51 357 SER B C 1
ATOM 5206 O O . SER B 1 354 ? -90.335 19.477 28.430 1.00 53.69 357 SER B O 1
#

Solvent-accessible surface area: 32760 Å² total; per-residue (Å²): 113,70,84,31,162,80,2,29,107,68,5,142,79,132,101,56,129,52,37,1,0,7,53,14,0,88,130,76,34,41,14,135,109,37,75,0,16,0,77,138,14,8,79,22,132,49,38,21,30,5,56,13,2,9,14,58,184,60,58,45,52,126,123,63,18,140,88,21,119,54,16,83,2,14,66,30,117,19,99,66,58,5,60,35,116,58,170,29,119,122,133,62,137,116,44,60,104,2,5,38,58,6,0,80,70,0,23,27,75,0,42,86,18,13,16,52,11,0,1,34,2,0,1,64,1,61,0,20,7,100,12,95,147,95,109,65,15,51,0,50,2,28,23,38,76,44,0,79,31,120,41,72,3,70,48,110,70,36,61,2,143,68,0,9,48,32,0,67,46,0,17,73,24,0,34,98,77,10,89,81,28,45,89,3,93,24,1,0,0,0,10,50,0,22,101,10,0,48,158,36,0,29,184,90,0,99,31,210,118,28,54,19,66,80,164,171,70,37,167,97,10,96,131,14,154,7,5,89,64,38,1,50,1,70,21,157,49,28,2,69,0,2,3,0,41,33,100,58,203,50,221,106,103,86,17,0,74,25,73,0,0,0,0,0,4,82,11,1,77,0,2,54,0,0,0,1,0,108,16,216,77,74,30,77,46,30,52,12,6,4,0,77,14,66,101,53,137,142,72,85,44,34,30,0,25,0,20,0,2,4,0,0,0,0,5,0,3,2,0,0,0,3,5,20,0,48,149,122,73,76,33,161,70,3,20,107,75,5,120,87,125,96,52,136,59,34,1,0,9,56,15,0,90,130,73,35,40,16,136,109,38,78,0,15,0,74,139,14,8,80,22,139,94,68,17,31,5,56,13,2,7,14,53,182,66,59,40,51,139,152,62,19,141,99,21,115,53,16,85,2,16,69,30,120,20,102,68,62,3,53,34,68,49,49,29,119,124,107,130,66,121,101,44,62,100,0,6,40,56,5,0,70,67,0,29,26,73,0,34,89,17,11,15,30,9,0,0,29,2,0,0,62,2,56,0,21,7,102,12,97,146,94,112,60,15,52,0,48,2,30,23,38,92,43,0,80,30,119,42,72,2,74,48,110,70,35,57,3,154,65,0,17,48,33,1,55,71,0,19,144,52,0,35,104,78,10,90,79,28,47,86,0,104,17,0,0,0,0,12,29,0,21,93,15,0,41,168,36,1,24,172,75,0,104,32,207,116,29,35,19,51,79,165,161,56,39,168,81,12,93,132,16,151,10,6,90,65,38,2,45,2,49,27,128,71,88,1,65,0,2,3,0,44,30,105,42,160,31,153,74,86,33,93,87,15,0,74,23,62,0,0,0,0,0,5,81,10,1,77,0,2,57,0,0,0,1,0,106,16,218,77,72,29,76,46,29,37,27,12,6,0,75,14,68,103,53,138,144,81,87,41,34,22,0,27,0,20,0,2,4,0,0,0,0,5,1,3,2,0,1,0,3,5,21,0,51,147

Foldseek 3Di:
DDDLVRLCCLLVVDDDADQDLCVLAPAADLDFAQKDFLVVFADPPVLLFWKKAAQPPNRGPSVRIDTHRMDGFDKPKDKDFQDLPDDDPVVVVSSVVSSSVSSNVQSVSLVVVLSLLSLCCQAPVKGWHQHDVHRIMIGRSDAPPVQEAEAALPDPPRALVNVVVLVQVNQCQLLVRWPPSDRFQEKEAAQQLVVSSCVRCPCCAPNPPHQFPQDVVQPSCVVPPQWHFRHWRHDCRTHTYIYGHDWDDDCTDGSHDRQKMKTADSLLNKYKYWHFDQDDPPGTHSDQWTWDWDADVPPGTIMIMIMIGIHTGGNISSRMGMYGHHD/DDDLVRLCCLLVPDDDQDFDLCVLAPAADLDFAQKDFLCVFAAPPVLLFWKKAAQPPNRTPSVRIDTGRMDGFDKPKDKDFQDLPDDDPPVSVPSSVVSSSVVSNVQSCSLVVVLRLLSLCCQEPQKGWHQHDVHRIMIGRSDAPPVQEAEAALPDPPRALVNVVVLVVVNQQQLLVRWPPSDRFQEKEAAQQLVVSSCVRYPCCDPHPPHQFPQPVVQPSCPVPPQWHFRGWRVDCPIHTYIYGHDWDDDPVRIDGSHDRQKMKTADSLLNKYKYWHFDQDDPPGTHSDQWTWDWDADVPPGTIMIMIIIGIHIHGNISSRMGMYGHHD

Radius of gyration: 30.59 Å; Cα contacts (8 Å, |Δi|>4): 1447; chains: 2; bounding box: 62×70×97 Å

InterPro domains:
  IPR005564 Major capsid protein GpE [MF_04133] (2-353)
  IPR005564 Major capsid protein GpE [PF03864] (6-351)

Organism: NCBI:txid2749261

CATH classification: 3.30.1930.10

B-factor: mean 44.5, std 15.69, range [7.07, 132.59]

Secondary structure (DSSP, 8-state):
---HHHHHHHHHHS-----SGGGG--EEEE-SSS-EEGGGT---TTSSS-EEEEEETTEE-GGG-EE-SEE-PPPB--EEE--TT------HHHHHHHHHHHHHHHHHHHHHHHHHHHHHHHHHSEEEE--SSSS-EEEE----GGGEEE--TTSTT--HHHHHHHHHHHHHHHHHHSSS-PPP-EEEEEHHHHHHHHHHHHHHHHSTT-SEE---TTSTTTT-TTEEEEEEE-----EEEEEE--EE----EESS-TTEEEEE-GGG--EEEE--EEETTTEEE--SSEEEEEE-SSS--EEEEEEB-EEEE-SSTTSEEEEE---/---HHHHHHHHHHS-----SGGGG--EEEE-SSS-EEGGGT---TTSSS-EEEEEETTEE-GGG-EE-SEE-PPPB--EEE--TT------HHHHHHHHHHHHHHHHHHHHHHHHHHHHHHHHHHSEEEE--SSSS-EEEE----GGGEEE--TTSTT--HHHHHHHHHHHHHHHHHHSSS-PPP-EEEEEHHHHHHHHHHHHHHHHSTT-SEE---TTSTTTT-TTEEEEEEE-----EEEEEE--EEEE--EEEESS-TTEEEEE-GGG--EEEEE-EEETTTEEE--SSEEEEEE-SSS--EEEEEEBEEEEE-SSTTSEEEEE---